Protein AF-A0A519JMU1-F1 (afdb_monomer)

Nearest PDB structures (foldseek):
  6rn3-assembly1_E  TM=8.066E-01  e=9.790E-45  Escherichia coli HVH 50 (4-2593475)
  5ofo-assembly1_D  TM=7.433E-01  e=8.419E-45  Escherichia coli K-12
  5og1-assembly1_A  TM=7.688E-01  e=1.979E-44  Escherichia coli K-12
  6oax-assembly1_C  TM=7.426E-01  e=1.151E-38  Escherichia coli K-12
  8xoo-assembly1_O  TM=8.015E-01  e=1.200E-34  Streptomyces hawaiiensis

Mean predicted aligned error: 11.33 Å

Foldseek 3Di:
DVQAAEDEDDPCVLPPPDPDLVSSLVVVLVVLVVQLVVQPSYEYEYEQVLQCFDPPDDPPRHVSVVSVLVCLVVVSYHYDYDHDPVSCVRGVVVDPSNVVSDDDDDDDFDDLVVLLVVCVV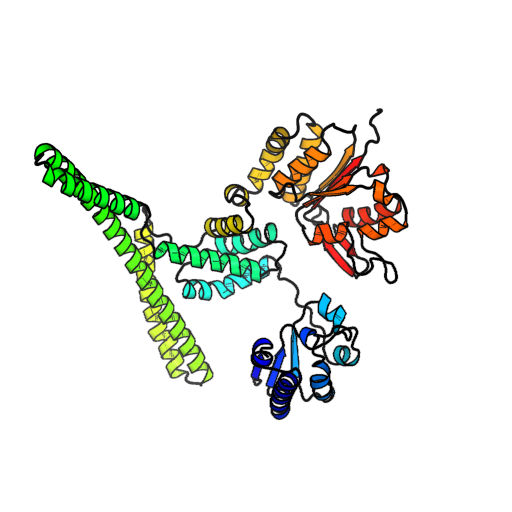CQLVLCLVLLFAEDSQQSSLLSVLCVQQVLVDTPPVSSNVLSNVLSNVLSVQLVDDFPVLVVLVVVLVVLVVVLVVVVVVPPPPVNVVSVVVSVVSVVVNVVSVVQSVVLSVLSVLLSVLSNVLVVLVVVLVVCVVVVVVVSNCCSPVPVNVVSVVVSVVSVVVNVVSVPDPRSGDRYRHSLSSLVSSCVVRVFDSVLSPPDPVVLLVCQLVQLCVFAPDPNVVSVVLSVLLVCLVVVVDPLQAASAEEEAEAAPPNCQVVSQLSCFCSVSVDSVLEDEDEQLQALDPQSLLLQQFPAPPDPGNVPGRSNQVSCSSRVQGEYEHEANVSHHPVNVVQVVCCRPRQWGAHNVRDIRGRSNYYYYYYHHPPHVD

Sequence (493 aa):
LKDKVVYSLDMGALIAGAKYKGEFEERLKSVVKEVTSAEGDIVLFIDEIHTLVGAGGGDGAMDAANILKPALARGELRAIGATTLDEYQKYFEKDKALERRFQKVIVDEPDTESAISILRGIKEKYETHHKVRIKDDAIIAAVELSQRYITSRFLPDKAIDLMDEAASKLRMEINSKPEELDVLDRKIMQLEIEIEAIKRENDESKLKILGIDLANMKEDRNEIYAKWKSEKDVVDNIQSIKTDIENLKFEAERAERDGDYGKVAEIRYGKIKEAQEILDVFQKELQENQSGNSLIKEEVTREDIAEVVAKWTGIPVMKMLQGEREKLLKLEDELHHRVVGQEEAIQAISDAVRRSRAGLQDMKKPVGTFLFLGTTGVGKTELAKALAEYLFDDENAMTRIDMSEYQERHSVSRLVGAPPGYVGYDEGGQLTEAVRRKPYSVILLDEIEKAHPDTFNILLQVLDEGRLTDNKGRLADFKNTIIIMTSNMGSQI

Radius of gyration: 31.65 Å; Cα contacts (8 Å, |Δi|>4): 634; chains: 1; bounding box: 67×81×89 Å

Structure (mmCIF, N/CA/C/O backbone):
data_AF-A0A519JMU1-F1
#
_entry.id   AF-A0A519JMU1-F1
#
loop_
_atom_site.group_PDB
_atom_site.id
_atom_site.type_symbol
_atom_site.label_atom_id
_atom_site.label_alt_id
_atom_site.label_comp_id
_atom_site.label_asym_id
_atom_site.label_entity_id
_atom_site.label_seq_id
_atom_site.pdbx_PDB_ins_code
_atom_site.Cartn_x
_atom_site.Cartn_y
_atom_site.Cartn_z
_atom_site.occupancy
_atom_site.B_iso_or_equiv
_atom_site.auth_seq_id
_atom_site.auth_comp_id
_atom_site.auth_asym_id
_atom_site.auth_atom_id
_atom_site.pdbx_PDB_model_num
ATOM 1 N N . LEU A 1 1 ? -9.188 -25.076 -18.338 1.00 62.00 1 LEU A N 1
ATOM 2 C CA . LEU A 1 1 ? -8.874 -25.382 -16.924 1.00 62.00 1 LEU A CA 1
ATOM 3 C C . LEU A 1 1 ? -10.031 -26.050 -16.175 1.00 62.00 1 LEU A C 1
ATOM 5 O O . LEU A 1 1 ? -9.763 -26.606 -15.129 1.00 62.00 1 LEU A O 1
ATOM 9 N N . LYS A 1 2 ? -11.276 -26.033 -16.687 1.00 61.84 2 LYS A N 1
ATOM 10 C CA . LYS A 1 2 ? -12.478 -26.441 -15.935 1.00 61.84 2 LYS A CA 1
ATOM 11 C C . LYS A 1 2 ? -12.451 -27.876 -15.370 1.00 61.84 2 LYS A C 1
ATOM 13 O O . LYS A 1 2 ? -12.973 -28.074 -14.286 1.00 61.84 2 LYS A O 1
ATOM 18 N N . ASP A 1 3 ? -11.764 -28.801 -16.045 1.00 82.06 3 ASP A N 1
ATOM 19 C CA . ASP A 1 3 ? -11.651 -30.214 -15.635 1.00 82.06 3 ASP A CA 1
ATOM 20 C C . ASP A 1 3 ? -10.225 -30.608 -15.199 1.00 82.06 3 ASP A C 1
ATOM 22 O O . ASP A 1 3 ? -9.873 -31.782 -15.205 1.00 82.06 3 ASP A O 1
ATOM 26 N N . LYS A 1 4 ? -9.362 -29.628 -14.888 1.00 86.06 4 LYS A N 1
ATOM 27 C CA . LYS A 1 4 ? -7.955 -29.867 -14.527 1.00 86.06 4 LYS A CA 1
ATOM 28 C C . LYS A 1 4 ? -7.679 -29.508 -13.080 1.00 86.06 4 LYS A C 1
ATOM 30 O O . LYS A 1 4 ? -8.206 -28.518 -12.579 1.00 86.06 4 LYS A O 1
ATOM 35 N N . VAL A 1 5 ? -6.785 -30.261 -12.450 1.00 90.00 5 VAL A N 1
ATOM 36 C CA . VAL A 1 5 ? -6.317 -29.985 -11.090 1.00 90.00 5 VAL A CA 1
ATOM 37 C C . VAL A 1 5 ? -5.061 -29.125 -11.163 1.00 90.00 5 VAL A C 1
ATOM 39 O O . VAL A 1 5 ? -4.126 -29.443 -11.897 1.00 90.00 5 VAL A O 1
ATOM 42 N N . VAL A 1 6 ? -5.036 -28.023 -10.416 1.00 92.56 6 VAL A N 1
ATOM 43 C CA . VAL A 1 6 ? -3.858 -27.155 -10.307 1.00 92.56 6 VAL A CA 1
ATOM 44 C C . VAL A 1 6 ? -3.215 -27.384 -8.946 1.00 92.56 6 VAL A C 1
ATOM 46 O O . VAL A 1 6 ? -3.866 -27.182 -7.924 1.00 92.56 6 VAL A O 1
ATOM 49 N N . TYR A 1 7 ? -1.946 -27.789 -8.935 1.00 94.06 7 TYR A N 1
ATOM 50 C CA . TYR A 1 7 ? -1.148 -27.908 -7.713 1.00 94.06 7 TYR A CA 1
ATOM 51 C C . TYR A 1 7 ? -0.090 -26.814 -7.676 1.00 94.06 7 TYR A C 1
ATOM 53 O O . TYR A 1 7 ? 0.602 -26.610 -8.669 1.00 94.06 7 TYR A O 1
ATOM 61 N N . SER A 1 8 ? 0.055 -26.143 -6.534 1.00 94.44 8 SER A N 1
ATOM 62 C CA . SER A 1 8 ? 1.198 -25.266 -6.268 1.00 94.44 8 SER A CA 1
ATOM 63 C C . SER A 1 8 ? 2.351 -26.088 -5.700 1.00 94.44 8 SER A C 1
ATOM 65 O O . SER A 1 8 ? 2.157 -26.858 -4.758 1.00 94.44 8 SER A O 1
ATOM 67 N N . LEU A 1 9 ? 3.537 -25.949 -6.286 1.00 90.88 9 LEU A N 1
ATOM 68 C CA . LEU A 1 9 ? 4.755 -26.584 -5.810 1.00 90.88 9 LEU A CA 1
ATOM 69 C C . LEU A 1 9 ? 5.378 -25.749 -4.690 1.00 90.88 9 LEU A C 1
ATOM 71 O O . LEU A 1 9 ? 5.924 -24.679 -4.943 1.00 90.88 9 LEU A O 1
ATOM 75 N N . ASP A 1 10 ? 5.356 -26.272 -3.467 1.00 88.44 10 ASP A N 1
ATOM 76 C CA . ASP A 1 10 ? 6.059 -25.668 -2.336 1.00 88.44 10 ASP A CA 1
ATOM 77 C C . ASP A 1 10 ? 7.540 -26.085 -2.337 1.00 88.44 10 ASP A C 1
ATOM 79 O O . ASP A 1 10 ? 7.913 -27.210 -1.983 1.00 88.44 10 ASP A O 1
ATOM 83 N N . MET A 1 11 ? 8.398 -25.151 -2.744 1.00 82.94 11 MET 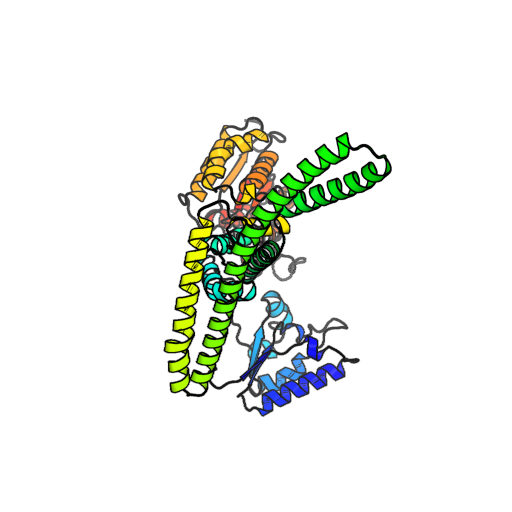A N 1
ATOM 84 C CA . MET A 1 11 ? 9.849 -25.328 -2.756 1.00 82.94 11 MET A CA 1
ATOM 85 C C . MET A 1 11 ? 10.438 -25.495 -1.350 1.00 82.94 11 MET A C 1
ATOM 87 O O . MET A 1 11 ? 11.366 -26.288 -1.160 1.00 82.94 11 MET A O 1
ATOM 91 N N . GLY A 1 12 ? 9.880 -24.804 -0.354 1.00 81.06 12 GLY A N 1
ATOM 92 C CA . GLY A 1 12 ? 10.305 -24.902 1.038 1.00 81.06 12 GLY A CA 1
ATOM 93 C C . GLY A 1 12 ? 10.076 -26.305 1.592 1.00 81.06 12 GLY A C 1
ATOM 94 O O . GLY A 1 12 ? 10.983 -26.882 2.193 1.00 81.06 12 GLY A O 1
ATOM 95 N N . ALA A 1 13 ? 8.918 -26.902 1.307 1.00 85.56 13 ALA A N 1
ATOM 96 C CA . ALA A 1 13 ? 8.601 -28.274 1.705 1.00 85.56 13 ALA A CA 1
ATOM 97 C C . ALA A 1 13 ? 9.544 -29.317 1.075 1.00 85.56 13 ALA A C 1
ATOM 99 O O . ALA A 1 13 ? 9.899 -30.310 1.717 1.00 85.56 13 ALA A O 1
ATOM 100 N N . LEU A 1 14 ? 9.994 -29.094 -0.164 1.00 81.62 14 LEU A N 1
ATOM 101 C CA . LEU A 1 14 ? 10.946 -29.990 -0.828 1.00 81.62 14 LEU A CA 1
ATOM 102 C C . LEU A 1 14 ? 12.339 -29.942 -0.191 1.00 81.62 14 LEU A C 1
ATOM 104 O O . LEU A 1 14 ? 12.980 -30.990 -0.060 1.00 81.62 14 LEU A O 1
ATOM 108 N N . ILE A 1 15 ? 12.791 -28.752 0.210 1.00 80.12 15 ILE A N 1
ATOM 109 C CA . ILE A 1 15 ? 14.104 -28.520 0.832 1.00 80.12 15 ILE A CA 1
ATOM 110 C C . ILE A 1 15 ? 14.092 -28.925 2.315 1.00 80.12 15 ILE A C 1
ATOM 112 O O . ILE A 1 15 ? 15.086 -29.443 2.830 1.00 80.12 15 ILE A O 1
ATOM 116 N N . ALA A 1 16 ? 12.967 -28.734 3.008 1.00 80.12 16 ALA A N 1
ATOM 117 C CA . ALA A 1 16 ? 12.826 -29.036 4.425 1.00 80.12 16 ALA A CA 1
ATOM 118 C C . ALA A 1 16 ? 13.161 -30.507 4.730 1.00 80.12 16 ALA A C 1
ATOM 120 O O . ALA A 1 16 ? 12.577 -31.453 4.192 1.00 80.12 16 ALA A O 1
ATOM 121 N N . GLY A 1 17 ? 14.141 -30.709 5.612 1.00 72.88 17 GLY A N 1
ATOM 122 C CA . GLY A 1 17 ? 14.588 -32.039 6.025 1.00 72.88 17 GLY A CA 1
ATOM 123 C C . GLY A 1 17 ? 15.412 -32.804 4.984 1.00 72.88 17 GLY A C 1
ATOM 124 O O . GLY A 1 17 ? 15.727 -33.963 5.244 1.00 72.88 17 GLY A O 1
ATOM 125 N N . ALA A 1 18 ? 15.773 -32.195 3.848 1.00 77.38 18 ALA A N 1
ATOM 126 C CA . ALA A 1 18 ? 16.763 -32.762 2.940 1.00 77.38 18 ALA A CA 1
ATOM 127 C C . ALA A 1 18 ? 18.172 -32.529 3.515 1.00 77.38 18 ALA A C 1
ATOM 129 O O . ALA A 1 18 ? 18.600 -31.390 3.698 1.00 77.38 18 ALA A O 1
ATOM 130 N N . LYS A 1 19 ? 18.903 -33.602 3.828 1.00 71.12 19 LYS A N 1
ATOM 131 C CA . LYS A 1 19 ? 20.276 -33.517 4.366 1.00 71.12 19 LYS A CA 1
ATOM 132 C C . LYS A 1 19 ? 21.320 -33.313 3.273 1.00 71.12 19 LYS A C 1
ATOM 134 O O . LYS A 1 19 ? 22.398 -32.788 3.541 1.00 71.12 19 LYS A O 1
ATOM 139 N N . TYR A 1 20 ? 21.001 -33.735 2.052 1.00 75.75 20 TYR A N 1
ATOM 140 C CA . TYR A 1 20 ? 21.889 -33.687 0.897 1.00 75.75 20 TYR A CA 1
ATOM 141 C C . TYR A 1 20 ? 21.123 -33.263 -0.357 1.00 75.75 20 TYR A C 1
ATOM 143 O O . TYR A 1 20 ? 19.938 -33.558 -0.506 1.00 75.75 20 TYR A O 1
ATOM 151 N N . LYS A 1 21 ? 21.827 -32.639 -1.310 1.00 73.31 21 LYS A N 1
ATOM 152 C CA . LYS A 1 21 ? 21.262 -32.161 -2.586 1.00 73.31 21 LYS A CA 1
ATOM 153 C C . LYS A 1 21 ? 20.504 -33.244 -3.374 1.00 73.31 21 LYS A C 1
ATOM 155 O O . LYS A 1 21 ? 19.490 -32.947 -3.994 1.00 73.31 21 LYS A O 1
ATOM 160 N N . GLY A 1 22 ? 20.952 -34.499 -3.297 1.00 80.38 22 GLY A N 1
ATOM 161 C CA . GLY A 1 22 ? 20.306 -35.625 -3.980 1.00 80.38 22 GLY A CA 1
ATOM 162 C C . GLY A 1 22 ? 18.895 -35.954 -3.475 1.00 80.38 22 GLY A C 1
ATOM 163 O O . GLY A 1 22 ? 18.054 -36.346 -4.278 1.00 80.38 22 GLY A O 1
ATOM 164 N N . GLU A 1 23 ? 18.602 -35.747 -2.186 1.00 83.88 23 GLU A N 1
ATOM 165 C CA . GLU A 1 23 ? 17.271 -36.031 -1.617 1.00 83.88 23 GLU A CA 1
ATOM 166 C C . GLU A 1 23 ? 16.217 -35.059 -2.162 1.00 83.88 23 GLU A C 1
ATOM 168 O O . GLU A 1 23 ? 15.099 -35.456 -2.486 1.00 83.88 23 GLU A O 1
ATOM 173 N N . PHE A 1 24 ? 16.591 -33.788 -2.327 1.00 83.94 24 PHE A N 1
ATOM 174 C CA . PHE A 1 24 ? 15.748 -32.794 -2.987 1.00 83.94 24 PHE A CA 1
ATOM 175 C C . PHE A 1 24 ? 15.458 -33.187 -4.445 1.00 83.94 24 PHE A C 1
ATOM 177 O O . PHE A 1 24 ? 14.303 -33.192 -4.872 1.00 83.94 24 PHE A O 1
ATOM 184 N N . GLU A 1 25 ? 16.491 -33.567 -5.206 1.00 85.62 25 GLU A N 1
ATOM 185 C CA . GLU A 1 25 ? 16.332 -33.979 -6.605 1.00 85.62 25 GLU A CA 1
ATOM 186 C C . GLU A 1 25 ? 15.436 -35.219 -6.752 1.00 85.62 25 GLU A C 1
ATOM 188 O O . GLU A 1 25 ? 14.655 -35.308 -7.700 1.00 85.62 25 GLU A O 1
ATOM 193 N N . GLU A 1 26 ? 15.525 -36.178 -5.827 1.00 87.69 26 GLU A N 1
ATOM 194 C CA . GLU A 1 26 ? 14.682 -37.378 -5.813 1.00 87.69 26 GLU A CA 1
ATOM 195 C C . GLU A 1 26 ? 13.214 -37.052 -5.506 1.00 87.69 26 GLU A C 1
ATOM 197 O O . GLU A 1 26 ? 12.310 -37.553 -6.186 1.00 87.69 26 GLU A O 1
ATOM 202 N N . ARG A 1 27 ? 12.964 -36.154 -4.545 1.00 89.12 27 ARG A N 1
ATOM 203 C CA . ARG A 1 27 ? 11.614 -35.649 -4.254 1.00 89.12 27 ARG A CA 1
ATOM 204 C C . ARG A 1 27 ? 11.026 -34.929 -5.463 1.00 89.12 27 ARG A C 1
ATOM 206 O O . ARG A 1 27 ? 9.914 -35.249 -5.875 1.00 89.12 27 ARG A O 1
ATOM 213 N N . LEU A 1 28 ? 11.789 -34.034 -6.093 1.00 89.38 28 LEU A N 1
ATOM 214 C CA . LEU A 1 28 ? 11.329 -33.316 -7.281 1.00 89.38 28 LEU A CA 1
ATOM 215 C C . LEU A 1 28 ? 11.058 -34.268 -8.454 1.00 89.38 28 LEU A C 1
ATOM 217 O O . LEU A 1 28 ? 10.034 -34.144 -9.119 1.00 89.38 28 LEU A O 1
ATOM 221 N N . LYS A 1 29 ? 11.926 -35.263 -8.688 1.00 90.75 29 LYS A N 1
ATOM 222 C CA . LYS A 1 29 ? 11.679 -36.314 -9.692 1.00 90.75 29 LYS A CA 1
ATOM 223 C C . LYS A 1 29 ? 10.386 -37.074 -9.413 1.00 90.75 29 LYS A C 1
ATOM 225 O O . LYS A 1 29 ? 9.669 -37.391 -10.358 1.00 90.75 29 LYS A O 1
ATOM 230 N N . SER A 1 30 ? 10.092 -37.359 -8.147 1.00 92.25 30 SER A N 1
ATOM 231 C CA . SER A 1 30 ? 8.867 -38.054 -7.743 1.00 92.25 30 SER A CA 1
ATOM 232 C C . SER A 1 30 ? 7.625 -37.214 -8.039 1.00 92.25 30 SER A C 1
ATOM 234 O O . SER A 1 30 ? 6.707 -37.719 -8.681 1.00 92.25 30 SER A O 1
ATOM 236 N N . VAL A 1 31 ? 7.647 -35.921 -7.695 1.00 91.88 31 VAL A N 1
ATOM 237 C CA . VAL A 1 31 ? 6.569 -34.973 -8.031 1.00 91.88 31 VAL A CA 1
ATOM 238 C C . VAL A 1 31 ? 6.367 -34.890 -9.543 1.00 91.88 31 VAL A C 1
ATOM 240 O O . VAL A 1 31 ? 5.253 -35.047 -10.033 1.00 91.88 31 VAL A O 1
ATOM 243 N N . VAL A 1 32 ? 7.444 -34.705 -10.313 1.00 90.88 32 VAL A N 1
ATOM 244 C CA . VAL A 1 32 ? 7.362 -34.647 -11.781 1.00 90.88 32 VAL A CA 1
ATOM 245 C C . VAL A 1 32 ? 6.777 -35.941 -12.338 1.00 90.88 32 VAL A C 1
ATOM 247 O O . VAL A 1 32 ? 5.903 -35.887 -13.197 1.00 90.88 32 VAL A O 1
ATOM 250 N N . LYS A 1 33 ? 7.208 -37.100 -11.829 1.00 92.56 33 LYS A N 1
ATOM 251 C CA . LYS A 1 33 ? 6.686 -38.399 -12.259 1.00 92.56 33 LYS A CA 1
ATOM 252 C C . LYS A 1 33 ? 5.184 -38.512 -12.005 1.00 92.56 33 LYS A C 1
ATOM 254 O O . LYS A 1 33 ? 4.464 -38.933 -12.907 1.00 92.56 33 LYS A O 1
ATOM 259 N N . GLU A 1 34 ? 4.714 -38.122 -10.826 1.00 91.88 34 GLU A N 1
ATOM 260 C CA . GLU A 1 34 ? 3.291 -38.129 -10.472 1.00 91.88 34 GLU A CA 1
ATOM 261 C C . GLU A 1 34 ? 2.473 -37.228 -11.406 1.00 91.88 34 GLU A C 1
ATOM 263 O O . GLU A 1 34 ? 1.500 -37.685 -12.003 1.00 91.88 34 GLU A O 1
ATOM 268 N N . VAL A 1 35 ? 2.943 -36.001 -11.656 1.00 91.31 35 VAL A N 1
ATOM 269 C CA . VAL A 1 35 ? 2.287 -35.064 -12.582 1.00 91.31 35 VAL A CA 1
ATOM 270 C C . VAL A 1 35 ? 2.253 -35.609 -14.014 1.00 91.31 35 VAL A C 1
ATOM 272 O O . VAL A 1 35 ? 1.218 -35.544 -14.672 1.00 91.31 35 VAL A O 1
ATOM 275 N N . THR A 1 36 ? 3.358 -36.185 -14.503 1.00 90.88 36 THR A N 1
ATOM 276 C CA . THR A 1 36 ? 3.406 -36.780 -15.853 1.00 90.88 36 THR A CA 1
ATOM 277 C C . THR A 1 36 ? 2.542 -38.036 -15.982 1.00 90.88 36 THR A C 1
ATOM 279 O O . THR A 1 36 ? 2.018 -38.301 -17.060 1.00 90.88 36 THR A O 1
ATOM 282 N N . SER A 1 37 ? 2.357 -38.791 -14.893 1.00 91.06 37 SER A N 1
ATOM 283 C CA . SER A 1 37 ? 1.527 -40.005 -14.877 1.00 91.06 37 SER A CA 1
ATOM 284 C C . SER A 1 37 ? 0.031 -39.687 -14.921 1.00 91.06 37 SER A C 1
ATOM 286 O O . SER A 1 37 ? -0.758 -40.551 -15.283 1.00 91.06 37 SER A O 1
ATOM 288 N N . ALA A 1 38 ? -0.360 -38.453 -14.592 1.00 87.62 38 ALA A N 1
ATOM 289 C CA . ALA A 1 38 ? -1.735 -37.973 -14.689 1.00 87.62 38 ALA A CA 1
ATOM 290 C C . ALA A 1 38 ? -2.136 -37.536 -16.115 1.00 87.62 38 ALA A C 1
ATOM 292 O O . ALA A 1 38 ? -3.138 -36.849 -16.278 1.00 87.62 38 ALA A O 1
ATOM 293 N N . GLU A 1 39 ? -1.325 -37.845 -17.138 1.00 84.50 39 GLU A N 1
ATOM 294 C CA . GLU A 1 39 ? -1.613 -37.648 -18.574 1.00 84.50 39 GLU A CA 1
ATOM 295 C C . GLU A 1 39 ? -2.174 -36.257 -18.951 1.00 84.50 39 GLU A C 1
ATOM 297 O O . GLU A 1 39 ? -2.918 -36.070 -19.916 1.00 84.50 39 GLU A O 1
ATOM 302 N N . GLY A 1 40 ? -1.744 -35.226 -18.219 1.00 80.88 40 GLY A N 1
ATOM 303 C CA . GLY A 1 40 ? -2.109 -33.834 -18.463 1.00 80.88 40 GLY A CA 1
ATOM 304 C C . GLY A 1 40 ? -3.348 -33.332 -17.719 1.00 80.88 40 GLY A C 1
ATOM 305 O O . GLY A 1 40 ? -3.722 -32.178 -17.958 1.00 80.88 40 GLY A O 1
ATOM 306 N N . ASP A 1 41 ? -3.951 -34.116 -16.827 1.00 87.19 41 ASP A N 1
ATOM 307 C CA . ASP A 1 41 ? -5.029 -33.666 -15.930 1.00 87.19 41 ASP A CA 1
ATOM 308 C C . ASP A 1 41 ? -4.522 -32.710 -14.847 1.00 87.19 41 ASP A C 1
ATOM 310 O O . ASP A 1 41 ? -5.254 -31.827 -14.392 1.00 87.19 41 ASP A O 1
ATOM 314 N N . ILE A 1 42 ? -3.240 -32.827 -14.497 1.00 91.94 42 ILE A N 1
ATOM 315 C CA . ILE A 1 42 ? -2.572 -31.960 -13.530 1.00 91.94 42 ILE A CA 1
ATOM 316 C C . ILE A 1 42 ? -1.811 -30.832 -14.242 1.00 91.94 42 ILE A C 1
ATOM 318 O O . ILE A 1 42 ? -1.091 -31.050 -15.220 1.00 91.94 42 ILE A O 1
ATOM 322 N N . VAL A 1 43 ? -1.953 -29.611 -13.721 1.00 92.25 43 VAL A N 1
ATOM 323 C CA . VAL A 1 43 ? -1.123 -28.446 -14.050 1.00 92.25 43 VAL A CA 1
ATOM 324 C C . VAL A 1 43 ? -0.318 -28.060 -12.813 1.00 92.25 43 VAL A C 1
ATOM 326 O O . VAL A 1 43 ? -0.885 -27.833 -11.746 1.00 92.25 43 VAL A O 1
ATOM 329 N N . LEU A 1 44 ? 1.002 -27.972 -12.961 1.00 93.62 44 LEU A N 1
ATOM 330 C CA . LEU A 1 44 ? 1.911 -27.619 -11.875 1.00 93.62 44 LEU A CA 1
ATOM 331 C C . LEU A 1 44 ? 2.197 -26.112 -11.884 1.00 93.62 44 LEU A C 1
ATOM 333 O O . LEU A 1 44 ? 2.817 -25.606 -12.816 1.00 93.62 44 LEU A O 1
ATOM 337 N N . PHE A 1 45 ? 1.756 -25.391 -10.862 1.00 95.44 45 PHE A N 1
ATOM 338 C CA . PHE A 1 45 ? 2.169 -24.016 -10.607 1.00 95.44 45 PHE A CA 1
ATOM 339 C C . PHE A 1 45 ? 3.467 -24.017 -9.795 1.00 95.44 45 PHE A C 1
ATOM 341 O O . PHE A 1 45 ? 3.573 -24.729 -8.801 1.00 95.44 45 PHE A O 1
ATOM 348 N N . ILE A 1 46 ? 4.458 -23.250 -10.235 1.00 92.25 46 ILE A N 1
ATOM 349 C CA . ILE A 1 46 ? 5.756 -23.123 -9.577 1.00 92.25 46 ILE A CA 1
ATOM 350 C C . ILE A 1 46 ? 6.005 -21.638 -9.355 1.00 92.25 46 ILE A C 1
ATOM 352 O O . ILE A 1 46 ? 6.284 -20.907 -10.312 1.00 92.25 46 ILE A O 1
ATOM 356 N N . ASP A 1 47 ? 5.888 -21.208 -8.104 1.00 91.81 47 ASP A N 1
ATOM 357 C CA . ASP A 1 47 ? 6.293 -19.862 -7.722 1.00 91.81 47 ASP A CA 1
ATOM 358 C C . ASP A 1 47 ? 7.821 -19.753 -7.690 1.00 91.81 47 ASP A C 1
ATOM 360 O O . ASP A 1 47 ? 8.517 -20.755 -7.505 1.00 91.81 47 ASP A O 1
ATOM 364 N N . GLU A 1 48 ? 8.339 -18.553 -7.940 1.00 89.50 48 GLU A N 1
ATOM 365 C CA . GLU A 1 48 ? 9.778 -18.277 -8.022 1.00 89.50 48 GLU A CA 1
ATOM 366 C C . GLU A 1 48 ? 10.542 -19.299 -8.892 1.00 89.50 48 GLU A C 1
ATOM 368 O O . GLU A 1 48 ? 11.605 -19.806 -8.526 1.00 89.50 48 GLU A O 1
ATOM 373 N N . ILE A 1 49 ? 10.012 -19.633 -10.077 1.00 90.12 49 ILE A N 1
ATOM 374 C CA . ILE A 1 49 ? 10.521 -20.736 -10.920 1.00 90.12 49 ILE A CA 1
ATOM 375 C C . ILE A 1 49 ? 12.009 -20.584 -11.299 1.00 90.12 49 ILE A C 1
ATOM 377 O O . ILE A 1 49 ? 12.690 -21.567 -11.596 1.00 90.12 49 ILE A O 1
ATOM 381 N N . HIS A 1 50 ? 12.548 -19.364 -11.267 1.00 87.56 50 HIS A N 1
ATOM 382 C CA . HIS A 1 50 ? 13.971 -19.097 -11.482 1.00 87.56 50 HIS A CA 1
ATOM 383 C C . HIS A 1 50 ? 14.882 -19.780 -10.452 1.00 87.56 50 HIS A C 1
ATOM 385 O O . HIS A 1 50 ? 16.022 -20.096 -10.781 1.00 87.56 50 HIS A O 1
ATOM 391 N N . THR A 1 51 ? 14.392 -20.067 -9.242 1.00 85.75 51 THR A N 1
ATOM 392 C CA . THR A 1 51 ? 15.149 -20.762 -8.186 1.00 85.75 51 THR A CA 1
ATOM 393 C C . THR A 1 51 ? 15.552 -22.182 -8.591 1.00 85.75 51 THR A C 1
ATOM 395 O O . THR A 1 51 ? 16.563 -22.703 -8.121 1.00 85.75 51 THR A O 1
ATOM 398 N N . LEU A 1 52 ? 14.806 -22.794 -9.516 1.00 81.00 52 LEU A N 1
ATOM 399 C CA . LEU A 1 52 ? 15.094 -24.113 -10.081 1.00 81.00 52 LEU A CA 1
ATOM 400 C C . LEU A 1 52 ? 16.156 -24.076 -11.188 1.00 81.00 52 LEU A C 1
ATOM 402 O O . LEU A 1 52 ? 16.646 -25.128 -11.611 1.00 81.00 52 LEU A O 1
ATOM 406 N N . VAL A 1 53 ? 16.497 -22.884 -11.683 1.00 79.44 53 VAL A N 1
ATOM 407 C CA . VAL A 1 53 ? 17.434 -22.672 -12.786 1.00 79.44 53 VAL A CA 1
ATOM 408 C C . VAL A 1 53 ? 18.729 -22.096 -12.224 1.00 79.44 53 VAL A C 1
ATOM 410 O O . VAL A 1 53 ? 18.896 -20.891 -12.053 1.00 79.44 53 VAL A O 1
ATOM 413 N N . GLY A 1 54 ? 19.689 -22.972 -11.938 1.00 66.44 54 GLY A N 1
ATOM 414 C CA . GLY A 1 54 ? 21.005 -22.537 -11.489 1.00 66.44 54 GLY A CA 1
ATOM 415 C C . GLY A 1 54 ? 21.772 -21.850 -12.619 1.00 66.44 54 GLY A C 1
ATOM 416 O O . GLY A 1 54 ? 22.112 -22.488 -13.612 1.00 66.44 54 GLY A O 1
ATOM 417 N N . ALA A 1 55 ? 22.128 -20.571 -12.458 1.00 48.06 55 ALA A N 1
ATOM 418 C CA . ALA A 1 55 ? 23.078 -19.892 -13.346 1.00 48.06 55 ALA A CA 1
ATOM 419 C C . ALA A 1 55 ? 24.520 -20.378 -13.103 1.00 48.06 55 ALA A C 1
ATOM 421 O O . ALA A 1 55 ? 25.370 -19.589 -12.716 1.00 48.06 55 ALA A O 1
ATOM 422 N N . GLY A 1 56 ? 24.780 -21.678 -13.266 1.00 45.44 56 GLY A N 1
ATOM 423 C CA . GLY A 1 56 ? 26.084 -22.290 -13.564 1.00 45.44 56 GLY A CA 1
ATOM 424 C C . GLY A 1 56 ? 27.351 -21.878 -12.791 1.00 45.44 56 GLY A C 1
ATOM 425 O O . GLY A 1 56 ? 28.428 -22.239 -13.252 1.00 45.44 56 GLY A O 1
ATOM 426 N N . GLY A 1 57 ? 27.291 -21.139 -11.676 1.00 41.22 57 GLY A N 1
ATOM 427 C CA . GLY A 1 57 ? 28.482 -20.452 -11.151 1.00 41.22 57 GLY A CA 1
ATOM 428 C C . GLY A 1 57 ? 28.543 -20.190 -9.647 1.00 41.22 57 GLY A C 1
ATOM 429 O O . GLY A 1 57 ? 29.442 -19.481 -9.211 1.00 41.22 57 GLY A O 1
ATOM 430 N N . GLY A 1 58 ? 27.635 -20.743 -8.840 1.00 41.19 58 GLY A N 1
ATOM 431 C CA . GLY A 1 58 ? 27.701 -20.628 -7.381 1.00 41.19 58 GLY A CA 1
ATOM 432 C C . GLY A 1 58 ? 27.475 -21.974 -6.708 1.00 41.19 58 GLY A C 1
ATOM 433 O O . GLY A 1 58 ? 26.524 -22.672 -7.054 1.00 41.19 58 GLY A O 1
ATOM 434 N N . ASP A 1 59 ? 28.313 -22.295 -5.722 1.00 38.50 59 ASP A N 1
ATOM 435 C CA . ASP A 1 59 ? 28.382 -23.553 -4.948 1.00 38.50 59 ASP A CA 1
ATOM 436 C C . ASP A 1 59 ? 27.087 -23.937 -4.182 1.00 38.50 59 ASP A C 1
ATOM 438 O O . ASP A 1 59 ? 27.064 -24.893 -3.412 1.00 38.50 59 ASP A O 1
ATOM 442 N N . GLY A 1 60 ? 25.984 -23.209 -4.393 1.00 46.16 60 GLY A N 1
ATOM 443 C CA . GLY A 1 60 ? 24.684 -23.421 -3.748 1.00 46.16 60 GLY A CA 1
ATOM 444 C C . GLY A 1 60 ? 23.474 -23.466 -4.688 1.00 46.16 60 GLY A C 1
ATOM 445 O O . GLY A 1 60 ? 22.382 -23.786 -4.228 1.00 46.16 60 GLY A O 1
ATOM 446 N N . ALA A 1 61 ? 23.619 -23.191 -5.991 1.00 51.41 61 ALA A N 1
ATOM 447 C CA . ALA A 1 61 ? 22.477 -23.235 -6.905 1.00 51.41 61 ALA A CA 1
ATOM 448 C C . ALA A 1 61 ? 22.156 -24.689 -7.307 1.00 51.41 61 ALA A C 1
ATOM 450 O O . ALA A 1 61 ? 22.978 -25.407 -7.889 1.00 51.41 61 ALA A O 1
ATOM 451 N N . MET A 1 62 ? 20.955 -25.157 -6.968 1.00 61.34 62 MET A N 1
ATOM 452 C CA . MET A 1 62 ? 20.454 -26.461 -7.399 1.00 61.34 62 MET A CA 1
ATOM 453 C C . MET A 1 62 ? 20.005 -26.365 -8.864 1.00 61.34 62 MET A C 1
ATOM 455 O O . MET A 1 62 ? 19.008 -25.723 -9.163 1.00 61.34 62 MET A O 1
ATOM 459 N N . ASP A 1 63 ? 20.734 -26.994 -9.792 1.00 69.94 63 ASP A N 1
ATOM 460 C CA . ASP A 1 63 ? 20.344 -27.066 -11.211 1.00 69.94 63 ASP A CA 1
ATOM 461 C C . ASP A 1 63 ? 19.261 -28.139 -11.432 1.00 69.94 63 ASP A C 1
ATOM 463 O O . ASP A 1 63 ? 19.462 -29.184 -12.058 1.00 69.94 63 ASP A O 1
ATOM 467 N N . ALA A 1 64 ? 18.097 -27.882 -10.839 1.00 77.12 64 ALA A N 1
ATOM 468 C CA . ALA A 1 64 ? 16.909 -28.720 -10.912 1.00 77.12 64 ALA A CA 1
ATOM 469 C C . ALA A 1 64 ? 16.219 -28.638 -12.286 1.00 77.12 64 ALA A C 1
ATOM 471 O O . ALA A 1 64 ? 15.429 -29.514 -12.648 1.00 77.12 64 ALA A O 1
ATOM 472 N N . ALA A 1 65 ? 16.556 -27.630 -13.095 1.00 81.44 65 ALA A N 1
ATOM 473 C CA . ALA A 1 65 ? 16.053 -27.448 -14.451 1.00 81.44 65 ALA A CA 1
ATOM 474 C C . ALA A 1 65 ? 16.281 -28.682 -15.339 1.00 81.44 65 ALA A C 1
ATOM 476 O O . ALA A 1 65 ? 15.430 -29.018 -16.167 1.00 81.44 65 ALA A O 1
ATOM 477 N N . ASN A 1 66 ? 17.385 -29.410 -15.144 1.00 83.56 66 ASN A N 1
ATOM 478 C CA . ASN A 1 66 ? 17.676 -30.636 -15.896 1.00 83.56 66 ASN A CA 1
ATOM 479 C C . ASN A 1 66 ? 16.675 -31.772 -15.631 1.00 83.56 66 ASN A C 1
ATOM 481 O O . ASN A 1 66 ? 16.507 -32.641 -16.486 1.00 83.56 66 ASN A O 1
ATOM 485 N N . ILE A 1 67 ? 15.977 -31.754 -14.492 1.00 86.50 67 ILE A N 1
ATOM 486 C CA . ILE A 1 67 ? 14.918 -32.720 -14.167 1.00 86.50 67 ILE A CA 1
ATOM 487 C C . ILE A 1 67 ? 13.633 -32.387 -14.938 1.00 86.50 67 ILE A C 1
ATOM 489 O O . ILE A 1 67 ? 12.944 -33.288 -15.413 1.00 86.50 67 ILE A O 1
ATOM 493 N N . LEU A 1 68 ? 13.332 -31.097 -15.111 1.00 87.75 68 LEU A N 1
ATOM 494 C CA . LEU A 1 68 ? 12.100 -30.626 -15.752 1.00 87.75 68 LEU A CA 1
ATOM 495 C C . LEU A 1 68 ? 12.185 -30.623 -17.282 1.00 87.75 68 LEU A C 1
ATOM 497 O O . LEU A 1 68 ? 11.209 -30.960 -17.956 1.00 87.75 68 LEU A O 1
ATOM 501 N N . LYS A 1 69 ? 13.353 -30.279 -17.845 1.00 89.19 69 LYS A N 1
ATOM 502 C CA . LYS A 1 69 ? 13.573 -30.140 -19.298 1.00 89.19 69 LYS A CA 1
ATOM 503 C C . LYS A 1 69 ? 13.057 -31.330 -20.122 1.00 89.19 69 LYS A C 1
ATOM 505 O O . LYS A 1 69 ? 12.371 -31.073 -21.112 1.00 89.19 69 LYS A O 1
ATOM 510 N N . PRO A 1 70 ? 13.318 -32.608 -19.769 1.00 90.50 70 PRO A N 1
ATOM 511 C CA . PRO A 1 70 ? 12.834 -33.738 -20.560 1.00 90.50 70 PRO A CA 1
ATOM 512 C C . PRO A 1 70 ? 11.303 -33.828 -20.599 1.00 90.50 70 PRO A C 1
ATOM 514 O O . PRO A 1 70 ? 10.735 -34.026 -21.672 1.00 90.50 70 PRO A O 1
ATOM 517 N N . ALA A 1 71 ? 10.638 -33.651 -19.453 1.00 90.19 71 ALA A N 1
ATOM 518 C CA . ALA A 1 71 ? 9.182 -33.741 -19.344 1.00 90.19 71 ALA A CA 1
ATOM 519 C C . ALA A 1 71 ? 8.479 -32.556 -20.034 1.00 90.19 71 ALA A C 1
ATOM 521 O O . ALA A 1 71 ? 7.487 -32.747 -20.738 1.00 90.19 71 ALA A O 1
ATOM 522 N N . LEU A 1 72 ? 9.043 -31.346 -19.921 1.00 90.44 72 LEU A N 1
ATOM 523 C CA . LEU A 1 72 ? 8.591 -30.161 -20.663 1.00 90.44 72 LEU A CA 1
ATOM 524 C C . LEU A 1 72 ? 8.791 -30.331 -22.175 1.00 90.44 72 LEU A C 1
ATOM 526 O O . LEU A 1 72 ? 7.938 -29.946 -22.972 1.00 90.44 72 LEU A O 1
ATOM 530 N N . ALA A 1 73 ? 9.912 -30.927 -22.594 1.00 88.44 73 ALA A N 1
ATOM 531 C CA . ALA A 1 73 ? 10.224 -31.102 -24.007 1.00 88.44 73 ALA A CA 1
ATOM 532 C C . ALA A 1 73 ? 9.300 -32.100 -24.712 1.00 88.44 73 ALA A C 1
ATOM 534 O O . ALA A 1 73 ? 8.964 -31.886 -25.880 1.00 88.44 73 ALA A O 1
ATOM 535 N N . ARG A 1 74 ? 8.892 -33.158 -24.000 1.00 89.56 74 ARG A N 1
ATOM 536 C CA . ARG A 1 74 ? 7.919 -34.152 -24.474 1.00 89.56 74 ARG A CA 1
ATOM 537 C C . ARG A 1 74 ? 6.465 -33.681 -24.361 1.00 89.56 74 ARG A C 1
ATOM 539 O O . ARG A 1 74 ? 5.590 -34.314 -24.935 1.00 89.56 74 ARG A O 1
ATOM 546 N N . GLY A 1 75 ? 6.209 -32.569 -23.666 1.00 85.62 75 GLY A N 1
ATOM 547 C CA . GLY A 1 75 ? 4.855 -32.062 -23.423 1.00 85.62 75 GLY A CA 1
ATOM 548 C C . GLY A 1 75 ? 4.068 -32.865 -22.380 1.00 85.62 75 GLY A C 1
ATOM 549 O O . GLY A 1 75 ? 2.858 -32.689 -22.269 1.00 85.62 75 GLY A O 1
ATOM 550 N N . GLU A 1 76 ? 4.747 -33.730 -21.622 1.00 89.88 76 GLU A N 1
ATOM 551 C CA . GLU A 1 76 ? 4.162 -34.551 -20.551 1.00 89.88 76 GLU A CA 1
ATOM 552 C C . GLU A 1 76 ? 3.902 -33.719 -19.288 1.00 89.88 76 GLU A C 1
ATOM 554 O O . GLU A 1 76 ? 2.955 -33.980 -18.552 1.00 89.88 76 GLU A O 1
ATOM 559 N N . LEU A 1 77 ? 4.727 -32.695 -19.044 1.00 90.75 77 LEU A N 1
ATOM 560 C CA . LEU A 1 77 ? 4.569 -31.771 -17.924 1.00 90.75 77 LEU A CA 1
ATOM 561 C C . LEU A 1 77 ? 3.923 -30.466 -18.397 1.00 90.75 77 LEU A C 1
ATOM 563 O O . LEU A 1 77 ? 4.503 -29.734 -19.200 1.00 90.75 77 LEU A O 1
ATOM 567 N N . ARG A 1 78 ? 2.744 -30.146 -17.856 1.00 91.00 78 ARG A N 1
ATOM 568 C CA . ARG A 1 78 ? 2.106 -28.831 -18.010 1.00 91.00 78 ARG A CA 1
ATOM 569 C C . ARG A 1 78 ? 2.404 -27.999 -16.772 1.00 91.00 78 ARG A C 1
ATOM 571 O O . ARG A 1 78 ? 1.972 -28.365 -15.683 1.00 91.00 78 ARG A O 1
ATOM 578 N N . ALA A 1 79 ? 3.122 -26.895 -16.944 1.00 92.31 79 ALA A N 1
ATOM 579 C CA . ALA A 1 79 ? 3.516 -26.038 -15.835 1.00 92.31 79 ALA A CA 1
ATOM 580 C C . ALA A 1 79 ? 3.198 -24.562 -16.095 1.00 92.31 79 ALA A C 1
ATOM 582 O O . ALA A 1 79 ? 3.219 -24.105 -17.239 1.00 92.31 79 ALA A O 1
ATOM 583 N N . ILE A 1 80 ? 2.930 -23.832 -15.016 1.00 94.81 80 ILE A N 1
ATOM 584 C CA . ILE A 1 80 ? 2.838 -22.374 -14.966 1.00 94.81 80 ILE A CA 1
ATOM 585 C C . ILE A 1 80 ? 3.938 -21.917 -14.009 1.00 94.81 80 ILE A C 1
ATOM 587 O O . ILE A 1 80 ? 3.923 -22.294 -12.844 1.00 94.81 80 ILE A O 1
ATOM 591 N N . GLY A 1 81 ? 4.906 -21.151 -14.504 1.00 93.88 81 GLY A N 1
ATOM 592 C CA . GLY A 1 81 ? 5.966 -20.575 -13.679 1.00 93.88 81 GLY A CA 1
ATOM 593 C C . GLY A 1 81 ? 5.714 -19.097 -13.415 1.00 93.88 81 GLY A C 1
ATOM 594 O O . GLY A 1 81 ? 5.372 -18.378 -14.354 1.00 93.88 81 GLY A O 1
ATOM 595 N N . ALA A 1 82 ? 5.918 -18.649 -12.178 1.00 95.00 82 ALA A N 1
ATOM 596 C CA . ALA A 1 82 ? 5.941 -17.233 -11.815 1.00 95.00 82 ALA A CA 1
ATOM 597 C C . ALA A 1 82 ? 7.374 -16.799 -11.468 1.00 95.00 82 ALA A C 1
ATOM 599 O O . ALA A 1 82 ? 8.123 -17.538 -10.833 1.00 95.00 82 ALA A O 1
ATOM 600 N N . THR A 1 83 ? 7.797 -15.631 -11.956 1.00 93.25 83 THR A N 1
ATOM 601 C CA . THR A 1 83 ? 9.119 -15.046 -11.683 1.00 93.25 83 THR A CA 1
ATOM 602 C C . THR A 1 83 ? 9.119 -13.567 -12.050 1.00 93.25 83 THR A C 1
ATOM 604 O O . THR A 1 83 ? 8.304 -13.133 -12.868 1.00 93.25 83 THR A O 1
ATOM 607 N N . THR A 1 84 ? 10.064 -12.795 -11.510 1.00 91.06 84 THR A N 1
ATOM 608 C CA . THR A 1 84 ? 10.261 -11.406 -11.946 1.00 91.06 84 THR A CA 1
ATOM 609 C C . THR A 1 84 ? 10.887 -11.330 -13.344 1.00 91.06 84 THR A C 1
ATOM 611 O O . THR A 1 84 ? 11.551 -12.263 -13.807 1.00 91.06 84 THR A O 1
ATOM 614 N N . LEU A 1 85 ? 10.709 -10.194 -14.030 1.00 87.12 85 LEU A N 1
ATOM 615 C CA . LEU A 1 85 ? 11.314 -9.958 -15.346 1.00 87.12 85 LEU A CA 1
ATOM 616 C C . LEU A 1 85 ? 12.848 -10.058 -15.299 1.00 87.12 85 LEU A C 1
ATOM 618 O O . LEU A 1 85 ? 13.454 -10.635 -16.200 1.00 87.12 85 LEU A O 1
ATOM 622 N N . ASP A 1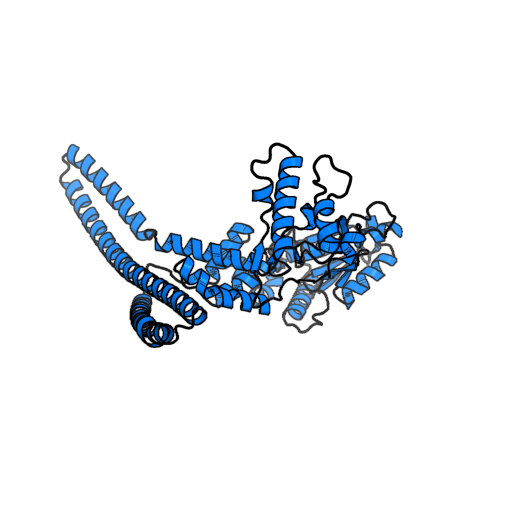 86 ? 13.461 -9.534 -14.240 1.00 83.81 86 ASP A N 1
ATOM 623 C CA . ASP A 1 86 ? 14.915 -9.503 -14.066 1.00 83.81 86 ASP A CA 1
ATOM 624 C C . ASP A 1 86 ? 15.490 -10.918 -13.935 1.00 83.81 86 ASP A C 1
ATOM 626 O O . ASP A 1 86 ? 16.492 -11.263 -14.567 1.00 83.81 86 ASP A O 1
ATOM 630 N N . GLU A 1 87 ? 14.819 -11.779 -13.174 1.00 88.81 87 GLU A N 1
ATOM 631 C CA . GLU A 1 87 ? 15.191 -13.186 -13.038 1.00 88.81 87 GLU A CA 1
ATOM 632 C C . GLU A 1 87 ? 14.929 -13.976 -14.320 1.00 88.81 87 GLU A C 1
ATOM 634 O O . GLU A 1 87 ? 15.760 -14.796 -14.716 1.00 88.81 87 GLU A O 1
ATOM 639 N N . TYR A 1 88 ? 13.829 -13.701 -15.023 1.00 89.62 88 TYR A N 1
ATOM 640 C CA . TYR A 1 88 ? 13.568 -14.309 -16.326 1.00 89.62 88 TYR A CA 1
ATOM 641 C C . TYR A 1 88 ? 14.706 -14.013 -17.318 1.00 89.62 88 TYR A C 1
ATOM 643 O O . TYR A 1 88 ? 15.253 -14.937 -17.922 1.00 89.62 88 TYR A O 1
ATOM 651 N N . GLN A 1 89 ? 15.131 -12.750 -17.426 1.00 85.75 89 GLN A N 1
ATOM 652 C CA . GLN A 1 89 ? 16.260 -12.341 -18.276 1.00 85.75 89 GLN A CA 1
ATOM 653 C C . GLN A 1 89 ? 17.576 -13.000 -17.840 1.00 85.75 89 GLN A C 1
ATOM 655 O O . GLN A 1 89 ? 18.389 -13.435 -18.660 1.00 85.75 89 GLN A O 1
ATOM 660 N N . LYS A 1 90 ? 17.803 -13.106 -16.527 1.00 83.94 90 LYS A N 1
ATOM 661 C CA . LYS A 1 90 ? 19.043 -13.661 -15.979 1.00 83.94 90 LYS A CA 1
ATOM 662 C C . LYS A 1 90 ? 19.159 -15.176 -16.157 1.00 83.94 90 LYS A C 1
ATOM 664 O O . LYS A 1 90 ? 20.264 -15.645 -16.444 1.00 83.94 90 LYS A O 1
ATOM 669 N N . TYR A 1 91 ? 18.069 -15.920 -15.968 1.00 84.94 91 TYR A N 1
ATOM 670 C CA . TYR A 1 91 ? 18.086 -17.384 -15.861 1.00 84.94 91 TYR A CA 1
ATOM 671 C C . TYR A 1 91 ? 17.403 -18.097 -17.037 1.00 84.94 91 TYR A C 1
ATOM 673 O O . TYR A 1 91 ? 17.938 -19.087 -17.530 1.00 84.94 91 TYR A O 1
ATOM 681 N N . PHE A 1 92 ? 16.263 -17.600 -17.527 1.00 87.69 92 PHE A N 1
ATOM 682 C CA . PHE A 1 92 ? 15.488 -18.261 -18.585 1.00 87.69 92 PHE A CA 1
ATOM 683 C C . PHE A 1 92 ? 15.928 -17.858 -19.993 1.00 87.69 92 PHE A C 1
ATOM 685 O O . PHE A 1 92 ? 16.136 -18.740 -20.821 1.00 87.69 92 PHE A O 1
ATOM 692 N N . GLU A 1 93 ? 16.137 -16.565 -20.270 1.00 85.50 93 GLU A N 1
ATOM 693 C CA . GLU A 1 93 ? 16.562 -16.102 -21.609 1.00 85.50 93 GLU A CA 1
ATOM 694 C C . GLU A 1 93 ? 17.955 -16.628 -21.999 1.00 85.50 93 GLU A C 1
ATOM 696 O O . GLU A 1 93 ? 18.269 -16.798 -23.177 1.00 85.50 93 GLU A O 1
ATOM 701 N N . LYS A 1 94 ? 18.803 -16.949 -21.013 1.00 85.56 94 LYS A N 1
ATOM 702 C CA . LYS A 1 94 ? 20.112 -17.572 -21.263 1.00 85.56 94 LYS A CA 1
ATOM 703 C C . LYS A 1 94 ? 20.009 -19.060 -21.613 1.00 85.56 94 LYS A C 1
ATOM 705 O O . LYS A 1 94 ? 20.904 -19.590 -22.276 1.00 85.56 94 LYS A O 1
ATOM 710 N N . ASP A 1 95 ? 18.937 -19.737 -21.200 1.00 86.12 95 ASP A N 1
ATOM 711 C CA . ASP A 1 95 ? 18.707 -21.157 -21.460 1.00 86.12 95 ASP A CA 1
ATOM 712 C C . ASP A 1 95 ? 17.705 -21.357 -22.607 1.00 86.12 95 ASP A C 1
ATOM 714 O O . ASP A 1 95 ? 16.490 -21.453 -22.417 1.00 86.12 95 ASP A O 1
ATOM 718 N N . LYS A 1 96 ? 18.242 -21.530 -23.822 1.00 86.50 96 LYS A N 1
ATOM 719 C CA . LYS A 1 96 ? 17.453 -21.758 -25.047 1.00 86.50 96 LYS A CA 1
ATOM 720 C C . LYS A 1 96 ? 16.491 -22.948 -24.961 1.00 86.50 96 LYS A C 1
ATOM 722 O O . LYS A 1 96 ? 15.553 -23.019 -25.756 1.00 86.50 96 LYS A O 1
ATOM 727 N N . ALA A 1 97 ? 16.740 -23.931 -24.090 1.00 86.62 97 ALA A N 1
ATOM 728 C CA . ALA A 1 97 ? 15.841 -25.070 -23.941 1.00 86.62 97 ALA A CA 1
ATOM 729 C C . ALA A 1 97 ? 14.597 -24.690 -23.134 1.00 86.62 97 ALA A C 1
ATOM 731 O O . ALA A 1 97 ? 13.510 -25.126 -23.499 1.00 86.62 97 ALA A O 1
ATOM 732 N N . LEU A 1 98 ? 14.742 -23.880 -22.082 1.00 87.62 98 LEU A N 1
ATOM 733 C CA . LEU A 1 98 ? 13.622 -23.397 -21.272 1.00 87.62 98 LEU A CA 1
ATOM 734 C C . LEU A 1 98 ? 12.856 -22.275 -21.976 1.00 87.62 98 LEU A C 1
ATOM 736 O O . LEU A 1 98 ? 11.630 -22.332 -22.038 1.00 87.62 98 LEU A O 1
ATOM 740 N N . GLU A 1 99 ? 13.567 -21.319 -22.578 1.00 88.12 99 GLU A N 1
ATOM 741 C CA . GLU A 1 99 ? 12.981 -20.199 -23.328 1.00 88.12 99 GLU A CA 1
ATOM 742 C C . GLU A 1 99 ? 11.985 -20.684 -24.396 1.00 88.12 99 GLU A C 1
ATOM 744 O O . GLU A 1 99 ? 10.896 -20.144 -24.542 1.00 88.12 99 GLU A O 1
ATOM 749 N N . ARG A 1 100 ? 12.307 -21.777 -25.099 1.00 89.44 100 ARG A N 1
ATOM 750 C CA . ARG A 1 100 ? 11.440 -22.362 -26.140 1.00 89.44 100 ARG A CA 1
ATOM 751 C C . ARG A 1 100 ? 10.245 -23.154 -25.606 1.00 89.44 100 ARG A C 1
ATOM 753 O O . ARG A 1 100 ? 9.419 -23.597 -26.402 1.00 89.44 100 ARG A O 1
ATOM 760 N N . ARG A 1 101 ? 10.189 -23.431 -24.301 1.00 91.12 101 ARG A N 1
ATOM 761 C CA . ARG A 1 101 ? 9.145 -24.262 -23.671 1.00 91.12 101 ARG A CA 1
ATOM 762 C C . ARG A 1 101 ? 8.165 -23.450 -22.844 1.00 91.12 101 ARG A C 1
ATOM 764 O O . ARG A 1 101 ? 7.049 -23.916 -22.636 1.00 91.12 101 ARG A O 1
ATOM 771 N N . PHE A 1 102 ? 8.553 -22.251 -22.427 1.00 92.12 102 PHE A N 1
ATOM 772 C CA . PHE A 1 102 ? 7.679 -21.320 -21.733 1.00 92.12 102 PHE A CA 1
ATOM 773 C C . PHE A 1 102 ? 7.240 -20.194 -22.663 1.00 92.12 102 PHE A C 1
ATOM 775 O O . PHE A 1 102 ? 8.052 -19.562 -23.329 1.00 92.12 102 PHE A O 1
ATOM 782 N N . GLN A 1 103 ? 5.939 -19.913 -22.667 1.00 92.94 103 GLN A N 1
ATOM 783 C CA . GLN A 1 103 ? 5.408 -18.692 -23.258 1.00 92.94 103 GLN A CA 1
ATOM 784 C C . GLN A 1 103 ? 5.465 -17.584 -22.206 1.00 92.94 103 GLN A C 1
ATOM 786 O O . GLN A 1 103 ? 4.892 -17.730 -21.127 1.00 92.94 103 GLN A O 1
ATOM 791 N N . LYS A 1 104 ? 6.116 -16.464 -22.528 1.00 93.12 104 LYS A N 1
ATOM 792 C CA . LYS A 1 104 ? 6.110 -15.279 -21.665 1.00 93.12 104 LYS A CA 1
ATOM 793 C C . LYS A 1 104 ? 4.705 -14.672 -21.638 1.00 93.12 104 LYS A C 1
ATOM 795 O O . LYS A 1 104 ? 4.158 -14.345 -22.694 1.00 93.12 104 LYS A O 1
ATOM 800 N N . VAL A 1 105 ? 4.158 -14.520 -20.435 1.00 95.19 105 VAL A N 1
ATOM 801 C CA . VAL A 1 105 ? 2.924 -13.785 -20.136 1.00 95.19 105 VAL A CA 1
ATOM 802 C C . VAL A 1 105 ? 3.304 -12.698 -19.141 1.00 95.19 105 VAL A C 1
ATOM 804 O O . VAL A 1 105 ? 3.799 -13.006 -18.062 1.00 95.19 105 VAL A O 1
ATOM 807 N N . ILE A 1 106 ? 3.151 -11.436 -19.535 1.00 91.75 106 ILE A N 1
ATOM 808 C CA . ILE A 1 106 ? 3.466 -10.292 -18.677 1.00 91.75 106 ILE A CA 1
ATOM 809 C C . ILE A 1 106 ? 2.227 -9.991 -17.834 1.00 91.75 106 ILE A C 1
ATOM 811 O O . ILE A 1 106 ? 1.123 -9.915 -18.373 1.00 91.75 106 ILE A O 1
ATOM 815 N N . VAL A 1 107 ? 2.422 -9.869 -16.524 1.00 93.56 107 VAL A N 1
ATOM 816 C CA . VAL A 1 107 ? 1.396 -9.447 -15.570 1.00 93.56 107 VAL A CA 1
ATOM 817 C C . VAL A 1 107 ? 1.872 -8.127 -14.987 1.00 93.56 107 VAL A C 1
ATOM 819 O O . VAL A 1 107 ? 2.830 -8.103 -14.217 1.00 93.56 107 VAL A O 1
ATOM 822 N N . ASP A 1 108 ? 1.248 -7.041 -15.428 1.00 90.25 108 ASP A N 1
ATOM 823 C CA . ASP A 1 108 ? 1.583 -5.694 -14.980 1.00 90.25 108 ASP A CA 1
ATOM 824 C C . ASP A 1 108 ? 0.891 -5.368 -13.647 1.00 90.25 108 ASP A C 1
ATOM 826 O O . ASP A 1 108 ? -0.137 -5.955 -13.296 1.00 90.25 108 ASP A O 1
ATOM 830 N N . GLU A 1 109 ? 1.459 -4.413 -12.908 1.00 91.12 109 GLU A N 1
ATOM 831 C CA . GLU A 1 109 ? 0.812 -3.818 -11.735 1.00 91.12 109 GLU A CA 1
ATOM 832 C C . GLU A 1 109 ? -0.545 -3.209 -12.151 1.00 91.12 109 GLU A C 1
ATOM 834 O O . GLU A 1 109 ? -0.607 -2.512 -13.171 1.00 91.12 109 GLU A O 1
ATOM 839 N N . PRO A 1 110 ? -1.643 -3.460 -11.410 1.00 94.81 110 PRO A N 1
ATOM 840 C CA . PRO A 1 110 ? -2.933 -2.865 -11.725 1.00 94.81 110 PRO A CA 1
ATOM 841 C C . PRO A 1 110 ? -2.877 -1.344 -11.576 1.00 94.81 110 PRO A C 1
ATOM 843 O O . PRO A 1 110 ? -2.249 -0.814 -10.658 1.00 94.81 110 PRO A O 1
ATOM 846 N N . ASP A 1 111 ? -3.601 -0.639 -12.445 1.00 92.12 111 ASP A N 1
ATOM 847 C CA . ASP A 1 111 ? -3.833 0.790 -12.255 1.00 92.12 111 ASP A CA 1
ATOM 848 C C . ASP A 1 111 ? -4.672 1.068 -10.993 1.00 92.12 111 ASP A C 1
ATOM 850 O O . ASP A 1 111 ? -5.249 0.168 -10.376 1.00 92.12 111 ASP A O 1
ATOM 854 N N . THR A 1 112 ? -4.732 2.340 -10.595 1.00 92.19 112 THR A N 1
ATOM 855 C CA . THR A 1 112 ? -5.420 2.785 -9.378 1.00 92.19 112 THR A CA 1
ATOM 856 C C . THR A 1 112 ? -6.889 2.334 -9.342 1.00 92.19 112 THR A C 1
ATOM 858 O O . THR A 1 112 ? -7.345 1.824 -8.320 1.00 92.19 112 THR A O 1
ATOM 861 N N . GLU A 1 113 ? -7.633 2.457 -10.447 1.00 95.06 113 GLU A N 1
ATOM 862 C CA . GLU A 1 113 ? -9.055 2.075 -10.508 1.00 95.06 113 GLU A CA 1
ATOM 863 C C . GLU A 1 113 ? -9.253 0.554 -10.410 1.00 95.06 113 GLU A C 1
ATOM 865 O O . GLU A 1 113 ? -10.155 0.065 -9.715 1.00 95.06 113 GLU A O 1
ATOM 870 N N . SER A 1 114 ? -8.378 -0.204 -11.068 1.00 96.81 114 SER A N 1
ATOM 871 C CA . SER A 1 114 ? -8.351 -1.662 -11.032 1.00 96.81 114 SER A CA 1
ATOM 872 C C . SER A 1 114 ? -7.990 -2.165 -9.636 1.00 96.81 114 SER A C 1
ATOM 874 O O . SER A 1 114 ? -8.656 -3.064 -9.124 1.00 96.81 114 SER A O 1
ATOM 876 N N . ALA A 1 115 ? -7.005 -1.552 -8.974 1.00 97.44 115 ALA A N 1
ATOM 877 C CA . ALA A 1 115 ? -6.630 -1.874 -7.599 1.00 97.44 115 ALA A CA 1
ATOM 878 C C . ALA A 1 115 ? -7.782 -1.603 -6.618 1.00 97.44 115 ALA A C 1
ATOM 880 O O . ALA A 1 115 ? -8.109 -2.475 -5.814 1.00 97.44 115 ALA A O 1
ATOM 881 N N . ILE A 1 116 ? -8.468 -0.458 -6.732 1.00 97.81 116 ILE A N 1
ATOM 882 C CA . ILE A 1 116 ? -9.672 -0.161 -5.933 1.00 97.81 116 ILE A CA 1
ATOM 883 C C . ILE A 1 116 ? -10.747 -1.233 -6.163 1.00 97.81 116 ILE A C 1
ATOM 885 O O . ILE A 1 116 ? -11.362 -1.715 -5.211 1.00 97.81 116 ILE A O 1
ATOM 889 N N . SER A 1 117 ? -10.962 -1.645 -7.415 1.00 98.00 117 SER A N 1
ATOM 890 C CA . SER A 1 117 ? -11.939 -2.686 -7.758 1.00 98.00 117 SER A CA 1
ATOM 891 C C . SER A 1 117 ? -11.566 -4.055 -7.176 1.00 98.00 117 SER A C 1
ATOM 893 O O . SER A 1 117 ? -12.440 -4.762 -6.673 1.00 98.00 117 SER A O 1
ATOM 895 N N . ILE A 1 118 ? -10.276 -4.407 -7.176 1.00 97.44 118 ILE A N 1
ATOM 896 C CA . ILE A 1 118 ? -9.754 -5.618 -6.527 1.00 97.44 118 ILE A CA 1
ATOM 897 C C . ILE A 1 118 ? -10.019 -5.566 -5.019 1.00 97.44 118 ILE A C 1
ATOM 899 O O . ILE A 1 118 ? -10.598 -6.511 -4.481 1.00 97.44 118 ILE A O 1
ATOM 903 N N . LEU A 1 119 ? -9.665 -4.462 -4.348 1.00 97.75 119 LEU A N 1
ATOM 904 C CA . LEU A 1 119 ? -9.884 -4.298 -2.907 1.00 97.75 119 LEU A CA 1
ATOM 905 C C . LEU A 1 119 ? -11.376 -4.370 -2.547 1.00 97.75 119 LEU A C 1
ATOM 907 O O . LEU A 1 119 ? -11.746 -5.056 -1.597 1.00 97.75 119 LEU A O 1
ATOM 911 N N . ARG A 1 120 ? -12.257 -3.747 -3.340 1.00 97.19 120 ARG A N 1
ATOM 912 C CA . ARG A 1 120 ? -13.718 -3.877 -3.182 1.00 97.19 120 ARG A CA 1
ATOM 913 C C . ARG A 1 120 ? -14.195 -5.325 -3.322 1.00 97.19 120 ARG A C 1
ATOM 915 O O . ARG A 1 120 ? -15.082 -5.734 -2.582 1.00 97.19 120 ARG A O 1
ATOM 922 N N . GLY A 1 121 ? -13.602 -6.101 -4.230 1.00 95.25 121 GLY A N 1
ATOM 923 C CA . GLY A 1 121 ? -13.944 -7.511 -4.441 1.00 95.25 121 GLY A CA 1
ATOM 924 C C . GLY A 1 121 ? -13.518 -8.442 -3.300 1.00 95.25 121 GLY A C 1
ATOM 925 O O . GLY A 1 121 ? -14.176 -9.452 -3.057 1.00 95.25 121 GLY A O 1
ATOM 926 N N . ILE A 1 122 ? -12.442 -8.111 -2.580 1.00 94.50 122 ILE A N 1
ATOM 927 C CA . ILE A 1 122 ? -11.977 -8.881 -1.411 1.00 94.50 122 ILE A CA 1
ATOM 928 C C . ILE A 1 122 ? -12.493 -8.322 -0.079 1.00 94.50 122 ILE A C 1
ATOM 930 O O . ILE A 1 122 ? -12.383 -9.006 0.935 1.00 94.50 122 ILE A O 1
ATOM 934 N N . LYS A 1 123 ? -13.074 -7.116 -0.079 1.00 93.44 123 LYS A N 1
ATOM 935 C CA . LYS A 1 123 ? -13.573 -6.398 1.101 1.00 93.44 123 LYS A CA 1
ATOM 936 C C . LYS A 1 123 ? -14.377 -7.289 2.045 1.00 93.44 123 LYS A C 1
ATOM 938 O O . LYS A 1 123 ? -14.047 -7.355 3.222 1.00 93.44 123 LYS A O 1
ATOM 943 N N . GLU A 1 124 ? -15.399 -7.983 1.534 1.00 88.38 124 GLU A N 1
ATOM 944 C CA . GLU A 1 124 ? -16.282 -8.824 2.360 1.00 88.38 124 GLU A CA 1
ATOM 945 C C . GLU A 1 124 ? -15.496 -9.892 3.133 1.00 88.38 124 GLU A C 1
ATOM 947 O O . GLU A 1 124 ? -15.741 -10.091 4.317 1.00 88.38 124 GLU A O 1
ATOM 952 N N . LYS A 1 125 ? -14.479 -10.503 2.509 1.00 89.50 125 LYS A N 1
ATOM 953 C CA . LYS A 1 125 ? -13.650 -11.530 3.157 1.00 89.50 125 LYS A CA 1
ATOM 954 C C . LYS A 1 125 ? -12.850 -10.963 4.330 1.00 89.50 125 LYS A C 1
ATOM 956 O O . LYS A 1 125 ? -12.753 -11.609 5.370 1.00 89.50 125 LYS A O 1
ATOM 961 N N . TYR A 1 126 ? -12.286 -9.764 4.174 1.00 93.12 126 TYR A N 1
ATOM 962 C CA . TYR A 1 126 ? -11.529 -9.098 5.240 1.00 93.12 126 TYR A CA 1
ATOM 963 C C . TYR A 1 126 ? -12.449 -8.577 6.348 1.00 93.12 126 TYR A C 1
ATOM 965 O O . TYR A 1 126 ? -12.111 -8.711 7.523 1.00 93.12 126 TYR A O 1
ATOM 973 N N . GLU A 1 127 ? -13.629 -8.055 5.998 1.00 89.75 127 GLU A N 1
ATOM 974 C CA . GLU A 1 127 ? -14.654 -7.686 6.978 1.00 89.75 127 GLU A CA 1
ATOM 975 C C . GLU A 1 127 ? -15.082 -8.888 7.826 1.00 89.75 127 GLU A C 1
ATOM 977 O O . GLU A 1 127 ? -15.171 -8.767 9.048 1.00 89.75 127 GLU A O 1
ATOM 982 N N . THR A 1 128 ? -15.311 -10.053 7.211 1.00 85.31 128 THR A N 1
ATOM 983 C CA . THR A 1 128 ? -15.686 -11.268 7.946 1.00 85.31 128 THR A CA 1
ATOM 984 C C . THR A 1 128 ? -14.531 -11.797 8.794 1.00 85.31 128 THR A C 1
ATOM 986 O O . THR A 1 128 ? -14.730 -12.103 9.970 1.00 85.31 128 THR A O 1
ATOM 989 N N . HIS A 1 129 ? -13.316 -11.859 8.238 1.00 89.25 129 HIS A N 1
ATOM 990 C CA . HIS A 1 129 ? -12.132 -12.350 8.946 1.00 89.25 129 HIS A CA 1
ATOM 991 C C . HIS A 1 129 ? -11.807 -11.511 10.190 1.00 89.25 129 HIS A C 1
ATOM 993 O O . HIS A 1 129 ? -11.662 -12.048 11.290 1.00 89.25 129 HIS A O 1
ATOM 999 N N . HIS A 1 130 ? -11.737 -10.187 10.029 1.00 90.44 130 HIS A N 1
ATOM 1000 C CA . HIS A 1 130 ? -11.411 -9.265 11.123 1.00 90.44 130 HIS A CA 1
ATOM 1001 C C . HIS A 1 130 ? -12.606 -8.858 11.948 1.00 90.44 130 HIS A C 1
ATOM 1003 O O . HIS A 1 130 ? -12.429 -8.269 13.011 1.00 90.44 130 HIS A O 1
ATOM 1009 N N . LYS A 1 131 ? -13.814 -9.194 11.493 1.00 86.62 131 LYS A N 1
ATOM 1010 C CA . LYS A 1 131 ? -15.054 -8.863 12.177 1.00 86.62 131 LYS A CA 1
ATOM 1011 C C . LYS A 1 131 ? -15.194 -7.347 12.383 1.00 86.62 131 LYS A C 1
ATOM 1013 O O . LYS A 1 131 ? -15.518 -6.880 13.471 1.00 86.62 131 LYS A O 1
ATOM 1018 N N . VAL A 1 132 ? -14.924 -6.580 11.334 1.00 89.94 132 VAL A N 1
ATOM 1019 C CA . VAL A 1 132 ? -15.056 -5.113 11.292 1.00 89.94 132 VAL A CA 1
ATOM 1020 C C . VAL A 1 132 ? -15.747 -4.708 9.997 1.00 89.94 132 VAL A C 1
ATOM 1022 O O . VAL A 1 132 ? -15.888 -5.520 9.083 1.00 89.94 132 VAL A O 1
ATOM 1025 N N . ARG A 1 133 ? -16.185 -3.455 9.895 1.00 89.44 133 ARG A N 1
ATOM 1026 C CA . ARG A 1 133 ? -16.659 -2.882 8.633 1.00 89.44 133 ARG A CA 1
ATOM 1027 C C . ARG A 1 133 ? -15.549 -2.046 8.013 1.00 89.44 133 ARG A C 1
ATOM 1029 O O . ARG A 1 133 ? -14.841 -1.344 8.720 1.00 89.44 133 ARG A O 1
ATOM 1036 N N . ILE A 1 134 ? -15.400 -2.080 6.698 1.00 94.88 134 ILE A N 1
ATOM 1037 C CA . ILE A 1 134 ? -14.402 -1.281 5.984 1.00 94.88 134 ILE A CA 1
ATOM 1038 C C . ILE A 1 134 ? -15.151 -0.259 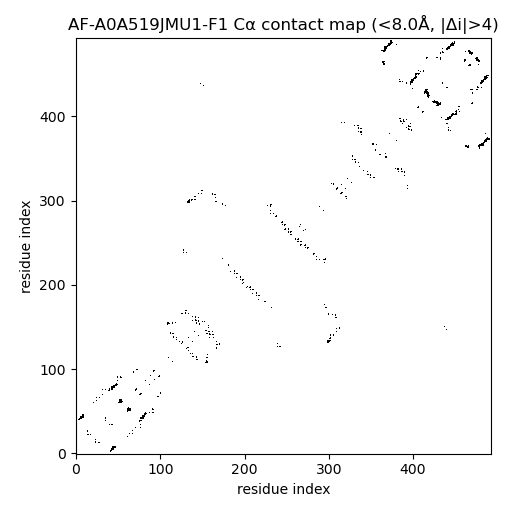5.137 1.00 94.88 134 ILE A C 1
ATOM 1040 O O . ILE A 1 134 ? -16.003 -0.619 4.320 1.00 94.88 134 ILE A O 1
ATOM 1044 N N . LYS A 1 135 ? -14.888 1.036 5.317 1.00 95.88 135 LYS A N 1
ATOM 1045 C CA . LYS A 1 135 ? -15.529 2.045 4.468 1.00 95.88 135 LYS A CA 1
ATOM 1046 C C . LYS A 1 135 ? -14.930 2.067 3.064 1.00 95.88 135 LYS A C 1
ATOM 1048 O O . LYS A 1 135 ? -13.789 1.670 2.847 1.00 95.88 135 LYS A O 1
ATOM 1053 N N . ASP A 1 136 ? -15.707 2.534 2.091 1.00 95.81 136 ASP A N 1
ATOM 1054 C CA . ASP A 1 136 ? -15.225 2.634 0.707 1.00 95.81 136 ASP A CA 1
ATOM 1055 C C . ASP A 1 136 ? -14.099 3.673 0.572 1.00 95.81 136 ASP A C 1
ATOM 1057 O O . ASP A 1 136 ? -13.091 3.442 -0.087 1.00 95.81 136 ASP A O 1
ATOM 1061 N N . ASP A 1 137 ? -14.214 4.778 1.299 1.00 95.69 137 ASP A N 1
ATOM 1062 C CA . ASP A 1 137 ? -13.201 5.820 1.447 1.00 95.69 137 ASP A CA 1
ATOM 1063 C C . ASP A 1 137 ? -11.902 5.317 2.101 1.00 95.69 137 ASP A C 1
ATOM 1065 O O . ASP A 1 137 ? -10.830 5.826 1.766 1.00 95.69 137 ASP A O 1
ATOM 1069 N N . ALA A 1 138 ? -11.962 4.281 2.948 1.00 96.88 138 ALA A N 1
ATOM 1070 C CA . ALA A 1 138 ? -10.771 3.605 3.466 1.00 96.88 138 ALA A CA 1
ATOM 1071 C C . ALA A 1 138 ? -10.075 2.765 2.382 1.00 96.88 138 ALA A C 1
ATOM 1073 O O . ALA A 1 138 ? -8.853 2.794 2.275 1.00 96.88 138 ALA A O 1
ATOM 1074 N N . ILE A 1 139 ? -10.837 2.078 1.522 1.00 97.81 139 ILE A N 1
ATOM 1075 C CA . ILE A 1 139 ? -10.283 1.333 0.377 1.00 97.81 139 ILE A CA 1
ATOM 1076 C C . ILE A 1 139 ? -9.575 2.280 -0.593 1.00 97.81 139 ILE A C 1
ATOM 1078 O O . ILE A 1 139 ? -8.443 2.018 -1.000 1.00 97.81 139 ILE A O 1
ATOM 1082 N N . ILE A 1 140 ? -10.224 3.395 -0.935 1.00 96.88 140 ILE A N 1
ATOM 1083 C CA . ILE A 1 140 ? -9.635 4.422 -1.801 1.00 96.88 140 ILE A CA 1
ATOM 1084 C C . ILE A 1 140 ? -8.341 4.949 -1.167 1.00 96.88 140 ILE A C 1
ATOM 1086 O O . ILE A 1 140 ? -7.302 4.972 -1.825 1.00 96.88 140 ILE A O 1
ATOM 1090 N N . ALA A 1 141 ? -8.373 5.281 0.128 1.00 95.56 141 ALA A N 1
ATOM 1091 C CA . ALA A 1 141 ? -7.194 5.746 0.853 1.00 95.56 141 ALA A CA 1
ATOM 1092 C C . ALA A 1 141 ? -6.058 4.710 0.874 1.00 95.56 141 ALA A C 1
ATOM 1094 O O . ALA A 1 141 ? -4.901 5.086 0.714 1.00 95.56 141 ALA A O 1
ATOM 1095 N N . ALA A 1 142 ? -6.358 3.416 1.025 1.00 97.31 142 ALA A N 1
ATOM 1096 C CA . ALA A 1 142 ? -5.347 2.359 1.031 1.00 97.31 142 ALA A CA 1
ATOM 1097 C C . ALA A 1 142 ? -4.581 2.303 -0.295 1.00 97.31 142 ALA A C 1
ATOM 1099 O O . ALA A 1 142 ? -3.354 2.179 -0.306 1.00 97.31 142 ALA A O 1
ATOM 1100 N N . VAL A 1 143 ? -5.279 2.458 -1.422 1.00 96.75 143 VAL A N 1
ATOM 1101 C CA . VAL A 1 143 ? -4.643 2.499 -2.746 1.00 96.75 143 VAL A CA 1
ATOM 1102 C C . VAL A 1 143 ? -3.870 3.805 -2.941 1.00 96.75 143 VAL A C 1
ATOM 1104 O O . VAL A 1 143 ? -2.678 3.765 -3.239 1.00 96.75 143 VAL A O 1
ATOM 1107 N N . GLU A 1 144 ? -4.505 4.958 -2.725 1.00 92.38 144 GLU A N 1
ATOM 1108 C CA . GLU A 1 144 ? -3.894 6.271 -2.973 1.00 92.38 144 GLU A CA 1
ATOM 1109 C C . GLU A 1 144 ? -2.657 6.518 -2.094 1.00 92.38 144 GLU A C 1
ATOM 1111 O O . GLU A 1 144 ? -1.598 6.915 -2.591 1.00 92.38 144 GLU A O 1
ATOM 1116 N N . LEU A 1 145 ? -2.759 6.247 -0.788 1.00 91.50 145 LEU A N 1
ATOM 1117 C CA . LEU A 1 145 ? -1.666 6.473 0.157 1.00 91.50 145 LEU A CA 1
ATOM 1118 C C . LEU A 1 145 ? -0.532 5.463 -0.043 1.00 91.50 145 LEU A C 1
ATOM 1120 O O . LEU A 1 145 ? 0.635 5.850 0.024 1.00 91.50 145 LEU A O 1
ATOM 1124 N N . SER A 1 146 ? -0.832 4.194 -0.345 1.00 93.62 146 SER A N 1
ATOM 1125 C CA . SER A 1 146 ? 0.223 3.210 -0.628 1.00 93.62 146 SER A CA 1
ATOM 1126 C C . SER A 1 146 ? 0.962 3.506 -1.931 1.00 93.62 146 SER A C 1
ATOM 1128 O O . SER A 1 146 ? 2.177 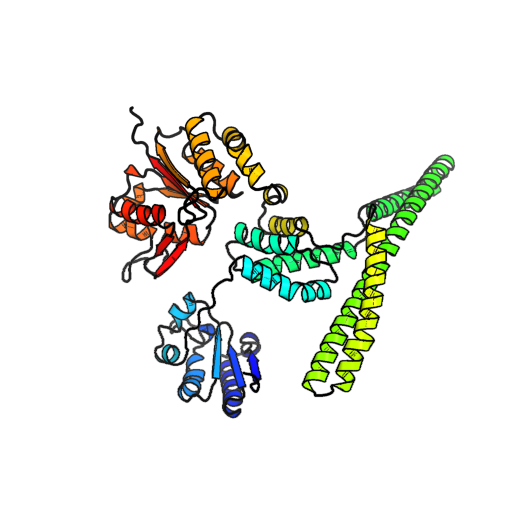3.331 -2.006 1.00 93.62 146 SER A O 1
ATOM 1130 N N . GLN A 1 147 ? 0.268 3.992 -2.961 1.00 87.12 147 GLN A N 1
ATOM 1131 C CA . GLN A 1 147 ? 0.898 4.396 -4.213 1.00 87.12 147 GLN A CA 1
ATOM 1132 C C . GLN A 1 147 ? 1.809 5.612 -4.016 1.00 87.12 147 GLN A C 1
ATOM 1134 O O . GLN A 1 147 ? 2.904 5.654 -4.580 1.00 87.12 147 GLN A O 1
ATOM 1139 N N . ARG A 1 148 ? 1.385 6.570 -3.185 1.00 83.06 148 ARG A N 1
ATOM 1140 C CA . ARG A 1 148 ? 2.137 7.798 -2.917 1.00 83.06 148 ARG A CA 1
ATOM 1141 C C . ARG A 1 148 ? 3.341 7.587 -2.000 1.00 83.06 148 ARG A C 1
ATOM 1143 O O . ARG A 1 148 ? 4.409 8.120 -2.286 1.00 83.06 148 ARG A O 1
ATOM 1150 N N . TYR A 1 149 ? 3.172 6.840 -0.910 1.00 83.69 149 TYR A N 1
ATOM 1151 C CA . TYR A 1 149 ? 4.152 6.786 0.181 1.00 83.69 149 TYR A CA 1
ATOM 1152 C C . TYR A 1 149 ? 4.908 5.452 0.287 1.00 83.69 149 TYR A C 1
ATOM 1154 O O . TYR A 1 149 ? 5.961 5.402 0.917 1.00 83.69 149 TYR A O 1
ATOM 1162 N N . ILE A 1 150 ? 4.426 4.375 -0.347 1.00 87.31 150 ILE A N 1
ATOM 1163 C CA . ILE A 1 150 ? 5.055 3.043 -0.316 1.00 87.31 150 ILE A CA 1
ATOM 1164 C C . ILE A 1 150 ? 5.495 2.670 -1.739 1.00 87.31 150 ILE A C 1
ATOM 1166 O O . ILE A 1 150 ? 4.848 1.890 -2.443 1.00 87.31 150 ILE A O 1
ATOM 1170 N N . THR A 1 151 ? 6.607 3.258 -2.189 1.00 80.88 151 THR A N 1
ATOM 1171 C CA . THR A 1 151 ? 7.114 3.102 -3.568 1.00 80.88 151 THR A CA 1
ATOM 1172 C C . THR A 1 151 ? 7.932 1.829 -3.791 1.00 80.88 151 THR A C 1
ATOM 1174 O O . THR A 1 151 ? 8.142 1.430 -4.930 1.00 80.88 151 THR A O 1
ATOM 1177 N N . SER A 1 152 ? 8.385 1.167 -2.723 1.00 80.00 152 SER A N 1
ATOM 1178 C CA . SER A 1 152 ? 9.186 -0.066 -2.791 1.00 80.00 152 SER A CA 1
ATOM 1179 C C . SER A 1 152 ? 8.362 -1.341 -2.999 1.00 80.00 152 SER A C 1
ATOM 1181 O O . SER A 1 152 ? 8.936 -2.417 -3.158 1.00 80.00 152 SER A O 1
ATOM 1183 N N . ARG A 1 153 ? 7.030 -1.234 -2.970 1.00 88.00 153 ARG A N 1
ATOM 1184 C CA . ARG A 1 153 ? 6.082 -2.341 -3.135 1.00 88.00 153 ARG A CA 1
ATOM 1185 C C . ARG A 1 153 ? 5.078 -2.013 -4.236 1.00 88.00 153 ARG A C 1
ATOM 1187 O O . ARG A 1 153 ? 4.844 -0.842 -4.553 1.00 88.00 153 ARG A O 1
ATOM 1194 N N . PHE A 1 154 ? 4.438 -3.048 -4.759 1.00 90.88 154 PHE A N 1
ATOM 1195 C CA . PHE A 1 154 ? 3.513 -2.954 -5.885 1.00 90.88 154 PHE A CA 1
ATOM 1196 C C . PHE A 1 154 ? 2.062 -3.139 -5.427 1.00 90.88 154 PHE A C 1
ATOM 1198 O O . PHE A 1 154 ? 1.783 -3.834 -4.447 1.00 90.88 154 PHE A O 1
ATOM 1205 N N . LEU A 1 155 ? 1.131 -2.491 -6.121 1.00 94.69 155 LEU A N 1
ATOM 1206 C CA . LEU A 1 155 ? -0.292 -2.792 -6.048 1.00 94.69 155 LEU A CA 1
ATOM 1207 C C . LEU A 1 155 ? -0.574 -4.190 -6.638 1.00 94.69 155 LEU A C 1
ATOM 1209 O O . LEU A 1 155 ? 0.178 -4.675 -7.483 1.00 94.69 155 LEU A O 1
ATOM 1213 N N . PRO A 1 156 ? -1.663 -4.856 -6.215 1.00 97.31 156 PRO A N 1
ATOM 1214 C CA . PRO A 1 156 ? -2.589 -4.449 -5.154 1.00 97.31 156 PRO A CA 1
ATOM 1215 C C . PRO A 1 156 ? -2.075 -4.790 -3.742 1.00 97.31 156 PRO A C 1
ATOM 1217 O O . PRO A 1 156 ? -2.611 -4.275 -2.769 1.00 97.31 156 PRO A O 1
ATOM 1220 N N . ASP A 1 157 ? -1.029 -5.612 -3.637 1.00 97.00 157 ASP A N 1
ATOM 1221 C CA . ASP A 1 157 ? -0.498 -6.211 -2.404 1.00 97.00 157 ASP A CA 1
ATOM 1222 C C . ASP A 1 157 ? -0.305 -5.203 -1.259 1.00 97.00 157 ASP A C 1
ATOM 1224 O O . ASP A 1 157 ? -0.916 -5.330 -0.201 1.00 97.00 157 ASP A O 1
ATOM 1228 N N . LYS A 1 158 ? 0.429 -4.109 -1.500 1.00 96.31 158 LYS A N 1
ATOM 1229 C CA . LYS A 1 158 ? 0.652 -3.078 -0.470 1.00 96.31 158 LYS A CA 1
ATOM 1230 C C . LYS A 1 158 ? -0.628 -2.418 0.055 1.00 96.31 158 LYS A C 1
ATOM 1232 O O . LYS A 1 158 ? -0.655 -1.994 1.203 1.00 96.31 158 LYS A O 1
ATOM 1237 N N . ALA A 1 159 ? -1.668 -2.293 -0.770 1.00 97.88 159 ALA A N 1
ATOM 1238 C CA . ALA A 1 159 ? -2.936 -1.694 -0.358 1.00 97.88 159 ALA A CA 1
ATOM 1239 C C . ALA A 1 159 ? -3.793 -2.700 0.422 1.00 97.88 159 ALA A C 1
ATOM 1241 O O . ALA A 1 159 ? -4.483 -2.315 1.365 1.00 97.88 159 ALA A O 1
ATOM 1242 N N . ILE A 1 160 ? -3.716 -3.984 0.054 1.00 97.94 160 ILE A N 1
ATOM 1243 C CA . ILE A 1 160 ? -4.345 -5.080 0.795 1.00 97.94 160 ILE A CA 1
ATOM 1244 C C . ILE A 1 160 ? -3.764 -5.148 2.207 1.00 97.94 160 ILE A C 1
ATOM 1246 O O . ILE A 1 160 ? -4.535 -5.151 3.161 1.00 97.94 160 ILE A O 1
ATOM 1250 N N . ASP A 1 161 ? -2.439 -5.104 2.353 1.00 97.88 161 ASP A N 1
ATOM 1251 C CA . ASP A 1 161 ? -1.801 -5.145 3.672 1.00 97.88 161 ASP A CA 1
ATOM 1252 C C . ASP A 1 161 ? -2.182 -3.951 4.559 1.00 97.88 161 ASP A C 1
ATOM 1254 O O . ASP A 1 161 ? -2.403 -4.118 5.756 1.00 97.88 161 ASP A O 1
ATOM 1258 N N . LEU A 1 162 ? -2.291 -2.740 3.996 1.00 97.62 162 LEU A N 1
ATOM 1259 C CA . LEU A 1 162 ? -2.745 -1.574 4.765 1.00 97.62 162 LEU A CA 1
ATOM 1260 C C . LEU A 1 162 ? -4.176 -1.755 5.275 1.00 97.62 162 LEU A C 1
ATOM 1262 O O . LEU A 1 162 ? -4.472 -1.434 6.425 1.00 97.62 162 LEU A O 1
ATOM 1266 N N . MET A 1 163 ? -5.064 -2.261 4.415 1.00 97.56 163 MET A N 1
ATOM 1267 C CA . MET A 1 163 ? -6.445 -2.563 4.780 1.00 97.56 163 MET A CA 1
ATOM 1268 C C . MET A 1 163 ? -6.506 -3.661 5.855 1.00 97.56 163 MET A C 1
ATOM 1270 O O . MET A 1 163 ? -7.291 -3.547 6.795 1.00 97.56 163 MET A O 1
ATOM 1274 N N . ASP A 1 164 ? -5.662 -4.687 5.737 1.00 97.62 164 ASP A N 1
ATOM 1275 C CA . ASP A 1 164 ? -5.546 -5.807 6.674 1.00 97.62 164 ASP A CA 1
ATOM 1276 C C . ASP A 1 164 ? -5.045 -5.370 8.058 1.00 97.62 164 ASP A C 1
ATOM 1278 O O . ASP A 1 164 ? -5.654 -5.699 9.080 1.00 97.62 164 ASP A O 1
ATOM 1282 N N . GLU A 1 165 ? -3.970 -4.576 8.114 1.00 97.62 165 GLU A N 1
ATOM 1283 C CA . GLU A 1 165 ? -3.419 -4.072 9.377 1.00 97.62 165 GLU A CA 1
ATOM 1284 C C . GLU A 1 165 ? -4.383 -3.087 10.048 1.00 97.62 165 GLU A C 1
ATOM 1286 O O . GLU A 1 165 ? -4.575 -3.162 11.263 1.00 97.62 165 GLU A O 1
ATOM 1291 N N . ALA A 1 166 ? -5.044 -2.209 9.285 1.00 96.81 166 ALA A N 1
ATOM 1292 C CA . ALA A 1 166 ? -6.040 -1.291 9.838 1.00 96.81 166 ALA A CA 1
ATOM 1293 C C . ALA A 1 166 ? -7.255 -2.043 10.409 1.00 96.81 166 ALA A C 1
ATOM 1295 O O . ALA A 1 166 ? -7.709 -1.740 11.514 1.00 96.81 166 ALA A O 1
ATOM 1296 N N . ALA A 1 167 ? -7.738 -3.072 9.706 1.00 95.88 167 ALA A N 1
ATOM 1297 C CA . ALA A 1 167 ? -8.817 -3.931 10.189 1.00 95.88 167 ALA A CA 1
ATOM 1298 C C . ALA A 1 167 ? -8.414 -4.715 11.450 1.00 95.88 167 ALA A C 1
ATOM 1300 O O . ALA A 1 167 ? -9.170 -4.758 12.424 1.00 95.88 167 ALA A O 1
ATOM 1301 N N . SER A 1 168 ? -7.199 -5.269 11.469 1.00 95.31 168 SER A N 1
ATOM 1302 C CA . SER A 1 168 ? -6.636 -5.979 12.624 1.00 95.31 168 SER A CA 1
ATOM 1303 C C . SER A 1 168 ? -6.507 -5.068 13.845 1.00 95.31 168 SER A C 1
ATOM 1305 O O . SER A 1 168 ? -6.893 -5.446 14.954 1.00 95.31 168 SER A O 1
ATOM 1307 N N . LYS A 1 169 ? -5.992 -3.849 13.645 1.00 93.88 169 LYS A N 1
ATOM 1308 C CA . LYS A 1 169 ? -5.852 -2.835 14.693 1.00 93.88 169 LYS A CA 1
ATOM 1309 C C . LYS A 1 169 ? -7.212 -2.497 15.299 1.00 93.88 169 LYS A C 1
ATOM 1311 O O . LYS A 1 169 ? -7.377 -2.603 16.513 1.00 93.88 169 LYS A O 1
ATOM 1316 N N . LEU A 1 170 ? -8.196 -2.176 14.461 1.00 91.81 170 LEU A N 1
ATOM 1317 C CA . LEU A 1 170 ? -9.538 -1.836 14.924 1.00 91.81 170 LEU A CA 1
ATOM 1318 C C . LEU A 1 170 ? -10.180 -2.999 15.694 1.00 91.81 170 LEU A C 1
ATOM 1320 O O . LEU A 1 170 ? -10.776 -2.808 16.753 1.00 91.81 170 LEU A O 1
ATOM 1324 N N . ARG A 1 171 ? -9.982 -4.241 15.234 1.00 90.31 171 ARG A N 1
ATOM 1325 C CA . ARG A 1 171 ? -10.452 -5.434 15.949 1.00 90.31 171 ARG A CA 1
ATOM 1326 C C . ARG A 1 171 ? -9.838 -5.568 17.345 1.00 90.31 171 ARG A C 1
ATOM 1328 O O . ARG A 1 171 ? -10.518 -6.020 18.274 1.00 90.31 171 ARG A O 1
ATOM 1335 N N . MET A 1 172 ? -8.568 -5.212 17.519 1.00 88.94 172 MET A N 1
ATOM 1336 C CA . MET A 1 172 ? -7.931 -5.207 18.839 1.00 88.94 172 MET A CA 1
ATOM 1337 C C . MET A 1 172 ? -8.526 -4.127 19.750 1.00 88.94 172 MET A C 1
ATOM 1339 O O . MET A 1 172 ? -8.758 -4.395 20.931 1.00 88.94 172 MET A O 1
ATOM 1343 N N . GLU A 1 173 ? -8.828 -2.948 19.208 1.00 86.31 173 GLU A N 1
ATOM 1344 C CA . GLU A 1 173 ? -9.445 -1.838 19.946 1.00 86.31 173 GLU A CA 1
ATOM 1345 C C . GLU A 1 173 ? -10.861 -2.186 20.426 1.00 86.31 173 GLU A C 1
ATOM 1347 O O . GLU A 1 173 ? -11.143 -2.039 21.613 1.00 86.31 173 GLU A O 1
ATOM 1352 N N . ILE A 1 174 ? -11.704 -2.777 19.568 1.00 83.81 174 ILE A N 1
ATOM 1353 C CA . ILE A 1 174 ? -13.062 -3.241 19.928 1.00 83.81 174 ILE A CA 1
ATOM 1354 C C . ILE A 1 174 ? -13.034 -4.246 21.093 1.00 83.81 174 ILE A C 1
ATOM 1356 O O . ILE A 1 174 ? -13.911 -4.261 21.961 1.00 83.81 174 ILE A O 1
ATOM 1360 N N . ASN A 1 175 ? -12.025 -5.123 21.127 1.00 82.44 175 ASN A N 1
ATOM 1361 C CA . ASN A 1 175 ? -11.900 -6.125 22.186 1.00 82.44 175 ASN A CA 1
ATOM 1362 C C . ASN A 1 175 ? -11.337 -5.569 23.495 1.00 82.44 175 ASN A C 1
ATOM 1364 O O . ASN A 1 175 ? -11.492 -6.215 24.537 1.00 82.44 175 ASN A O 1
ATOM 1368 N N . SER A 1 176 ? -10.706 -4.401 23.442 1.00 85.31 176 SER A N 1
ATOM 1369 C CA . SER A 1 176 ? -10.077 -3.757 24.585 1.00 85.31 176 SER A CA 1
ATOM 1370 C C . SER A 1 176 ? -11.090 -2.920 25.364 1.00 85.31 176 SER A C 1
ATOM 1372 O O . SER A 1 176 ? -12.116 -2.488 24.841 1.00 85.31 176 SER A O 1
ATOM 1374 N N . LYS A 1 177 ? -10.822 -2.708 26.656 1.00 85.62 177 LYS A N 1
ATOM 1375 C CA . LYS A 1 177 ? -11.596 -1.737 27.435 1.00 85.62 177 LYS A CA 1
ATOM 1376 C C . LYS A 1 177 ? -11.272 -0.323 26.921 1.00 85.62 177 LYS A C 1
ATOM 1378 O O . LYS A 1 177 ? -10.088 -0.042 26.733 1.00 85.62 177 LYS A O 1
ATOM 1383 N N . PRO A 1 178 ? -12.272 0.561 26.755 1.00 86.25 178 PRO A N 1
ATOM 1384 C CA . PRO A 1 178 ? -12.053 1.977 26.494 1.00 86.25 178 PRO A CA 1
ATOM 1385 C C . PRO A 1 178 ? -11.094 2.598 27.511 1.00 86.25 178 PRO A C 1
ATOM 1387 O O . PRO A 1 178 ? -11.132 2.257 28.696 1.00 86.25 178 PRO A O 1
ATOM 1390 N N . GLU A 1 179 ? -10.271 3.541 27.059 1.00 86.25 179 GLU A N 1
ATOM 1391 C CA . GLU A 1 179 ? -9.280 4.214 27.907 1.00 86.25 179 GLU A CA 1
ATOM 1392 C C . GLU A 1 179 ? -9.933 4.894 29.119 1.00 86.25 179 GLU A C 1
ATOM 1394 O O . GLU A 1 179 ? -9.427 4.799 30.236 1.00 86.25 179 GLU A O 1
ATOM 1399 N N . GLU A 1 180 ? -11.114 5.487 28.932 1.00 87.00 180 GLU A N 1
ATOM 1400 C CA . GLU A 1 180 ? -11.904 6.100 30.004 1.00 87.00 180 GLU A CA 1
ATOM 1401 C C . GLU A 1 180 ? -12.229 5.108 31.137 1.00 87.00 180 GLU A C 1
ATOM 1403 O O . GLU A 1 180 ? -12.107 5.452 32.317 1.00 87.00 180 GLU A O 1
ATOM 1408 N N . LEU A 1 181 ? -12.568 3.855 30.798 1.00 89.50 181 LEU A N 1
ATOM 1409 C CA . LEU A 1 181 ? -12.808 2.797 31.785 1.00 89.50 181 LEU A CA 1
ATOM 1410 C C . LEU A 1 181 ? -11.523 2.354 32.477 1.00 89.50 181 LEU A C 1
ATOM 1412 O O . LEU A 1 181 ? -11.538 2.154 33.689 1.00 89.50 181 LEU A O 1
ATOM 1416 N N . ASP A 1 182 ? -10.420 2.208 31.739 1.00 89.44 182 ASP A N 1
ATOM 1417 C CA . ASP A 1 182 ? -9.141 1.799 32.332 1.00 89.44 182 ASP A CA 1
ATOM 1418 C C . ASP A 1 182 ? -8.610 2.868 33.305 1.00 89.44 182 ASP A C 1
ATOM 1420 O O . ASP A 1 182 ? -8.124 2.552 34.394 1.00 89.44 182 ASP A O 1
ATOM 1424 N N . VAL A 1 183 ? -8.779 4.153 32.975 1.00 92.25 183 VAL A N 1
ATOM 1425 C CA . VAL A 1 183 ? -8.440 5.273 33.866 1.00 92.25 183 VAL A CA 1
ATOM 1426 C C . VAL A 1 183 ? -9.288 5.246 35.141 1.00 92.25 183 VAL A C 1
ATOM 1428 O O . VAL A 1 183 ? -8.745 5.447 36.232 1.00 92.25 183 VAL A O 1
ATOM 1431 N N . LEU A 1 184 ? -10.596 4.990 35.034 1.00 93.00 184 LEU A N 1
ATOM 1432 C CA . LEU A 1 184 ? -11.477 4.863 36.200 1.00 93.00 184 LEU A CA 1
ATOM 1433 C C . LEU A 1 184 ? -11.118 3.647 37.058 1.00 93.00 184 LEU A C 1
ATOM 1435 O O . LEU A 1 184 ? -10.981 3.796 38.271 1.00 93.00 184 LEU A O 1
ATOM 1439 N N . ASP A 1 185 ? -10.889 2.481 36.450 1.00 92.44 185 ASP A N 1
ATOM 1440 C CA . ASP A 1 185 ? -10.483 1.258 37.153 1.00 92.44 185 ASP A CA 1
ATOM 1441 C C . ASP A 1 185 ? -9.183 1.491 37.953 1.00 92.44 185 ASP A C 1
ATOM 1443 O O . ASP A 1 185 ? -9.095 1.126 39.130 1.00 92.44 185 ASP A O 1
ATOM 1447 N N . ARG A 1 186 ? -8.191 2.179 37.365 1.00 94.44 186 ARG A N 1
ATOM 1448 C CA . ARG A 1 186 ? -6.939 2.538 38.058 1.00 94.44 186 ARG A CA 1
ATOM 1449 C C . ARG A 1 186 ? -7.162 3.503 39.227 1.00 94.44 186 ARG A C 1
ATOM 1451 O O . ARG A 1 186 ? -6.569 3.307 40.288 1.00 94.44 186 ARG A O 1
ATOM 1458 N N . LYS A 1 187 ? -8.009 4.527 39.063 1.00 94.44 187 LYS A N 1
ATOM 1459 C CA . LYS A 1 187 ? -8.332 5.491 40.136 1.00 94.44 187 LYS A CA 1
ATOM 1460 C C . LYS A 1 187 ? -9.090 4.833 41.289 1.00 94.44 187 LYS A C 1
ATOM 1462 O O . LYS A 1 187 ? -8.743 5.060 42.446 1.00 94.44 187 LYS A O 1
ATOM 1467 N N . ILE A 1 188 ? -10.070 3.984 40.976 1.00 94.75 188 ILE A N 1
ATOM 1468 C CA . ILE A 1 188 ? -10.822 3.185 41.952 1.00 94.75 188 ILE A CA 1
ATOM 1469 C C . ILE A 1 188 ? -9.859 2.310 42.753 1.00 94.75 188 ILE A C 1
ATOM 1471 O O . ILE A 1 188 ? -9.889 2.342 43.980 1.00 94.75 188 ILE A O 1
ATOM 1475 N N . MET A 1 189 ? -8.959 1.592 42.076 1.00 94.19 189 MET A N 1
ATOM 1476 C CA . MET A 1 189 ? -7.961 0.753 42.741 1.00 94.19 189 MET A CA 1
ATOM 1477 C C . MET A 1 189 ? -7.051 1.571 43.672 1.00 94.19 189 MET A C 1
ATOM 1479 O O . MET A 1 189 ? -6.773 1.144 44.791 1.00 94.19 189 MET A O 1
ATOM 1483 N N . GLN A 1 190 ? -6.613 2.762 43.248 1.00 94.69 190 GLN A N 1
ATOM 1484 C CA . GLN A 1 190 ? -5.799 3.646 44.087 1.00 94.69 190 GLN A CA 1
ATOM 1485 C C . GLN A 1 190 ? -6.555 4.095 45.350 1.00 94.69 190 GLN A C 1
ATOM 1487 O O . GLN A 1 190 ? -5.993 4.037 46.444 1.00 94.69 190 GLN A O 1
ATOM 1492 N N . LEU A 1 191 ? -7.825 4.493 4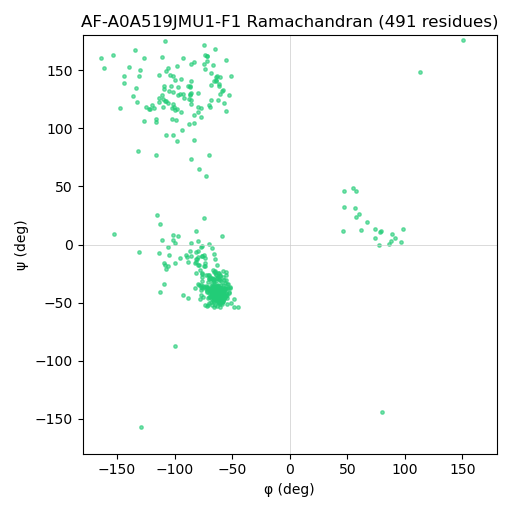5.215 1.00 94.69 191 LEU A N 1
ATOM 1493 C CA . LEU A 1 191 ? -8.671 4.882 46.348 1.00 94.69 191 LEU A CA 1
ATOM 1494 C C . LEU A 1 191 ? -8.935 3.714 47.303 1.00 94.69 191 LEU A C 1
ATOM 1496 O O . LEU A 1 191 ? -8.918 3.905 48.515 1.00 94.69 191 LEU A O 1
ATOM 1500 N N . GLU A 1 192 ? -9.144 2.500 46.790 1.00 93.56 192 GLU A N 1
ATOM 1501 C CA . GLU A 1 192 ? -9.323 1.305 47.625 1.00 93.56 192 GLU A CA 1
ATOM 1502 C C . GLU A 1 192 ? -8.075 1.006 48.465 1.00 93.56 192 GLU A C 1
ATOM 1504 O O . GLU A 1 192 ? -8.191 0.717 49.658 1.00 93.56 192 GLU A O 1
ATOM 1509 N N . ILE A 1 193 ? -6.880 1.144 47.879 1.00 94.19 193 ILE A N 1
ATOM 1510 C CA . ILE A 1 193 ? -5.609 0.998 48.602 1.00 94.19 193 ILE A CA 1
ATOM 1511 C C . ILE A 1 193 ? -5.458 2.095 49.665 1.00 94.19 193 ILE A C 1
ATOM 1513 O O . ILE A 1 193 ? -5.067 1.796 50.796 1.00 94.19 193 ILE A O 1
ATOM 1517 N N . GLU A 1 194 ? -5.782 3.350 49.334 1.00 92.94 194 GLU A N 1
ATOM 1518 C CA . GLU A 1 194 ? -5.728 4.463 50.290 1.00 92.94 194 GLU A CA 1
ATOM 1519 C C . GLU A 1 194 ? -6.695 4.240 51.461 1.00 92.94 194 GLU A C 1
ATOM 1521 O O . GLU A 1 194 ? -6.305 4.386 52.618 1.00 92.94 194 GLU A O 1
ATOM 1526 N N . ILE A 1 195 ? -7.923 3.791 51.190 1.00 91.75 195 ILE A N 1
ATOM 1527 C CA . ILE A 1 195 ? -8.908 3.447 52.222 1.00 91.75 195 ILE A CA 1
ATOM 1528 C C . ILE A 1 195 ? -8.368 2.358 53.157 1.00 91.75 195 ILE A C 1
ATOM 1530 O O . ILE A 1 195 ? -8.477 2.498 54.375 1.00 91.75 195 ILE A O 1
ATOM 1534 N N . GLU A 1 196 ? -7.763 1.291 52.629 1.00 92.38 196 GLU A N 1
ATOM 1535 C CA . GLU A 1 196 ? -7.178 0.225 53.458 1.00 92.38 196 GLU A CA 1
ATOM 1536 C C . GLU A 1 196 ? -5.978 0.697 54.294 1.00 92.38 196 GLU A C 1
ATOM 1538 O O . GLU A 1 196 ? -5.772 0.207 55.408 1.00 92.38 196 GLU A O 1
ATOM 1543 N N . ALA A 1 197 ? -5.207 1.673 53.808 1.00 90.88 197 ALA A N 1
ATOM 1544 C CA . ALA A 1 197 ? -4.138 2.298 54.583 1.00 90.88 197 ALA A CA 1
ATOM 1545 C C . ALA A 1 197 ? -4.699 3.163 55.727 1.00 90.88 197 ALA A C 1
ATOM 1547 O O . ALA A 1 197 ? -4.325 2.963 56.883 1.00 90.88 197 ALA A O 1
ATOM 1548 N N . ILE A 1 198 ? -5.653 4.053 55.434 1.00 90.19 198 ILE A N 1
ATOM 1549 C CA . ILE A 1 198 ? -6.257 4.964 56.422 1.00 90.19 198 ILE A CA 1
ATOM 1550 C C . ILE A 1 198 ? -7.086 4.205 57.469 1.00 90.19 198 ILE A C 1
ATOM 1552 O O . ILE A 1 198 ? -7.119 4.601 58.635 1.00 90.19 198 ILE A O 1
ATOM 1556 N N . LYS A 1 199 ? -7.685 3.056 57.119 1.00 89.31 199 LYS A N 1
ATOM 1557 C CA . LYS A 1 199 ? -8.336 2.162 58.096 1.00 89.31 199 LYS A CA 1
ATOM 1558 C C . LYS A 1 199 ? -7.398 1.729 59.223 1.00 89.31 199 LYS A C 1
ATOM 1560 O O . LYS A 1 199 ? -7.865 1.504 60.333 1.00 89.31 199 LYS A O 1
ATOM 1565 N N . ARG A 1 200 ? -6.089 1.620 58.968 1.00 88.31 200 ARG A N 1
ATOM 1566 C CA . ARG A 1 200 ? -5.091 1.287 60.002 1.00 88.31 200 ARG A CA 1
ATOM 1567 C C . ARG A 1 200 ? -4.745 2.478 60.896 1.00 88.31 200 ARG A C 1
ATOM 1569 O O . ARG A 1 200 ? -4.280 2.272 62.012 1.00 88.31 200 ARG A O 1
ATOM 1576 N N . GLU A 1 201 ? -4.976 3.695 60.413 1.00 86.19 201 GLU A N 1
ATOM 1577 C CA . GLU A 1 201 ? -4.728 4.955 61.124 1.00 86.19 201 GLU A CA 1
ATOM 1578 C C . GLU A 1 201 ? -5.950 5.435 61.934 1.00 86.19 201 GLU A C 1
ATOM 1580 O O . GLU A 1 201 ? -5.815 6.338 62.756 1.00 86.19 201 GLU A O 1
ATOM 1585 N N . ASN A 1 202 ? -7.121 4.800 61.765 1.00 82.94 202 ASN A N 1
ATOM 1586 C CA . ASN A 1 202 ? -8.379 5.112 62.462 1.00 82.94 202 ASN A CA 1
ATOM 1587 C C . ASN A 1 202 ? -8.918 6.546 62.237 1.00 82.94 202 ASN A C 1
ATOM 1589 O O . ASN A 1 202 ? -9.670 7.068 63.062 1.00 82.94 202 ASN A O 1
ATOM 1593 N N . ASP A 1 203 ? -8.596 7.185 61.107 1.00 88.12 203 ASP A N 1
ATOM 1594 C CA . ASP A 1 203 ? -9.176 8.483 60.733 1.00 88.12 203 ASP A CA 1
ATOM 1595 C C . ASP A 1 203 ? -10.550 8.311 60.056 1.00 88.12 203 ASP A C 1
ATOM 1597 O O . ASP A 1 203 ? -10.673 8.189 58.833 1.00 88.12 203 ASP A O 1
ATOM 1601 N N . GLU A 1 204 ? -11.614 8.311 60.865 1.00 88.38 204 GLU A N 1
ATOM 1602 C CA . GLU A 1 204 ? -12.997 8.170 60.385 1.00 88.38 204 GLU A CA 1
ATOM 1603 C C . GLU A 1 204 ? -13.442 9.301 59.444 1.00 88.38 204 GLU A C 1
ATOM 1605 O O . GLU A 1 204 ? -14.278 9.085 58.561 1.00 88.38 204 GLU A O 1
ATOM 1610 N N . SER A 1 205 ? -12.891 10.507 59.609 1.00 88.50 205 SER A N 1
ATOM 1611 C CA . SER A 1 205 ? -13.284 11.668 58.809 1.00 88.50 205 SER A CA 1
ATOM 1612 C C . SER A 1 205 ? -12.816 11.522 57.363 1.00 88.50 205 SER A C 1
ATOM 1614 O O . SER A 1 205 ? -13.603 11.701 56.427 1.00 88.50 205 SER A O 1
ATOM 1616 N N . LYS A 1 206 ? -11.564 11.093 57.183 1.00 87.31 206 LYS A N 1
ATOM 1617 C CA . LYS A 1 206 ? -10.954 10.871 55.875 1.00 87.31 206 LYS A CA 1
ATOM 1618 C C . LYS A 1 206 ? -11.523 9.631 55.184 1.00 87.31 206 LYS A C 1
ATOM 1620 O O . LYS A 1 206 ? -11.785 9.677 53.984 1.00 87.31 206 LYS A O 1
ATOM 1625 N N . LEU A 1 207 ? -11.824 8.567 55.937 1.00 89.19 207 LEU A N 1
ATOM 1626 C CA . LEU A 1 207 ? -12.507 7.375 55.410 1.00 89.19 207 LEU A CA 1
ATOM 1627 C C . LEU A 1 207 ? -13.877 7.695 54.813 1.00 89.19 207 LEU A C 1
ATOM 1629 O O . LEU A 1 207 ? -14.244 7.135 53.781 1.00 89.19 207 LEU A O 1
ATOM 1633 N N . LYS A 1 208 ? -14.634 8.600 55.442 1.00 91.19 208 LYS A N 1
ATOM 1634 C CA . LYS A 1 208 ? -15.956 8.987 54.946 1.00 91.19 208 LYS A CA 1
ATOM 1635 C C . LYS A 1 208 ? -15.872 9.734 53.614 1.00 91.19 208 LYS A C 1
ATOM 1637 O O . LYS A 1 208 ? -16.682 9.467 52.735 1.00 91.19 208 LYS A O 1
ATOM 1642 N N . ILE A 1 209 ? -14.896 10.632 53.464 1.00 92.38 209 ILE A N 1
ATOM 1643 C CA . ILE A 1 209 ? -14.668 11.385 52.219 1.00 92.38 209 ILE A CA 1
ATOM 1644 C C . ILE A 1 209 ? -14.241 10.430 51.100 1.00 92.38 209 ILE A C 1
ATOM 1646 O O . ILE A 1 209 ? -14.920 10.349 50.081 1.00 92.38 209 ILE A O 1
ATOM 1650 N N . LEU A 1 210 ? -13.198 9.624 51.336 1.00 90.75 210 LEU A N 1
ATOM 1651 C CA . LEU A 1 210 ? -12.701 8.652 50.355 1.00 90.75 210 LEU A CA 1
ATOM 1652 C C . LEU A 1 210 ? -13.771 7.622 49.963 1.00 90.75 210 LEU A C 1
ATOM 1654 O O . LEU A 1 210 ? -13.830 7.195 48.814 1.00 90.75 210 LEU A O 1
ATOM 1658 N N . GLY A 1 211 ? -14.636 7.229 50.903 1.00 90.50 211 GLY A N 1
ATOM 1659 C CA . GLY A 1 211 ? -15.756 6.330 50.634 1.00 90.50 211 GLY A CA 1
ATOM 1660 C C . GLY A 1 211 ? -16.817 6.934 49.709 1.00 90.50 211 GLY A C 1
ATOM 1661 O O . GLY A 1 211 ? -17.353 6.215 48.868 1.00 90.50 211 GLY A O 1
ATOM 1662 N N . ILE A 1 212 ? -17.102 8.237 49.836 1.00 93.06 212 ILE A N 1
ATOM 1663 C CA . ILE A 1 212 ? -18.003 8.960 48.924 1.00 93.06 212 ILE A CA 1
ATOM 1664 C C . ILE A 1 212 ? -17.368 9.056 47.533 1.00 93.06 212 ILE A C 1
ATOM 1666 O O . ILE A 1 212 ? -18.018 8.710 46.550 1.00 93.06 212 ILE A O 1
ATOM 1670 N N . ASP A 1 213 ? -16.094 9.443 47.451 1.00 92.56 213 ASP A N 1
ATOM 1671 C CA . ASP A 1 213 ? -15.378 9.553 46.175 1.00 92.56 213 ASP A CA 1
ATOM 1672 C C . ASP A 1 213 ? -15.299 8.201 45.452 1.00 92.56 213 ASP A C 1
ATOM 1674 O O . ASP A 1 213 ? -15.556 8.115 44.251 1.00 92.56 213 ASP A O 1
ATOM 1678 N N . LEU A 1 214 ? -15.025 7.119 46.191 1.00 94.25 214 LEU A N 1
ATOM 1679 C CA . LEU A 1 214 ? -15.025 5.758 45.660 1.00 94.25 214 LEU A CA 1
ATOM 1680 C C . LEU A 1 214 ? -16.406 5.345 45.138 1.00 94.25 214 LEU A C 1
ATOM 1682 O O . LEU A 1 214 ? -16.489 4.688 44.100 1.00 94.25 214 LEU A O 1
ATOM 1686 N N . ALA A 1 215 ? -17.477 5.683 45.860 1.00 94.06 215 ALA A N 1
ATOM 1687 C CA . ALA A 1 215 ? -18.839 5.365 45.444 1.00 94.06 215 ALA A CA 1
ATOM 1688 C C . ALA A 1 215 ? -19.198 6.086 44.139 1.00 94.06 215 ALA A C 1
ATOM 1690 O O . ALA A 1 215 ? -19.634 5.422 43.201 1.00 94.06 215 ALA A O 1
ATOM 1691 N N . ASN A 1 216 ? -18.910 7.389 44.055 1.00 93.88 216 ASN A N 1
ATOM 1692 C CA . ASN A 1 216 ? -19.129 8.189 42.849 1.00 93.88 216 ASN A CA 1
ATOM 1693 C C . ASN A 1 216 ? -18.340 7.618 41.657 1.00 93.88 216 ASN A C 1
ATOM 1695 O O . ASN A 1 216 ? -18.919 7.318 40.620 1.00 93.88 216 ASN A O 1
ATOM 1699 N N . MET A 1 217 ? -17.038 7.344 41.825 1.00 93.94 217 MET A N 1
ATOM 1700 C CA . MET A 1 217 ? -16.225 6.768 40.744 1.00 93.94 217 MET A CA 1
ATOM 1701 C C . MET A 1 217 ? -16.702 5.375 40.314 1.00 93.94 217 MET A C 1
ATOM 1703 O O . MET A 1 217 ? -16.616 5.026 39.137 1.00 93.94 217 MET A O 1
ATOM 1707 N N . LYS A 1 218 ? -17.192 4.549 41.249 1.00 94.19 218 LYS A N 1
ATOM 1708 C CA . LYS A 1 218 ? -17.765 3.235 40.922 1.00 94.19 218 LYS A CA 1
ATOM 1709 C C . LYS A 1 218 ? -19.067 3.359 40.141 1.00 94.19 218 LYS A C 1
ATOM 1711 O O . LYS A 1 218 ? -19.301 2.512 39.280 1.00 94.19 218 LYS A O 1
ATOM 1716 N N . GLU A 1 219 ? -19.890 4.354 40.450 1.00 94.94 219 GLU A N 1
ATOM 1717 C CA . GLU A 1 219 ? -21.126 4.645 39.725 1.00 94.94 219 GLU A CA 1
ATOM 1718 C C . GLU A 1 219 ? -20.818 5.070 38.284 1.00 94.94 219 GLU A C 1
ATOM 1720 O O . GLU A 1 219 ? -21.253 4.376 37.364 1.00 94.94 219 GLU A O 1
ATOM 1725 N N . ASP A 1 220 ? -19.935 6.059 38.096 1.00 91.94 220 ASP A N 1
ATOM 1726 C CA . ASP A 1 220 ? -19.467 6.509 36.774 1.00 91.94 220 ASP A CA 1
ATOM 1727 C C . ASP A 1 220 ? -18.890 5.340 35.950 1.00 91.94 220 ASP A C 1
ATOM 1729 O O . ASP A 1 220 ? -19.223 5.129 34.781 1.00 91.94 220 ASP A O 1
ATOM 1733 N N . ARG A 1 221 ? -18.043 4.508 36.575 1.00 94.06 221 ARG A N 1
ATOM 1734 C CA . ARG A 1 221 ? -17.443 3.333 35.924 1.00 94.06 221 ARG A CA 1
ATOM 1735 C C . ARG A 1 221 ? -18.497 2.313 35.509 1.00 94.06 221 ARG A C 1
ATOM 1737 O O . ARG A 1 221 ? -18.386 1.730 34.432 1.00 94.06 221 ARG A O 1
ATOM 1744 N N . ASN A 1 222 ? -19.494 2.053 36.354 1.00 93.62 222 ASN A N 1
ATOM 1745 C CA . ASN A 1 222 ? -20.557 1.097 36.046 1.00 93.62 222 ASN A CA 1
ATOM 1746 C C . ASN A 1 222 ? -21.439 1.581 34.891 1.00 93.62 222 ASN A C 1
ATOM 1748 O O . ASN A 1 222 ? -21.826 0.755 34.065 1.00 93.62 222 ASN A O 1
ATOM 1752 N N . GLU A 1 223 ? -21.720 2.882 34.813 1.00 91.50 223 GLU A N 1
ATOM 1753 C CA . GLU A 1 223 ? -22.473 3.483 33.710 1.00 91.50 223 GLU A CA 1
ATOM 1754 C C . GLU A 1 223 ? -21.751 3.274 32.371 1.00 91.50 223 GLU A C 1
ATOM 1756 O O . GLU A 1 223 ? -22.307 2.676 31.444 1.00 91.50 223 GLU A O 1
ATOM 1761 N N . ILE A 1 224 ? -20.474 3.664 32.296 1.00 89.44 224 ILE A N 1
ATOM 1762 C CA . ILE A 1 224 ? -19.666 3.515 31.077 1.00 89.44 224 ILE A CA 1
ATOM 1763 C C . ILE A 1 224 ? -19.479 2.029 30.728 1.00 89.44 224 ILE A C 1
ATOM 1765 O O . ILE A 1 224 ? -19.565 1.646 29.561 1.00 89.44 224 ILE A O 1
ATOM 1769 N N . TYR A 1 225 ? -19.278 1.160 31.725 1.00 91.00 225 TYR A N 1
ATOM 1770 C CA . TYR A 1 225 ? -19.111 -0.279 31.504 1.00 91.00 225 TYR A CA 1
ATOM 1771 C C . TYR A 1 225 ? -20.384 -0.931 30.962 1.00 91.00 225 TYR A C 1
ATOM 1773 O O . TYR A 1 225 ? -20.302 -1.752 30.049 1.00 91.00 225 TYR A O 1
ATOM 1781 N N . ALA A 1 226 ? -21.554 -0.578 31.503 1.00 90.44 226 ALA A N 1
ATOM 1782 C CA . ALA A 1 226 ? -22.833 -1.091 31.024 1.00 90.44 226 ALA A CA 1
ATOM 1783 C C . ALA A 1 226 ? -23.079 -0.681 29.567 1.00 90.44 226 ALA A C 1
ATOM 1785 O O . ALA A 1 226 ? -23.468 -1.522 28.756 1.00 90.44 226 ALA A O 1
ATOM 1786 N N . LYS A 1 227 ? -22.770 0.575 29.225 1.00 87.75 227 LYS A N 1
ATOM 1787 C CA . LYS A 1 227 ? -22.861 1.081 27.854 1.00 87.75 227 LYS A CA 1
ATOM 1788 C C . LYS A 1 227 ? -21.911 0.351 26.903 1.00 87.75 227 LYS A C 1
ATOM 1790 O O . LYS A 1 227 ? -22.366 -0.204 25.908 1.00 87.75 227 LYS A O 1
ATOM 1795 N N . TRP A 1 228 ? -20.621 0.273 27.240 1.00 88.44 228 TRP A N 1
ATOM 1796 C CA . TRP A 1 228 ? -19.628 -0.443 26.431 1.00 88.44 228 TRP A CA 1
ATOM 1797 C C . TRP A 1 228 ? -20.006 -1.912 26.227 1.00 88.44 228 TRP A C 1
ATOM 1799 O O . TRP A 1 228 ? -19.913 -2.425 25.116 1.00 88.44 228 TRP A O 1
ATOM 1809 N N . LYS A 1 229 ? -20.469 -2.590 27.284 1.00 89.19 229 LYS A N 1
ATOM 1810 C CA . LYS A 1 229 ? -20.886 -3.991 27.198 1.00 89.19 229 LYS A CA 1
ATOM 1811 C C . LYS A 1 229 ? -22.093 -4.171 26.277 1.00 89.19 229 LYS A C 1
ATOM 1813 O O . LYS A 1 229 ? -22.078 -5.076 25.455 1.00 89.19 229 LYS A O 1
ATOM 1818 N N . SER A 1 230 ? -23.095 -3.297 26.382 1.00 87.88 230 SER A N 1
ATOM 1819 C CA . SER A 1 230 ? -24.264 -3.324 25.498 1.00 87.88 230 SER A CA 1
ATOM 1820 C C . SER A 1 230 ? -23.871 -3.118 24.033 1.00 87.88 230 SER A C 1
ATOM 1822 O O . SER A 1 230 ? -24.325 -3.865 23.173 1.00 87.88 230 SER A O 1
ATOM 1824 N N . GLU A 1 231 ? -23.007 -2.138 23.746 1.00 85.88 231 GLU A N 1
ATOM 1825 C CA . GLU A 1 231 ? -22.504 -1.893 22.387 1.00 85.88 231 GLU A CA 1
ATOM 1826 C C . GLU A 1 231 ? -21.704 -3.099 21.866 1.00 85.88 231 GLU A C 1
ATOM 1828 O O . GLU A 1 231 ? -21.902 -3.542 20.734 1.00 85.88 231 GLU A O 1
ATOM 1833 N N . LYS A 1 232 ? -20.846 -3.686 22.709 1.00 85.88 232 LYS A N 1
ATOM 1834 C CA . LYS A 1 232 ? -20.029 -4.851 22.356 1.00 85.88 232 LYS A CA 1
ATOM 1835 C C . LYS A 1 232 ? -20.870 -6.086 22.044 1.00 85.88 232 LYS A C 1
ATOM 1837 O O . LYS A 1 232 ? -20.598 -6.759 21.053 1.00 85.88 232 LYS A O 1
ATOM 1842 N N . ASP A 1 233 ? -21.884 -6.370 22.856 1.00 88.56 233 ASP A N 1
ATOM 1843 C CA . ASP A 1 233 ? -22.748 -7.538 22.672 1.00 88.56 233 ASP A CA 1
ATOM 1844 C C . ASP A 1 233 ? -23.501 -7.457 21.324 1.00 88.56 233 ASP A C 1
ATOM 1846 O O . ASP A 1 233 ? -23.607 -8.459 20.614 1.00 88.56 233 ASP A O 1
ATOM 1850 N N . VAL A 1 234 ? -23.959 -6.264 20.915 1.00 87.50 234 VAL A N 1
ATOM 1851 C CA . VAL A 1 234 ? -24.579 -6.043 19.590 1.00 87.50 234 VAL A CA 1
ATOM 1852 C C . VAL A 1 234 ? -23.581 -6.321 18.462 1.00 87.50 234 VAL A C 1
ATOM 1854 O O . VAL A 1 234 ? -23.896 -7.049 17.517 1.00 87.50 234 VAL A O 1
ATOM 1857 N N . VAL A 1 235 ? -22.361 -5.793 18.579 1.00 84.31 235 VAL A N 1
ATOM 1858 C CA . VAL A 1 235 ? -21.286 -5.989 17.595 1.00 84.31 235 VAL A CA 1
ATOM 1859 C C . VAL A 1 235 ? -20.904 -7.472 17.466 1.00 84.31 235 VAL A C 1
ATOM 1861 O O . VAL A 1 235 ? -20.807 -7.988 16.351 1.00 84.31 235 VAL A O 1
ATOM 1864 N N . ASP A 1 236 ? -20.743 -8.190 18.579 1.00 86.06 236 ASP A N 1
ATOM 1865 C CA . ASP A 1 236 ? -20.414 -9.621 18.574 1.00 86.06 236 ASP A CA 1
ATOM 1866 C C . ASP A 1 236 ? -21.544 -10.469 17.944 1.00 86.06 236 ASP A C 1
ATOM 1868 O O . ASP A 1 236 ? -21.267 -11.400 17.177 1.00 86.06 236 ASP A O 1
ATOM 1872 N N . ASN A 1 237 ? -22.815 -10.114 18.175 1.00 89.56 237 ASN A N 1
ATOM 1873 C CA . ASN A 1 237 ? -23.967 -10.777 17.547 1.00 89.56 237 ASN A CA 1
ATOM 1874 C C . ASN A 1 237 ? -23.995 -10.578 16.024 1.00 89.56 237 ASN A C 1
ATOM 1876 O O . ASN A 1 237 ? -24.138 -11.551 15.279 1.00 89.56 237 ASN A O 1
ATOM 1880 N N . ILE A 1 238 ? -23.796 -9.343 15.546 1.00 87.19 238 ILE A N 1
ATOM 1881 C CA . ILE A 1 238 ? -23.700 -9.026 14.108 1.00 87.19 238 ILE A CA 1
ATOM 1882 C C . ILE A 1 238 ? -22.626 -9.884 13.436 1.00 87.19 238 ILE A C 1
ATOM 1884 O O . ILE A 1 238 ? -22.832 -10.426 12.348 1.00 87.19 238 ILE A O 1
ATOM 1888 N N . GLN A 1 239 ? -21.475 -10.033 14.089 1.00 82.38 239 GLN A N 1
ATOM 1889 C CA . GLN A 1 239 ? -20.348 -10.797 13.559 1.00 82.38 239 GLN A CA 1
ATOM 1890 C C . GLN A 1 239 ? -20.621 -12.298 13.519 1.00 82.38 239 GLN A C 1
ATOM 1892 O O . GLN A 1 239 ? -20.232 -12.959 12.553 1.00 82.38 239 GLN A O 1
ATOM 1897 N N . SER A 1 240 ? -21.287 -12.838 14.543 1.00 88.50 240 SER A N 1
ATOM 1898 C CA . SER A 1 240 ? -21.718 -14.237 14.546 1.00 88.50 240 SER A CA 1
ATOM 1899 C C . SER A 1 240 ? -22.637 -14.509 13.355 1.00 88.50 240 SER A C 1
ATOM 1901 O O . SER A 1 240 ? -22.364 -15.411 12.569 1.00 88.50 240 SER A O 1
ATOM 1903 N N . ILE A 1 241 ? -23.645 -13.657 13.142 1.00 90.25 241 ILE A N 1
ATOM 1904 C CA . ILE A 1 241 ? -24.605 -13.807 12.040 1.00 90.25 241 ILE A CA 1
ATOM 1905 C C . ILE A 1 241 ? -23.918 -13.679 10.673 1.00 90.25 241 ILE A C 1
ATOM 1907 O O . ILE A 1 241 ? -24.187 -14.477 9.776 1.00 90.25 241 ILE A O 1
ATOM 1911 N N . LYS A 1 242 ? -22.996 -12.720 10.495 1.00 85.50 242 LYS A N 1
ATOM 1912 C CA . LYS A 1 242 ? -22.213 -12.600 9.250 1.00 85.50 242 LYS A CA 1
ATOM 1913 C C . LYS A 1 242 ? -21.398 -13.866 8.960 1.00 85.50 242 LYS A C 1
ATOM 1915 O O . LYS A 1 242 ? -21.384 -14.333 7.822 1.00 85.50 242 LYS A O 1
ATOM 1920 N N . THR A 1 243 ? -20.762 -14.430 9.987 1.00 85.88 243 THR A N 1
ATOM 1921 C CA . THR A 1 243 ? -19.994 -15.681 9.873 1.00 85.88 243 THR A CA 1
ATOM 1922 C C . THR A 1 243 ? -20.903 -16.842 9.463 1.00 85.88 243 THR A C 1
ATOM 1924 O O . THR A 1 243 ? -20.558 -17.621 8.574 1.00 85.88 243 THR A O 1
ATOM 1927 N N . ASP A 1 244 ? -22.096 -16.934 10.054 1.00 90.00 244 ASP A N 1
ATOM 1928 C CA . ASP A 1 244 ? -23.083 -17.956 9.707 1.00 90.00 244 ASP A CA 1
ATOM 1929 C C . ASP A 1 244 ? -23.570 -17.807 8.257 1.00 90.00 244 ASP A C 1
ATOM 1931 O O . ASP A 1 244 ? -23.652 -18.799 7.531 1.00 90.00 244 ASP A O 1
ATOM 1935 N N . ILE A 1 245 ? -23.811 -16.576 7.789 1.00 89.69 245 ILE A N 1
ATOM 1936 C CA . ILE A 1 245 ? -24.170 -16.294 6.390 1.00 89.69 245 ILE A CA 1
ATOM 1937 C C . ILE A 1 245 ? -23.061 -16.744 5.431 1.00 89.69 245 ILE A C 1
ATOM 1939 O O . ILE A 1 245 ? -23.367 -17.368 4.414 1.00 89.69 245 ILE A O 1
ATOM 1943 N N . GLU A 1 246 ? -21.787 -16.462 5.718 1.00 85.81 246 GLU A N 1
ATOM 1944 C CA . GLU A 1 246 ? -20.677 -16.934 4.876 1.00 85.81 246 GLU A CA 1
ATOM 1945 C C . GLU A 1 246 ? -20.575 -18.461 4.842 1.00 85.81 246 GLU A C 1
ATOM 1947 O O . GLU A 1 246 ? -20.453 -19.045 3.762 1.00 85.81 246 GLU A O 1
ATOM 1952 N N . ASN A 1 247 ? -20.693 -19.120 5.996 1.00 89.44 247 ASN A N 1
ATOM 1953 C CA . ASN A 1 247 ? -20.694 -20.579 6.071 1.00 89.44 247 ASN A CA 1
ATOM 1954 C C . ASN A 1 247 ? -21.838 -21.182 5.240 1.00 89.44 247 ASN A C 1
ATOM 1956 O O . ASN A 1 247 ? -21.627 -22.139 4.491 1.00 89.44 247 ASN A O 1
ATOM 1960 N N . LEU A 1 248 ? -23.031 -20.582 5.308 1.00 93.12 248 LEU A N 1
ATOM 1961 C CA . LEU A 1 248 ? -24.179 -20.968 4.488 1.00 93.12 248 LEU A CA 1
ATOM 1962 C C . LEU A 1 248 ? -23.928 -20.721 2.992 1.00 93.12 248 LEU A C 1
ATOM 1964 O O . LEU A 1 248 ? -24.273 -21.573 2.172 1.00 93.12 248 LEU A O 1
ATOM 1968 N N . LYS A 1 249 ? -23.299 -19.601 2.604 1.00 90.19 249 LYS A N 1
ATOM 1969 C CA . LYS A 1 249 ? -22.915 -19.341 1.201 1.00 90.19 249 LYS A CA 1
ATOM 1970 C C . LYS A 1 249 ? -21.963 -20.425 0.685 1.00 90.19 249 LYS A C 1
ATOM 1972 O O . LYS A 1 249 ? -22.200 -20.970 -0.393 1.00 90.19 249 LYS A O 1
ATOM 1977 N N . PHE A 1 250 ? -20.946 -20.789 1.465 1.00 89.44 250 PHE A N 1
ATOM 1978 C CA . PHE A 1 250 ? -20.003 -21.849 1.102 1.00 89.44 250 PHE A CA 1
ATOM 1979 C C . PHE A 1 250 ? -20.685 -23.221 0.992 1.00 89.44 250 PHE A C 1
ATOM 1981 O O . PHE A 1 250 ? -20.419 -23.988 0.062 1.00 89.44 250 PHE A O 1
ATOM 1988 N N . GLU A 1 251 ? -21.604 -23.533 1.909 1.00 92.62 251 GLU A N 1
ATOM 1989 C CA . GLU A 1 251 ? -22.398 -24.761 1.850 1.00 92.62 251 GLU A CA 1
ATOM 1990 C C . GLU A 1 251 ? -23.290 -24.802 0.599 1.00 92.62 251 GLU A C 1
ATOM 1992 O O . GLU A 1 251 ? -23.370 -25.841 -0.061 1.00 92.62 251 GLU A O 1
ATOM 1997 N N . ALA A 1 252 ? -23.901 -23.673 0.225 1.00 92.00 252 ALA A N 1
ATOM 1998 C CA . ALA A 1 252 ? -24.689 -23.555 -0.998 1.00 92.00 252 ALA A CA 1
ATOM 1999 C C . ALA A 1 252 ? -23.830 -23.748 -2.258 1.00 92.00 252 ALA A C 1
ATOM 2001 O O . ALA A 1 252 ? -24.232 -24.483 -3.155 1.00 92.00 252 ALA A O 1
ATOM 2002 N N . GLU A 1 253 ? -22.637 -23.150 -2.330 1.00 91.44 253 GLU A N 1
ATOM 2003 C CA . GLU A 1 253 ? -21.706 -23.351 -3.454 1.00 91.44 253 GLU A CA 1
ATOM 2004 C C . GLU A 1 253 ? -21.221 -24.800 -3.566 1.00 91.44 253 GLU A C 1
ATOM 2006 O O . GLU A 1 253 ? -20.998 -25.319 -4.663 1.00 91.44 253 GLU A O 1
ATOM 2011 N N . ARG A 1 254 ? -21.029 -25.480 -2.432 1.00 90.69 254 ARG A N 1
ATOM 2012 C CA . ARG A 1 254 ? -20.700 -26.906 -2.417 1.00 90.69 254 ARG A CA 1
ATOM 2013 C C . ARG A 1 254 ? -21.870 -27.749 -2.926 1.00 90.69 254 ARG A C 1
ATOM 2015 O O . ARG A 1 254 ? -21.666 -28.561 -3.820 1.00 90.69 254 ARG A O 1
ATOM 2022 N N . ALA A 1 255 ? -23.081 -27.511 -2.424 1.00 92.25 255 ALA A N 1
ATOM 2023 C CA . ALA A 1 255 ? -24.285 -28.211 -2.870 1.00 92.25 255 ALA A CA 1
ATOM 2024 C C . ALA A 1 255 ? -24.571 -27.986 -4.366 1.00 92.25 255 ALA A C 1
ATOM 2026 O O . ALA A 1 255 ? -24.966 -28.915 -5.065 1.00 92.25 255 ALA A O 1
ATOM 2027 N N . GLU A 1 256 ? -24.313 -26.780 -4.879 1.00 91.25 256 GLU A N 1
ATOM 2028 C CA . GLU A 1 256 ? -24.450 -26.454 -6.302 1.00 91.25 256 GLU A CA 1
ATOM 2029 C C . GLU A 1 256 ? -23.456 -27.237 -7.170 1.00 91.25 256 GLU A C 1
ATOM 2031 O O . GLU A 1 256 ? -23.837 -27.759 -8.218 1.00 91.25 256 GLU A O 1
ATOM 2036 N N . ARG A 1 257 ? -22.203 -27.384 -6.716 1.00 89.50 257 ARG A N 1
ATOM 2037 C CA . ARG A 1 257 ? -21.199 -28.229 -7.386 1.00 89.50 257 ARG A CA 1
ATOM 2038 C C . ARG A 1 257 ? -21.564 -29.713 -7.358 1.00 89.50 257 ARG A C 1
ATOM 2040 O O . ARG A 1 257 ? -21.319 -30.403 -8.343 1.00 89.50 257 ARG A O 1
ATOM 2047 N N . ASP A 1 258 ? -22.173 -30.171 -6.269 1.00 91.38 258 ASP A N 1
ATOM 2048 C CA . ASP A 1 258 ? -22.620 -31.556 -6.090 1.00 91.38 258 ASP A CA 1
ATOM 2049 C C . ASP A 1 258 ? -23.965 -31.847 -6.805 1.00 91.38 258 ASP A C 1
ATOM 2051 O O . ASP A 1 258 ? -24.409 -32.994 -6.855 1.00 91.38 258 ASP A O 1
ATOM 2055 N N . GLY A 1 259 ? -24.611 -30.827 -7.391 1.00 92.25 259 GLY A N 1
ATOM 2056 C CA . GLY A 1 259 ? -25.877 -30.946 -8.126 1.00 92.25 259 GLY A CA 1
ATOM 2057 C C . GLY A 1 259 ? -27.135 -31.023 -7.249 1.00 92.25 259 GLY A C 1
ATOM 2058 O O . GLY A 1 259 ? -28.221 -31.314 -7.755 1.00 92.25 259 GLY A O 1
ATOM 2059 N N . ASP A 1 260 ? -27.025 -30.750 -5.947 1.00 93.88 260 ASP A N 1
ATOM 2060 C CA . ASP A 1 260 ? -28.145 -30.755 -4.999 1.00 93.88 260 ASP A CA 1
ATOM 2061 C C . ASP A 1 260 ? -28.878 -29.403 -4.994 1.00 93.88 260 ASP A C 1
ATOM 2063 O O . ASP A 1 260 ? -28.778 -28.587 -4.072 1.00 93.88 260 ASP A O 1
ATOM 2067 N N . TYR A 1 261 ? -29.639 -29.149 -6.059 1.00 91.25 261 TYR A N 1
ATOM 2068 C CA . TYR A 1 261 ? -30.384 -27.896 -6.220 1.00 91.25 261 TYR A CA 1
ATOM 2069 C C . TYR A 1 261 ? -31.491 -27.695 -5.171 1.00 91.25 261 TYR A C 1
ATOM 2071 O O . TYR A 1 261 ? -31.868 -26.554 -4.899 1.00 91.25 261 TYR A O 1
ATOM 2079 N N . GLY A 1 262 ? -32.001 -28.776 -4.565 1.00 93.56 262 GLY A N 1
ATOM 2080 C CA . GLY A 1 262 ? -32.988 -28.698 -3.486 1.00 93.56 262 GLY A CA 1
ATOM 2081 C C . GLY A 1 262 ? -32.388 -28.050 -2.241 1.00 93.56 262 GLY A C 1
ATOM 2082 O O . GLY A 1 262 ? -32.932 -27.072 -1.723 1.00 93.56 262 GLY A O 1
ATOM 2083 N N . LYS A 1 263 ? -31.209 -28.527 -1.829 1.00 92.31 263 LYS A N 1
ATOM 2084 C CA . LYS A 1 263 ? -30.451 -27.949 -0.719 1.00 92.31 263 LYS A CA 1
ATOM 2085 C C . LYS A 1 263 ? -29.983 -26.520 -1.007 1.00 92.31 263 LYS A C 1
ATOM 2087 O O . LYS A 1 263 ? -30.048 -25.667 -0.123 1.00 92.31 263 LYS A O 1
ATOM 2092 N N . VAL A 1 264 ? -29.575 -26.218 -2.244 1.00 92.81 264 VAL A N 1
ATOM 2093 C CA . VAL A 1 264 ? -29.230 -24.841 -2.655 1.00 92.81 264 VAL A CA 1
ATOM 2094 C C . VAL A 1 264 ? -30.409 -23.889 -2.442 1.00 92.81 264 VAL A C 1
ATOM 2096 O O . VAL A 1 264 ? -30.219 -22.798 -1.902 1.00 92.81 264 VAL A O 1
ATOM 2099 N N . ALA A 1 265 ? -31.622 -24.289 -2.839 1.00 93.31 265 ALA A N 1
ATOM 2100 C CA . ALA A 1 265 ? -32.814 -23.464 -2.672 1.00 93.31 265 ALA A CA 1
ATOM 2101 C C . ALA A 1 265 ? -33.178 -23.257 -1.191 1.00 93.31 265 ALA A C 1
ATOM 2103 O O . ALA A 1 265 ? -33.461 -22.124 -0.798 1.00 93.31 265 ALA A O 1
ATOM 2104 N N . GLU A 1 266 ? -33.114 -24.312 -0.368 1.00 94.38 266 GLU A N 1
ATOM 2105 C CA . GLU A 1 266 ? -33.330 -24.233 1.088 1.00 94.38 266 GLU A CA 1
ATOM 2106 C C . GLU A 1 266 ? -32.363 -23.238 1.747 1.00 94.38 266 GLU A C 1
ATOM 2108 O O . GLU A 1 266 ? -32.774 -22.393 2.545 1.00 94.38 266 GLU A O 1
ATOM 2113 N N . ILE A 1 267 ? -31.078 -23.304 1.389 1.00 93.31 267 ILE A N 1
ATOM 2114 C CA . ILE A 1 267 ? -30.057 -22.435 1.974 1.00 93.31 267 ILE A CA 1
ATOM 2115 C C . ILE A 1 267 ? -30.227 -20.991 1.492 1.00 93.31 267 ILE A C 1
ATOM 2117 O O . ILE A 1 267 ? -30.301 -20.083 2.319 1.00 93.31 267 ILE A O 1
ATOM 2121 N N . ARG A 1 268 ? -30.304 -20.759 0.174 1.00 91.00 268 ARG A N 1
ATOM 2122 C CA . ARG A 1 268 ? -30.327 -19.398 -0.392 1.00 91.00 268 ARG A CA 1
ATOM 2123 C C . ARG A 1 268 ? -31.610 -18.637 -0.068 1.00 91.00 268 ARG A C 1
ATOM 2125 O O . ARG A 1 268 ? -31.534 -17.457 0.257 1.00 91.00 268 ARG A O 1
ATOM 2132 N N . TYR A 1 269 ? -32.770 -19.286 -0.167 1.00 90.69 269 TYR A N 1
ATOM 2133 C CA . TYR A 1 269 ? -34.067 -18.616 -0.007 1.00 90.69 269 TYR A CA 1
ATOM 2134 C C . TYR A 1 269 ? -34.699 -18.799 1.376 1.00 90.69 269 TYR A C 1
ATOM 2136 O O . TYR A 1 269 ? -35.615 -18.048 1.707 1.00 90.69 269 TYR A O 1
ATOM 2144 N N . GLY A 1 270 ? -34.222 -19.766 2.166 1.00 94.38 270 GLY A N 1
ATOM 2145 C CA . GLY A 1 270 ? -34.597 -19.952 3.567 1.00 94.38 270 GLY A CA 1
ATOM 2146 C C . GLY A 1 270 ? -33.540 -19.367 4.498 1.00 94.38 270 GLY A C 1
ATOM 2147 O O . GLY A 1 270 ? -33.606 -18.195 4.857 1.00 94.38 270 GLY A O 1
ATOM 2148 N N . LYS A 1 271 ? -32.526 -20.170 4.841 1.00 93.88 271 LYS A N 1
ATOM 2149 C CA . LYS A 1 271 ? -31.577 -19.875 5.934 1.00 93.88 271 LYS A CA 1
ATOM 2150 C C . LYS A 1 271 ? -30.813 -18.561 5.765 1.00 93.88 271 LYS A C 1
ATOM 2152 O O . LYS A 1 271 ? -30.726 -17.785 6.709 1.00 93.88 271 LYS A O 1
ATOM 2157 N N . ILE A 1 272 ? -30.268 -18.294 4.573 1.00 92.88 272 ILE A N 1
ATOM 2158 C CA . ILE A 1 272 ? -29.531 -17.046 4.307 1.00 92.88 272 ILE A CA 1
ATOM 2159 C C . ILE A 1 272 ? -30.465 -15.842 4.414 1.00 92.88 272 ILE A C 1
ATOM 2161 O O . ILE A 1 272 ? -30.075 -14.820 4.969 1.00 92.88 272 ILE A O 1
ATOM 2165 N N . LYS A 1 273 ? -31.697 -15.957 3.907 1.00 93.81 273 LYS A N 1
ATOM 2166 C CA . LYS A 1 273 ? -32.673 -14.869 3.963 1.00 93.81 273 LYS A CA 1
ATOM 2167 C C . LYS A 1 273 ? -33.076 -14.558 5.407 1.00 93.81 273 LYS A C 1
ATOM 2169 O O . LYS A 1 273 ? -33.061 -13.396 5.789 1.00 93.81 273 LYS A O 1
ATOM 2174 N N . GLU A 1 274 ? -33.368 -15.582 6.208 1.00 93.81 274 GLU A N 1
ATOM 2175 C CA . GLU A 1 274 ? -33.675 -15.433 7.638 1.00 93.81 274 GLU A CA 1
ATOM 2176 C C . GLU A 1 274 ? -32.506 -14.793 8.400 1.00 93.81 274 GLU A C 1
ATOM 2178 O O . GLU A 1 274 ? -32.696 -13.831 9.141 1.00 93.81 274 GLU A O 1
ATOM 2183 N N . ALA A 1 275 ? -31.277 -15.268 8.173 1.00 93.50 275 ALA A N 1
ATOM 2184 C CA . ALA A 1 275 ? -30.087 -14.694 8.795 1.00 93.50 275 ALA A CA 1
ATOM 2185 C C . ALA A 1 275 ? -29.853 -13.232 8.370 1.00 93.50 275 ALA A C 1
ATOM 2187 O O . ALA A 1 275 ? -29.477 -12.409 9.202 1.00 93.50 275 ALA A O 1
ATOM 2188 N N . GLN A 1 276 ? -30.119 -12.888 7.106 1.00 91.19 276 GLN A N 1
ATOM 2189 C CA . GLN A 1 276 ? -30.023 -11.515 6.608 1.00 91.19 276 GLN A CA 1
ATOM 2190 C C . GLN A 1 276 ? -31.074 -10.598 7.250 1.00 91.19 276 GLN A C 1
ATOM 2192 O O . GLN A 1 276 ? -30.750 -9.478 7.627 1.00 91.19 276 GLN A O 1
ATOM 2197 N N . GLU A 1 277 ? -32.309 -11.073 7.435 1.00 93.50 277 GLU A N 1
ATOM 2198 C CA . GLU A 1 277 ? -33.356 -10.312 8.130 1.00 93.50 277 GLU A CA 1
ATOM 2199 C C . GLU A 1 277 ? -32.965 -10.019 9.590 1.00 93.50 277 GLU A C 1
ATOM 2201 O O . GLU A 1 277 ? -33.156 -8.900 10.064 1.00 93.50 277 GLU A O 1
ATOM 2206 N N . ILE A 1 278 ? -32.359 -10.985 10.290 1.00 92.88 278 ILE A N 1
ATOM 2207 C CA . ILE A 1 278 ? -31.846 -10.789 11.657 1.00 92.88 278 ILE A CA 1
ATOM 2208 C C . ILE A 1 278 ? -30.653 -9.818 11.659 1.00 92.88 278 ILE A C 1
ATOM 2210 O O . ILE A 1 278 ? -30.578 -8.934 12.514 1.00 92.88 278 ILE A O 1
ATOM 2214 N N . LEU A 1 279 ? -29.733 -9.951 10.697 1.00 90.75 279 LEU A N 1
ATOM 2215 C CA . LEU A 1 279 ? -28.585 -9.056 10.543 1.00 90.75 279 LEU A CA 1
ATOM 2216 C C . LEU A 1 279 ? -29.033 -7.599 10.371 1.00 90.75 279 LEU A C 1
ATOM 2218 O O . LEU A 1 279 ? -28.499 -6.713 11.037 1.00 90.75 279 LEU A O 1
ATOM 2222 N N . ASP A 1 280 ? -30.037 -7.359 9.528 1.00 90.44 280 ASP A N 1
ATOM 2223 C CA . ASP A 1 280 ? -30.574 -6.023 9.266 1.00 90.44 280 ASP A CA 1
ATOM 2224 C C . ASP A 1 280 ? -31.213 -5.397 10.525 1.00 90.44 280 ASP A C 1
ATOM 2226 O O . ASP A 1 280 ? -31.175 -4.176 10.696 1.00 90.44 280 ASP A O 1
ATOM 2230 N N . VAL A 1 281 ? -31.784 -6.208 11.428 1.00 92.88 281 VAL A N 1
ATOM 2231 C CA . VAL A 1 281 ? -32.322 -5.739 12.720 1.00 92.88 281 VAL A CA 1
ATOM 2232 C C . VAL A 1 281 ? -31.198 -5.254 13.633 1.00 92.88 281 VAL A C 1
ATOM 2234 O O . VAL A 1 281 ? -31.249 -4.113 14.091 1.00 92.88 281 VAL A O 1
ATOM 2237 N N . PHE A 1 282 ? -30.162 -6.069 13.851 1.00 88.75 282 PHE A N 1
ATOM 2238 C CA . PHE A 1 282 ? -29.037 -5.669 14.702 1.00 88.75 282 PHE A CA 1
ATOM 2239 C C . PHE A 1 282 ? -28.241 -4.498 14.111 1.00 88.75 282 PHE A C 1
ATOM 2241 O O . PHE A 1 282 ? -27.769 -3.639 14.850 1.00 88.75 282 PHE A O 1
ATOM 2248 N N . GLN A 1 283 ? -28.122 -4.411 12.782 1.00 85.50 283 GLN A N 1
ATOM 2249 C CA . GLN A 1 283 ? -27.495 -3.257 12.129 1.00 85.50 283 GLN A CA 1
ATOM 2250 C C . GLN A 1 283 ? -28.267 -1.955 12.374 1.00 85.50 283 GLN A C 1
ATOM 2252 O O . GLN A 1 283 ? -27.646 -0.909 12.557 1.00 85.50 283 GLN A O 1
ATOM 2257 N N . LYS A 1 284 ? -29.605 -2.000 12.395 1.00 87.19 284 LYS A N 1
ATOM 2258 C CA . LYS A 1 284 ? -30.427 -0.832 12.747 1.00 87.19 284 LYS A CA 1
ATOM 2259 C C . LYS A 1 284 ? -30.270 -0.450 14.213 1.00 87.19 284 LYS A C 1
ATOM 2261 O O . LYS A 1 284 ? -30.060 0.724 14.493 1.00 87.19 284 LYS A O 1
ATOM 2266 N N . GLU A 1 285 ? -30.310 -1.427 15.117 1.00 86.12 285 GLU A N 1
ATOM 2267 C CA . GLU A 1 285 ? -30.066 -1.202 16.549 1.00 86.12 285 GLU A CA 1
ATOM 2268 C C . GLU A 1 285 ? -28.705 -0.531 16.777 1.00 86.12 285 GLU A C 1
ATOM 2270 O O . GLU A 1 285 ? -28.586 0.432 17.534 1.00 86.12 285 GLU A O 1
ATOM 2275 N N . LEU A 1 286 ? -27.678 -0.983 16.058 1.00 81.06 286 LEU A N 1
ATOM 2276 C CA . LEU A 1 286 ? -26.351 -0.399 16.148 1.00 81.06 286 LEU A CA 1
ATOM 2277 C C . LEU A 1 286 ? -26.288 1.034 15.604 1.00 81.06 286 LEU A C 1
ATOM 2279 O O . LEU A 1 286 ? -25.687 1.892 16.244 1.00 81.06 286 LEU A O 1
ATOM 2283 N N . GLN A 1 287 ? -26.936 1.321 14.471 1.00 79.94 287 GLN A N 1
ATOM 2284 C CA . GLN A 1 287 ? -27.022 2.686 13.932 1.00 79.94 287 GLN A CA 1
ATOM 2285 C C . GLN A 1 287 ? -27.752 3.643 14.883 1.00 79.94 287 GLN A C 1
ATOM 2287 O O . GLN A 1 287 ? -27.329 4.786 15.064 1.00 79.94 287 GLN A O 1
ATOM 2292 N N . GLU A 1 288 ? -28.831 3.186 15.518 1.00 81.31 288 GLU A N 1
ATOM 2293 C CA . GLU A 1 288 ? -29.555 3.968 16.522 1.00 81.31 288 GLU A CA 1
ATOM 2294 C C . GLU A 1 288 ? -28.650 4.270 17.728 1.00 81.31 288 GLU A C 1
ATOM 2296 O O . GLU A 1 288 ? -28.543 5.428 18.142 1.00 81.31 288 GLU A O 1
ATOM 2301 N N . ASN A 1 289 ? -27.897 3.273 18.204 1.00 73.94 289 ASN A N 1
ATOM 2302 C CA . ASN A 1 289 ? -26.922 3.427 19.289 1.00 73.94 289 ASN A CA 1
ATOM 2303 C C . ASN A 1 289 ? -25.720 4.323 18.912 1.00 73.94 289 ASN A C 1
ATOM 2305 O O . ASN A 1 289 ? -25.176 5.017 19.772 1.00 73.94 289 ASN A O 1
ATOM 2309 N N . GLN A 1 290 ? -25.335 4.373 17.631 1.00 67.25 290 GLN A N 1
ATOM 2310 C CA . GLN A 1 290 ? -24.245 5.215 17.110 1.00 67.25 290 GLN A CA 1
ATOM 2311 C C . GLN A 1 290 ? -24.608 6.700 16.956 1.00 67.25 290 GLN A C 1
ATOM 2313 O O . GLN A 1 290 ? -23.723 7.525 16.744 1.00 67.25 290 GLN A O 1
ATOM 2318 N N . SER A 1 291 ? -25.880 7.084 17.103 1.00 60.00 291 SER A N 1
ATOM 2319 C CA . SER A 1 291 ? -26.335 8.480 16.952 1.00 60.00 291 SER A CA 1
ATOM 2320 C C . SER A 1 291 ? -25.865 9.426 18.081 1.00 60.00 291 SER A C 1
ATOM 2322 O O . SER A 1 291 ? -26.204 10.611 18.077 1.00 60.00 291 SER A O 1
ATOM 2324 N N . GLY A 1 292 ? -25.105 8.918 19.061 1.00 58.97 292 GLY A N 1
ATOM 2325 C CA . GLY A 1 292 ? -24.517 9.658 20.185 1.00 58.97 292 GLY A CA 1
ATOM 2326 C C . GLY A 1 292 ? -23.011 9.393 20.366 1.00 58.97 292 GLY A C 1
ATOM 2327 O O . GLY A 1 292 ? -22.328 8.983 19.435 1.00 58.97 292 GLY A O 1
ATOM 2328 N N . ASN A 1 293 ? -22.474 9.611 21.576 1.00 66.12 293 ASN A N 1
ATOM 2329 C CA . ASN A 1 293 ? -21.084 9.265 21.937 1.00 66.12 293 ASN A CA 1
ATOM 2330 C C . ASN A 1 293 ? -20.900 7.734 22.017 1.00 66.12 293 ASN A C 1
ATOM 2332 O O . ASN A 1 293 ? -20.912 7.193 23.122 1.00 66.12 293 ASN A O 1
ATOM 2336 N N . SER A 1 294 ? -20.798 7.015 20.898 1.00 72.00 294 SER A N 1
ATOM 2337 C CA . SER A 1 294 ? -20.465 5.579 20.926 1.00 72.00 294 SER A CA 1
ATOM 2338 C C . SER A 1 294 ? -19.054 5.363 21.485 1.00 72.00 294 SER A C 1
ATOM 2340 O O . SER A 1 294 ? -18.143 6.146 21.215 1.00 72.00 294 SER A O 1
ATOM 2342 N N . LEU A 1 295 ? -18.888 4.312 22.290 1.00 77.12 295 LEU A N 1
ATOM 2343 C CA . LEU A 1 295 ? -17.606 3.922 22.884 1.00 77.12 295 LEU A CA 1
ATOM 2344 C C . LEU A 1 295 ? -16.817 2.960 21.984 1.00 77.12 295 LEU A C 1
ATOM 2346 O O . LEU A 1 295 ? -15.650 2.688 22.267 1.00 77.12 295 LEU A O 1
ATOM 2350 N N . ILE A 1 296 ? -17.442 2.426 20.928 1.00 78.38 296 ILE A N 1
ATOM 2351 C CA . ILE A 1 296 ? -16.851 1.430 20.032 1.00 78.38 296 ILE A CA 1
ATOM 2352 C C . ILE A 1 296 ? -16.845 1.951 18.594 1.00 78.38 296 ILE A C 1
ATOM 2354 O O . ILE A 1 296 ? -17.886 2.130 17.966 1.00 78.38 296 ILE A O 1
ATOM 2358 N N . LYS A 1 297 ? -15.644 2.117 18.035 1.00 79.94 297 LYS A N 1
ATOM 2359 C CA . LYS A 1 297 ? -15.452 2.319 16.597 1.00 79.94 297 LYS A CA 1
ATOM 2360 C C . LYS A 1 297 ? -15.389 0.949 15.918 1.00 79.94 297 LYS A C 1
ATOM 2362 O O . LYS A 1 297 ? -14.534 0.137 16.250 1.00 79.94 297 LYS A O 1
ATOM 2367 N N . GLU A 1 298 ? -16.292 0.681 14.978 1.00 81.44 298 GLU A N 1
ATOM 2368 C CA . GLU A 1 298 ? -16.349 -0.604 14.250 1.00 81.44 298 GLU A CA 1
ATOM 2369 C C . GLU A 1 298 ? -16.019 -0.496 12.755 1.00 81.44 298 GLU A C 1
ATOM 2371 O O . GLU A 1 298 ? -15.910 -1.507 12.055 1.00 81.44 298 GLU A O 1
ATOM 2376 N N . GLU A 1 299 ? -15.880 0.735 12.261 1.00 90.31 299 GLU A N 1
ATOM 2377 C CA . GLU A 1 299 ? -15.630 1.023 10.857 1.00 90.31 299 GLU A CA 1
ATOM 2378 C C . GLU A 1 299 ? -14.189 1.491 10.659 1.00 90.31 299 GLU A C 1
ATOM 2380 O O . GLU A 1 299 ? -13.780 2.493 11.244 1.00 90.31 299 GLU A O 1
ATOM 2385 N N . VAL A 1 300 ? -13.452 0.802 9.790 1.00 95.62 300 VAL A N 1
ATOM 2386 C CA . VAL A 1 300 ? -12.158 1.256 9.282 1.00 95.62 300 VAL A CA 1
ATOM 2387 C C . VAL A 1 300 ? -12.408 2.440 8.355 1.00 95.62 300 VAL A C 1
ATOM 2389 O O . VAL A 1 300 ? -13.121 2.319 7.351 1.00 95.62 300 VAL A O 1
ATOM 2392 N N . THR A 1 301 ? -11.828 3.582 8.699 1.00 95.12 301 THR A N 1
ATOM 2393 C CA . THR A 1 301 ? -11.928 4.847 7.975 1.00 95.12 301 THR A CA 1
ATOM 2394 C C . THR A 1 301 ? -10.618 5.192 7.271 1.00 95.12 301 THR A C 1
ATOM 2396 O O . THR A 1 301 ? -9.599 4.511 7.406 1.00 95.12 301 THR A O 1
ATOM 2399 N N . ARG A 1 302 ? -10.635 6.277 6.491 1.00 94.94 302 ARG A N 1
ATOM 2400 C CA . ARG A 1 302 ? -9.431 6.831 5.859 1.00 94.94 302 ARG A CA 1
ATOM 2401 C C . ARG A 1 302 ? -8.340 7.159 6.886 1.00 94.94 302 ARG A C 1
ATOM 2403 O O . ARG A 1 302 ? -7.162 6.960 6.598 1.00 94.94 302 ARG A O 1
ATOM 2410 N N . GLU A 1 303 ? -8.722 7.659 8.058 1.00 93.19 303 GLU A N 1
ATOM 2411 C CA . GLU A 1 303 ? -7.804 8.001 9.148 1.00 93.19 303 GLU A CA 1
ATOM 2412 C C . GLU A 1 303 ? -7.051 6.767 9.653 1.00 93.19 303 GLU A C 1
ATOM 2414 O O . GLU A 1 303 ? -5.834 6.834 9.806 1.00 93.19 303 GLU A O 1
ATOM 2419 N N . ASP A 1 304 ? -7.734 5.629 9.816 1.00 95.25 304 ASP A N 1
ATOM 2420 C CA . ASP A 1 304 ? -7.103 4.389 10.290 1.00 95.25 304 ASP A CA 1
ATOM 2421 C C . ASP A 1 304 ? -6.033 3.901 9.306 1.00 95.25 304 ASP A C 1
ATOM 2423 O O . ASP A 1 304 ? -4.939 3.503 9.702 1.00 95.25 304 ASP A O 1
ATOM 2427 N N . ILE A 1 305 ? -6.315 3.997 8.003 1.00 97.19 305 ILE A N 1
ATOM 2428 C CA . ILE A 1 305 ? -5.339 3.683 6.954 1.00 97.19 305 ILE A CA 1
ATOM 2429 C C . ILE A 1 305 ? -4.146 4.641 7.023 1.00 97.19 305 ILE A C 1
ATOM 2431 O O . ILE A 1 305 ? -2.997 4.202 6.980 1.00 97.19 305 ILE A O 1
ATOM 2435 N N . ALA A 1 306 ? -4.398 5.946 7.148 1.00 93.94 306 ALA A N 1
ATOM 2436 C CA . ALA A 1 306 ? -3.339 6.945 7.237 1.00 93.94 306 ALA A CA 1
ATOM 2437 C C . ALA A 1 306 ? -2.452 6.738 8.476 1.00 93.94 306 ALA A C 1
ATOM 2439 O O . ALA A 1 306 ? -1.241 6.926 8.392 1.00 93.94 306 ALA A O 1
ATOM 2440 N N . GLU A 1 307 ? -3.011 6.297 9.604 1.00 94.00 307 GLU A N 1
ATOM 2441 C CA . GLU A 1 307 ? -2.250 5.934 10.804 1.00 94.00 307 GLU A CA 1
ATOM 2442 C C . GLU A 1 307 ? -1.321 4.736 10.578 1.00 94.00 307 GLU A C 1
ATOM 2444 O O . GLU A 1 307 ? -0.171 4.759 11.027 1.00 94.00 307 GLU A O 1
ATOM 2449 N N . VAL A 1 308 ? -1.777 3.710 9.852 1.00 95.75 308 VAL A N 1
ATOM 2450 C CA . VAL A 1 308 ? -0.925 2.571 9.474 1.00 95.75 308 VAL A CA 1
ATOM 2451 C C . VAL A 1 308 ? 0.207 3.034 8.553 1.00 95.75 308 VAL A C 1
ATOM 2453 O O . VAL A 1 308 ? 1.374 2.742 8.818 1.00 95.75 308 VAL A O 1
ATOM 2456 N N . VAL A 1 309 ? -0.098 3.835 7.525 1.00 91.75 309 VAL A N 1
ATOM 2457 C CA . VAL A 1 309 ? 0.927 4.385 6.618 1.00 91.75 309 VAL A CA 1
ATOM 2458 C C . VAL A 1 309 ? 1.917 5.262 7.384 1.00 91.75 309 VAL A C 1
ATOM 2460 O O . VAL A 1 309 ? 3.125 5.155 7.168 1.00 91.75 309 VAL A O 1
ATOM 2463 N N . ALA A 1 310 ? 1.444 6.092 8.314 1.00 88.75 310 ALA A N 1
ATOM 2464 C CA . ALA A 1 310 ? 2.292 6.931 9.154 1.00 88.75 310 ALA A CA 1
ATOM 2465 C C . ALA A 1 310 ? 3.255 6.099 10.004 1.00 88.75 310 ALA A C 1
ATOM 2467 O O . ALA A 1 310 ? 4.437 6.421 10.097 1.00 88.75 310 ALA A O 1
ATOM 2468 N N . LYS A 1 311 ? 2.784 4.985 10.571 1.00 89.62 311 LYS A N 1
ATOM 2469 C CA . LYS A 1 311 ? 3.623 4.049 11.328 1.00 89.62 311 LYS A CA 1
ATOM 2470 C C . LYS A 1 311 ? 4.680 3.373 10.448 1.00 89.62 311 LYS A C 1
ATOM 2472 O O . LYS A 1 311 ? 5.802 3.174 10.904 1.00 89.62 311 LYS A O 1
ATOM 2477 N N . TRP A 1 312 ? 4.346 3.035 9.203 1.00 87.69 312 TRP A N 1
ATOM 2478 C CA . TRP A 1 312 ? 5.273 2.386 8.267 1.00 87.69 312 TRP A CA 1
ATOM 2479 C C . TRP A 1 312 ? 6.326 3.341 7.702 1.00 87.69 312 TRP A C 1
ATOM 2481 O O . TRP A 1 312 ? 7.465 2.944 7.468 1.00 87.69 312 TRP A O 1
ATOM 2491 N N . THR A 1 313 ? 5.937 4.591 7.455 1.00 81.38 313 THR A N 1
ATOM 2492 C CA . THR A 1 313 ? 6.746 5.568 6.706 1.00 81.38 313 THR A CA 1
ATOM 2493 C C . THR A 1 313 ? 7.374 6.644 7.588 1.00 81.38 313 THR A C 1
ATOM 2495 O O . THR A 1 313 ? 8.317 7.306 7.166 1.00 81.38 313 THR A O 1
ATOM 2498 N N . GLY A 1 314 ? 6.865 6.838 8.808 1.00 76.12 314 GLY A N 1
ATOM 2499 C CA . GLY A 1 314 ? 7.236 7.935 9.705 1.00 76.12 314 GLY A CA 1
ATOM 2500 C C . GLY A 1 314 ? 6.603 9.287 9.349 1.00 76.12 314 GLY A C 1
ATOM 2501 O O . GLY A 1 314 ? 6.845 10.270 10.048 1.00 76.12 314 GLY A O 1
ATOM 2502 N N . ILE A 1 315 ? 5.796 9.365 8.285 1.00 79.31 315 ILE A N 1
ATOM 2503 C CA . ILE A 1 315 ? 5.167 10.614 7.837 1.00 79.31 315 ILE A CA 1
ATOM 2504 C C . ILE A 1 315 ? 3.928 10.904 8.707 1.00 79.31 315 ILE A C 1
ATOM 2506 O O . ILE A 1 315 ? 3.078 10.029 8.858 1.00 79.31 315 ILE A O 1
ATOM 2510 N N . PRO A 1 316 ? 3.763 12.116 9.269 1.00 77.25 316 PRO A N 1
ATOM 2511 C CA . PRO A 1 316 ? 2.616 12.434 10.119 1.00 77.25 316 PRO A CA 1
ATOM 2512 C C . PRO A 1 316 ? 1.263 12.322 9.401 1.00 77.25 316 PRO A C 1
ATOM 2514 O O . PRO A 1 316 ? 1.082 12.871 8.314 1.00 77.25 316 PRO A O 1
ATOM 2517 N N . VAL A 1 317 ? 0.272 11.727 10.075 1.00 83.69 317 VAL A N 1
ATOM 2518 C CA . VAL A 1 317 ? -1.110 11.554 9.577 1.00 83.69 317 VAL A CA 1
ATOM 2519 C C . VAL A 1 317 ? -1.725 12.874 9.107 1.00 83.69 317 VAL A C 1
ATOM 2521 O O . VAL A 1 317 ? -2.339 12.938 8.045 1.00 83.69 317 VAL A O 1
ATOM 2524 N N . MET A 1 318 ? -1.498 13.958 9.855 1.00 76.94 318 MET A N 1
ATOM 2525 C CA . MET A 1 318 ? -2.015 15.287 9.519 1.00 76.94 318 MET A CA 1
ATOM 2526 C C . MET A 1 318 ? -1.554 15.766 8.133 1.00 76.94 318 MET A C 1
ATOM 2528 O O . MET A 1 318 ? -2.337 16.397 7.428 1.00 76.94 318 MET A O 1
ATOM 2532 N N . LYS A 1 319 ? -0.327 15.422 7.706 1.00 74.69 319 LYS A N 1
ATOM 2533 C CA . LYS A 1 319 ? 0.178 15.761 6.364 1.00 74.69 319 LYS A CA 1
ATOM 2534 C C . LYS A 1 319 ? -0.510 14.947 5.261 1.00 74.69 319 LYS A C 1
ATOM 2536 O O . LYS A 1 319 ? -0.710 15.466 4.167 1.00 74.69 319 LYS A O 1
ATOM 2541 N N . MET A 1 320 ? -0.897 13.701 5.548 1.00 78.00 320 MET A N 1
ATOM 2542 C CA . MET A 1 320 ? -1.578 12.814 4.593 1.00 78.00 320 MET A CA 1
ATOM 2543 C C . MET A 1 320 ? -3.060 13.155 4.417 1.00 78.00 320 MET A C 1
ATOM 2545 O O . MET A 1 320 ? -3.593 13.040 3.317 1.00 78.00 320 MET A O 1
ATOM 2549 N N . LEU A 1 321 ? -3.727 13.560 5.503 1.00 75.31 321 LEU A N 1
ATOM 2550 C CA . LEU A 1 321 ? -5.151 13.908 5.501 1.00 75.31 321 LEU A CA 1
ATOM 2551 C C . LEU A 1 321 ? -5.422 15.333 5.002 1.00 75.31 321 LEU A C 1
ATOM 2553 O O . LEU A 1 321 ? -6.567 15.664 4.690 1.00 75.31 321 LEU A O 1
ATOM 2557 N N . GLN A 1 322 ? -4.393 16.183 4.920 1.00 75.25 322 GLN A N 1
ATOM 2558 C CA . GLN A 1 322 ? -4.528 17.529 4.379 1.00 75.25 322 GLN A CA 1
ATOM 2559 C C . GLN A 1 322 ? -4.961 17.463 2.910 1.00 75.25 322 GLN A C 1
ATOM 2561 O O . GLN A 1 322 ? -4.298 16.856 2.067 1.00 75.25 322 GLN A O 1
ATOM 2566 N N . GLY A 1 323 ? -6.074 18.126 2.587 1.00 73.56 323 GLY A N 1
ATOM 2567 C CA . GLY A 1 323 ? -6.568 18.179 1.218 1.00 73.56 323 GLY A CA 1
ATOM 2568 C C . GLY A 1 323 ? -5.529 18.797 0.282 1.00 73.56 323 GLY A C 1
ATOM 2569 O O . GLY A 1 323 ? -5.004 19.878 0.557 1.00 73.56 323 GLY A O 1
ATOM 2570 N N . GLU A 1 324 ? -5.277 18.148 -0.857 1.00 74.12 324 GLU A N 1
ATOM 2571 C CA . GLU A 1 324 ? -4.291 18.603 -1.848 1.00 74.12 324 GLU A CA 1
ATOM 2572 C C . GLU A 1 324 ? -4.540 20.058 -2.271 1.00 74.12 324 GLU A C 1
ATOM 2574 O O . GLU A 1 324 ? -3.609 20.850 -2.384 1.00 74.12 324 GLU A O 1
ATOM 2579 N N . ARG A 1 325 ? -5.812 20.458 -2.395 1.00 79.50 325 ARG A N 1
ATOM 2580 C CA . ARG A 1 325 ? -6.194 21.845 -2.682 1.00 79.50 325 ARG A CA 1
ATOM 2581 C C . ARG A 1 325 ? -5.694 22.830 -1.624 1.00 79.50 325 ARG A C 1
ATOM 2583 O O . ARG A 1 325 ? -5.201 23.890 -1.983 1.00 79.50 325 ARG A O 1
ATOM 2590 N N . GLU A 1 326 ? -5.861 22.522 -0.341 1.00 83.81 326 GLU A N 1
ATOM 2591 C CA . GLU A 1 326 ? -5.428 23.423 0.732 1.00 83.81 326 GLU A CA 1
ATOM 2592 C C . GLU A 1 326 ? -3.903 23.526 0.772 1.00 83.81 326 GLU A C 1
ATOM 2594 O O . GLU A 1 326 ? -3.369 24.628 0.876 1.00 83.81 326 GLU A O 1
ATOM 2599 N N . LYS A 1 327 ? -3.218 22.391 0.590 1.00 84.56 327 LYS A N 1
ATOM 2600 C CA . LYS A 1 327 ? -1.760 22.321 0.471 1.00 84.56 327 LYS A CA 1
ATOM 2601 C C . LYS A 1 327 ? -1.248 23.218 -0.666 1.00 84.56 327 LYS A C 1
ATOM 2603 O O . LYS A 1 327 ? -0.331 24.005 -0.495 1.00 84.56 327 LYS A O 1
ATOM 2608 N N . LEU A 1 328 ? -1.897 23.182 -1.828 1.00 87.69 328 LEU A N 1
ATOM 2609 C CA . LEU A 1 328 ? -1.509 24.008 -2.977 1.00 87.69 328 LEU A CA 1
ATOM 2610 C C . LEU A 1 328 ? -1.838 25.504 -2.829 1.00 87.69 328 LEU A C 1
ATOM 2612 O O . LEU A 1 328 ? -1.195 26.334 -3.473 1.00 87.69 328 LEU A O 1
ATOM 2616 N N . LEU A 1 329 ? -2.849 25.855 -2.028 1.00 89.00 329 LEU A N 1
ATOM 2617 C CA . LEU A 1 329 ? -3.226 27.251 -1.768 1.00 89.00 329 LEU A CA 1
ATOM 2618 C C . LEU A 1 329 ? -2.276 27.952 -0.790 1.00 89.00 329 LEU A C 1
ATOM 2620 O O . LEU A 1 329 ? -2.189 29.172 -0.833 1.00 89.00 329 LEU A O 1
ATOM 2624 N N . LYS A 1 330 ? -1.596 27.192 0.074 1.00 91.38 330 LYS A N 1
ATOM 2625 C CA . LYS A 1 330 ? -0.633 27.695 1.069 1.00 91.38 330 LYS A CA 1
ATOM 2626 C C . LYS A 1 330 ? 0.827 27.501 0.642 1.00 91.38 330 LYS A C 1
ATOM 2628 O O . LYS A 1 330 ? 1.730 27.708 1.443 1.00 91.38 330 LYS A O 1
ATOM 2633 N N . LEU A 1 331 ? 1.065 27.071 -0.599 1.00 92.75 331 LEU A N 1
ATOM 2634 C CA . LEU A 1 331 ? 2.389 26.664 -1.072 1.00 92.75 331 LEU A CA 1
ATOM 2635 C C . LEU A 1 331 ? 3.421 27.794 -0.960 1.00 92.75 331 LEU A C 1
ATOM 2637 O O . LEU A 1 331 ? 4.521 27.556 -0.479 1.00 92.75 331 LEU A O 1
ATOM 2641 N N . GLU A 1 332 ? 3.079 29.016 -1.366 1.00 94.81 332 GLU A N 1
ATOM 2642 C CA . GLU A 1 332 ? 3.977 30.168 -1.254 1.00 94.81 332 GLU A CA 1
ATOM 2643 C C . GLU A 1 332 ? 4.342 30.481 0.195 1.00 94.81 332 GLU A C 1
ATOM 2645 O O . GLU A 1 332 ? 5.524 30.611 0.503 1.00 94.81 332 GLU A O 1
ATOM 2650 N N . ASP A 1 333 ? 3.341 30.559 1.075 1.00 93.50 333 ASP A N 1
ATOM 2651 C CA . ASP A 1 333 ? 3.530 30.876 2.494 1.00 93.50 333 ASP A CA 1
ATOM 2652 C C . ASP A 1 333 ? 4.474 29.863 3.162 1.00 93.50 333 ASP A C 1
ATOM 2654 O O . ASP A 1 333 ? 5.383 30.226 3.910 1.00 93.50 333 ASP A O 1
ATOM 2658 N N . GLU A 1 334 ? 4.303 28.585 2.831 1.00 92.56 334 GLU A N 1
ATOM 2659 C CA . GLU A 1 334 ? 5.096 27.486 3.380 1.00 92.56 334 GLU A CA 1
ATOM 2660 C C . GLU A 1 334 ? 6.528 27.472 2.837 1.00 92.56 334 GLU A C 1
ATOM 2662 O O . GLU A 1 334 ? 7.477 27.224 3.583 1.00 92.56 334 GLU A O 1
ATOM 2667 N N . LEU A 1 335 ? 6.727 27.816 1.560 1.00 94.38 335 LEU A N 1
ATOM 2668 C CA . LEU A 1 335 ? 8.070 27.990 1.003 1.00 94.38 335 LEU A CA 1
ATOM 2669 C C . LEU A 1 335 ? 8.785 29.200 1.625 1.00 94.38 335 LEU A C 1
ATOM 2671 O O . LEU A 1 335 ? 9.980 29.108 1.918 1.00 94.38 335 LEU A O 1
ATOM 2675 N N . HIS A 1 336 ? 8.062 30.289 1.903 1.00 94.69 336 HIS A N 1
ATOM 2676 C CA . HIS A 1 336 ? 8.588 31.497 2.555 1.00 94.69 336 HIS A CA 1
ATOM 2677 C C . HIS A 1 336 ? 9.026 31.280 4.008 1.00 94.69 336 HIS A C 1
ATOM 2679 O O . HIS A 1 336 ? 9.892 32.001 4.506 1.00 94.69 336 HIS A O 1
ATOM 2685 N N . HIS A 1 337 ? 8.498 30.265 4.700 1.00 93.19 337 HIS A N 1
ATOM 2686 C CA . HIS A 1 337 ? 8.988 29.899 6.034 1.00 93.19 337 HIS A CA 1
ATOM 2687 C C . HIS A 1 337 ? 10.449 29.429 6.027 1.00 93.19 337 HIS A C 1
ATOM 2689 O O . HIS A 1 337 ? 11.153 29.609 7.024 1.00 93.19 337 HIS A O 1
ATOM 2695 N N . ARG A 1 338 ? 10.912 28.846 4.914 1.00 91.81 338 ARG A N 1
ATOM 2696 C CA . ARG A 1 338 ? 12.262 28.280 4.776 1.00 91.81 338 ARG A CA 1
ATOM 2697 C C . ARG A 1 338 ? 13.164 29.110 3.859 1.00 91.81 338 ARG A C 1
ATOM 2699 O O . ARG A 1 338 ? 14.366 29.201 4.106 1.00 91.81 338 ARG A O 1
ATOM 2706 N N . VAL A 1 339 ? 12.605 29.731 2.823 1.00 93.75 339 VAL A N 1
ATOM 2707 C CA . VAL A 1 339 ? 13.335 30.530 1.831 1.00 93.75 339 VAL A CA 1
ATOM 2708 C C . VAL A 1 339 ? 12.993 32.003 2.009 1.00 93.75 339 VAL A C 1
ATOM 2710 O O . VAL A 1 339 ? 11.855 32.412 1.839 1.00 93.75 339 VAL A O 1
ATOM 2713 N N . VAL A 1 340 ? 13.998 32.819 2.327 1.00 91.81 340 VAL A N 1
ATOM 2714 C CA . VAL A 1 340 ? 13.814 34.265 2.501 1.00 91.81 340 VAL A CA 1
ATOM 2715 C C . VAL A 1 340 ? 13.966 34.983 1.158 1.00 91.81 340 VAL A C 1
ATOM 2717 O O . VAL A 1 340 ? 15.011 34.884 0.510 1.00 91.81 340 VAL A O 1
ATOM 2720 N N . GLY A 1 341 ? 12.956 35.763 0.769 1.00 91.69 341 GLY A N 1
ATOM 2721 C CA . GLY A 1 341 ? 12.939 36.497 -0.500 1.00 91.69 341 GLY A CA 1
ATOM 2722 C C . GLY A 1 341 ? 12.537 35.601 -1.674 1.00 91.69 341 GLY A C 1
ATOM 2723 O O . GLY A 1 341 ? 11.697 34.729 -1.520 1.00 91.69 341 GLY A O 1
ATOM 2724 N N . GLN A 1 342 ? 13.125 35.815 -2.858 1.00 92.50 342 GLN A N 1
ATOM 2725 C CA . GLN A 1 342 ? 12.841 35.018 -4.068 1.00 92.50 342 GLN A CA 1
ATOM 2726 C C . GLN A 1 342 ? 11.352 34.986 -4.482 1.00 92.50 342 GLN A C 1
ATOM 2728 O O . GLN A 1 342 ? 10.903 34.005 -5.073 1.00 92.50 342 GLN A O 1
ATOM 2733 N N . GLU A 1 343 ? 10.604 36.063 -4.211 1.00 94.00 343 GLU A N 1
ATOM 2734 C CA . GLU A 1 343 ? 9.144 36.134 -4.407 1.00 94.00 343 GLU A CA 1
ATOM 2735 C C . GLU A 1 343 ? 8.709 35.685 -5.807 1.00 94.00 343 GLU A C 1
ATOM 2737 O O . GLU A 1 343 ? 7.869 34.802 -5.957 1.00 94.00 343 GLU A O 1
ATOM 2742 N N . GLU A 1 344 ? 9.346 36.236 -6.842 1.00 93.25 344 GLU A N 1
ATOM 2743 C CA . GLU A 1 344 ? 9.024 35.925 -8.237 1.00 93.25 344 GLU A CA 1
ATOM 2744 C C . GLU A 1 344 ? 9.266 34.446 -8.570 1.00 93.25 344 GLU A C 1
ATOM 2746 O O . GLU A 1 344 ? 8.479 33.830 -9.290 1.00 93.25 344 GLU A O 1
ATOM 2751 N N . ALA A 1 345 ? 10.337 33.855 -8.030 1.00 93.25 345 ALA A N 1
ATOM 2752 C CA . ALA A 1 345 ? 10.665 32.453 -8.261 1.00 93.25 345 ALA A CA 1
ATOM 2753 C C . ALA A 1 345 ? 9.673 31.529 -7.545 1.00 93.25 345 ALA A C 1
ATOM 2755 O O . ALA A 1 345 ? 9.162 30.593 -8.161 1.00 93.25 345 ALA A O 1
ATOM 2756 N N . ILE A 1 346 ? 9.369 31.813 -6.274 1.00 95.56 346 ILE A N 1
ATOM 2757 C CA . ILE A 1 346 ? 8.398 31.055 -5.476 1.00 95.56 346 ILE A CA 1
ATOM 2758 C C . ILE A 1 346 ? 7.023 31.106 -6.145 1.00 95.56 346 ILE A C 1
ATOM 2760 O O . ILE A 1 346 ? 6.425 30.058 -6.383 1.00 95.56 346 ILE A O 1
ATOM 2764 N N . GLN A 1 347 ? 6.562 32.292 -6.548 1.00 95.38 347 GLN A N 1
ATOM 2765 C CA . GLN A 1 347 ? 5.283 32.457 -7.235 1.00 95.38 347 GLN A CA 1
ATOM 2766 C C . GLN A 1 347 ? 5.238 31.685 -8.564 1.00 95.38 347 GLN A C 1
ATOM 2768 O O . GLN A 1 347 ? 4.284 30.947 -8.823 1.00 95.38 347 GLN A O 1
ATOM 2773 N N . ALA A 1 348 ? 6.283 31.791 -9.395 1.00 94.44 348 ALA A N 1
ATOM 2774 C CA . ALA A 1 348 ? 6.345 31.095 -10.680 1.00 94.44 348 ALA A CA 1
ATOM 2775 C C . ALA A 1 348 ? 6.294 29.565 -10.528 1.00 94.44 348 ALA A C 1
ATOM 2777 O O . ALA A 1 348 ? 5.645 28.878 -11.327 1.00 94.44 348 ALA A O 1
ATOM 2778 N N . ILE A 1 349 ? 6.957 29.031 -9.498 1.00 94.62 349 ILE A N 1
ATOM 2779 C CA . ILE A 1 349 ? 6.930 27.601 -9.185 1.00 94.62 349 ILE A CA 1
ATOM 2780 C C . ILE A 1 349 ? 5.545 27.190 -8.701 1.00 94.62 349 ILE A C 1
ATOM 2782 O O . ILE A 1 349 ? 4.977 26.236 -9.237 1.00 94.62 349 ILE A O 1
ATOM 2786 N N . SER A 1 350 ? 4.979 27.923 -7.743 1.00 94.69 350 SER A N 1
ATOM 2787 C CA . SER A 1 350 ? 3.665 27.624 -7.178 1.00 94.69 350 SER A CA 1
ATOM 2788 C C . SER A 1 350 ? 2.569 27.622 -8.240 1.00 94.69 350 SER A C 1
ATOM 2790 O O . SER A 1 350 ? 1.755 26.698 -8.297 1.00 94.69 350 SER A O 1
ATOM 2792 N N . ASP A 1 351 ? 2.596 28.586 -9.160 1.00 93.50 351 ASP A N 1
ATOM 2793 C CA . ASP A 1 351 ? 1.670 28.645 -10.288 1.00 93.50 351 ASP A CA 1
ATOM 2794 C C . ASP A 1 351 ? 1.810 27.454 -11.240 1.00 93.50 351 ASP A C 1
ATOM 2796 O O . ASP A 1 351 ? 0.807 26.909 -11.708 1.00 93.50 351 ASP A O 1
ATOM 2800 N N . ALA A 1 352 ? 3.038 27.027 -11.539 1.00 91.94 352 ALA A N 1
ATOM 2801 C CA . ALA A 1 352 ? 3.274 25.869 -12.394 1.00 91.94 352 ALA A CA 1
ATOM 2802 C C . ALA A 1 352 ? 2.799 24.564 -11.738 1.00 91.94 352 ALA A C 1
ATOM 2804 O O . ALA A 1 352 ? 2.082 23.792 -12.378 1.00 91.94 352 ALA A O 1
ATOM 2805 N N . VAL A 1 353 ? 3.103 24.362 -10.452 1.00 91.75 353 VAL A N 1
ATOM 2806 C CA . VAL A 1 353 ? 2.636 23.194 -9.692 1.00 91.75 353 VAL A CA 1
ATOM 2807 C C . VAL A 1 353 ? 1.106 23.167 -9.642 1.00 91.75 353 VAL A C 1
ATOM 2809 O O . VAL A 1 353 ? 0.503 22.129 -9.924 1.00 91.75 353 VAL A O 1
ATOM 2812 N N . ARG A 1 354 ? 0.451 24.306 -9.376 1.00 92.25 354 ARG A N 1
ATOM 2813 C CA . ARG A 1 354 ? -1.018 24.407 -9.394 1.00 92.25 354 ARG A CA 1
ATOM 2814 C C . ARG A 1 354 ? -1.617 24.084 -10.760 1.00 92.25 354 ARG A C 1
ATOM 2816 O O . ARG A 1 354 ? -2.598 23.348 -10.817 1.00 92.25 354 ARG A O 1
ATOM 2823 N N . ARG A 1 355 ? -1.037 24.586 -11.858 1.00 90.50 355 ARG A N 1
ATOM 2824 C CA . ARG A 1 355 ? -1.507 24.273 -13.224 1.00 90.50 355 ARG A CA 1
ATOM 2825 C C . ARG A 1 355 ? -1.421 22.782 -13.533 1.00 90.50 355 ARG A C 1
ATOM 2827 O O . ARG A 1 355 ? -2.372 22.233 -14.088 1.00 90.50 355 ARG A O 1
ATOM 2834 N N . SER A 1 356 ? -0.316 22.139 -13.159 1.00 87.62 356 SER A N 1
ATOM 2835 C CA . SER A 1 356 ? -0.140 20.697 -13.343 1.00 87.62 356 SER A CA 1
ATOM 2836 C C . SER A 1 356 ? -1.180 19.903 -12.549 1.00 87.62 356 SER A C 1
ATOM 2838 O O . SER A 1 356 ? -1.895 19.084 -13.124 1.00 87.62 356 SER A O 1
ATOM 2840 N N . ARG A 1 357 ? -1.355 20.211 -11.257 1.00 84.19 357 ARG A N 1
ATOM 2841 C CA . ARG A 1 357 ? -2.318 19.517 -10.384 1.00 84.19 357 ARG A CA 1
ATOM 2842 C C . ARG A 1 357 ? -3.778 19.763 -10.757 1.00 84.19 357 ARG A C 1
ATOM 2844 O O . ARG A 1 357 ? -4.609 18.884 -10.569 1.00 84.19 357 ARG A O 1
ATOM 2851 N N . ALA A 1 358 ? -4.090 20.916 -11.342 1.00 85.00 358 ALA A N 1
ATOM 2852 C CA . ALA A 1 358 ? -5.415 21.207 -11.884 1.00 85.00 358 ALA A CA 1
ATOM 2853 C C . ALA A 1 358 ? -5.696 20.514 -13.236 1.00 85.00 358 ALA A C 1
ATOM 2855 O O . ALA A 1 358 ? -6.774 20.707 -13.796 1.00 85.00 358 ALA A O 1
ATOM 2856 N N . GLY A 1 359 ? -4.739 19.759 -13.795 1.00 84.31 359 GLY A N 1
ATOM 2857 C CA . GLY A 1 359 ? -4.879 19.116 -15.106 1.00 84.31 359 GLY A CA 1
ATOM 2858 C C . GLY A 1 359 ? -4.939 20.108 -16.273 1.00 84.31 359 GLY A C 1
ATOM 2859 O O . GLY A 1 359 ? -5.424 19.770 -17.349 1.00 84.31 359 GLY A O 1
ATOM 2860 N N . LEU A 1 360 ? -4.471 21.345 -16.066 1.00 87.56 360 LEU A N 1
ATOM 2861 C CA . LEU A 1 360 ? -4.470 22.409 -17.079 1.00 87.56 360 LEU A CA 1
ATOM 2862 C C . LEU A 1 360 ? -3.221 22.373 -17.974 1.00 87.56 360 LEU A C 1
ATOM 2864 O O . LEU A 1 360 ? -3.118 23.146 -18.926 1.00 87.56 360 LEU A O 1
ATOM 2868 N N . GLN A 1 361 ? -2.266 21.497 -17.662 1.00 85.44 361 GLN A N 1
ATOM 2869 C CA . GLN A 1 361 ? -1.070 21.225 -18.453 1.00 85.44 361 GLN A CA 1
ATOM 2870 C C . GLN A 1 361 ? -1.157 19.819 -19.066 1.00 85.44 361 GLN A C 1
ATOM 2872 O O . GLN A 1 361 ? -1.923 18.974 -18.610 1.00 85.44 361 GLN A O 1
ATOM 2877 N N . ASP A 1 362 ? -0.359 19.558 -20.102 1.00 85.12 362 ASP A N 1
ATOM 2878 C CA . ASP A 1 362 ? -0.210 18.219 -20.671 1.00 85.12 362 ASP A CA 1
ATOM 2879 C C . ASP A 1 362 ? 0.222 17.201 -19.597 1.00 85.12 362 ASP A C 1
ATOM 2881 O O . ASP A 1 362 ? 1.332 17.278 -19.068 1.00 85.12 362 ASP A O 1
ATOM 2885 N N . MET A 1 363 ? -0.650 16.226 -19.310 1.00 81.75 363 MET A N 1
ATOM 2886 C CA . MET A 1 363 ? -0.420 15.153 -18.330 1.00 81.75 363 MET A CA 1
ATOM 2887 C C . MET A 1 363 ? 0.712 14.195 -18.722 1.00 81.75 363 MET A C 1
ATOM 2889 O O . MET A 1 363 ? 1.077 13.310 -17.948 1.00 81.75 363 MET A O 1
ATOM 2893 N N . LYS A 1 364 ? 1.249 14.309 -19.942 1.00 85.62 364 LYS A N 1
ATOM 2894 C CA . LYS A 1 364 ? 2.447 13.573 -20.343 1.00 85.62 364 LYS A CA 1
ATOM 2895 C C . LYS A 1 364 ? 3.727 14.210 -19.825 1.00 85.62 364 LYS A C 1
ATOM 2897 O O . LYS A 1 364 ? 4.727 13.515 -19.807 1.00 85.62 364 LYS A O 1
ATOM 2902 N N . LYS A 1 365 ? 3.718 15.473 -19.401 1.00 91.25 365 LYS A N 1
ATOM 2903 C CA . LYS A 1 365 ? 4.926 16.189 -18.974 1.00 91.25 365 LYS A CA 1
ATOM 2904 C C . LYS A 1 365 ? 5.152 16.078 -17.460 1.00 91.25 365 LYS A C 1
ATOM 2906 O O . LYS A 1 365 ? 4.207 15.776 -16.730 1.00 91.25 365 LYS A O 1
ATOM 2911 N N . PRO A 1 366 ? 6.382 16.331 -16.974 1.00 93.19 366 PRO A N 1
ATOM 2912 C CA . PRO A 1 366 ? 6.647 16.482 -15.544 1.00 93.19 366 PRO A CA 1
ATOM 2913 C C . PRO A 1 366 ? 5.771 17.570 -14.903 1.00 93.19 366 PRO A C 1
ATOM 2915 O O . PRO A 1 366 ? 5.320 18.496 -15.586 1.00 93.19 366 PRO A O 1
ATOM 2918 N N . VAL A 1 367 ? 5.593 17.501 -13.578 1.00 91.50 367 VAL A N 1
ATOM 2919 C CA . VAL A 1 367 ? 4.774 18.448 -12.792 1.00 91.50 367 VAL A CA 1
ATOM 2920 C C . VAL A 1 367 ? 5.225 19.891 -13.009 1.00 91.50 367 VAL A C 1
ATOM 2922 O O . VAL A 1 367 ? 4.414 20.810 -13.098 1.00 91.50 367 VAL A O 1
ATOM 2925 N N . GLY A 1 368 ? 6.534 20.094 -13.109 1.00 93.06 368 GLY A N 1
ATOM 2926 C CA . GLY A 1 368 ? 7.125 21.384 -13.413 1.00 93.06 368 GLY A CA 1
ATOM 2927 C C . GLY A 1 368 ? 8.553 21.224 -13.902 1.00 93.06 368 GLY A C 1
ATOM 2928 O O . GLY A 1 368 ? 9.246 20.266 -13.552 1.00 93.06 368 GLY A O 1
ATOM 2929 N N . THR A 1 369 ? 8.995 22.164 -14.730 1.00 94.50 369 THR A N 1
ATOM 2930 C CA . THR A 1 369 ? 10.378 22.243 -15.199 1.00 94.50 369 THR A CA 1
ATOM 2931 C C . THR A 1 369 ? 10.860 23.671 -15.055 1.00 94.50 369 THR A C 1
ATOM 2933 O O . THR A 1 369 ? 10.264 24.586 -15.620 1.00 94.50 369 THR A O 1
ATOM 2936 N N . PHE A 1 370 ? 11.942 23.854 -14.306 1.00 95.94 370 PHE A N 1
ATOM 2937 C CA . PHE A 1 370 ? 12.445 25.170 -13.938 1.00 95.94 370 PHE A CA 1
ATOM 2938 C C . PHE A 1 370 ? 13.941 25.288 -14.214 1.00 95.94 370 PHE A C 1
ATOM 2940 O O . PHE A 1 370 ? 14.691 24.331 -14.032 1.00 95.94 370 PHE A O 1
ATOM 2947 N N . LEU A 1 371 ? 14.371 26.483 -14.619 1.00 95.25 371 LEU A N 1
ATOM 2948 C CA . LEU A 1 371 ? 15.777 26.865 -14.717 1.00 95.25 371 LEU A CA 1
ATOM 2949 C C . LEU A 1 371 ? 16.050 27.996 -13.720 1.00 95.25 371 LEU A C 1
ATOM 2951 O O . LEU A 1 371 ? 15.611 29.126 -13.915 1.00 95.25 371 LEU A O 1
ATOM 2955 N N . PHE A 1 372 ? 16.763 27.689 -12.642 1.00 94.81 372 PHE A N 1
ATOM 2956 C CA . PHE A 1 372 ? 17.131 28.633 -11.593 1.00 94.81 372 PHE A CA 1
ATOM 2957 C C . PHE A 1 372 ? 18.447 29.336 -11.936 1.00 94.81 372 PHE A C 1
ATOM 2959 O O . PHE A 1 372 ? 19.544 28.788 -11.765 1.00 94.81 372 PHE A O 1
ATOM 2966 N N . LEU A 1 373 ? 18.331 30.586 -12.375 1.00 92.69 373 LEU A N 1
ATOM 2967 C CA . LEU A 1 373 ? 19.451 31.480 -12.672 1.00 92.69 373 LEU A CA 1
ATOM 2968 C C . LEU A 1 373 ? 19.772 32.363 -11.459 1.00 92.69 373 LEU A C 1
ATOM 2970 O O . LEU A 1 373 ? 18.876 32.758 -10.722 1.00 92.69 373 LEU A O 1
ATOM 2974 N N . GLY A 1 374 ? 21.053 32.639 -11.208 1.00 89.06 374 GLY A N 1
ATOM 2975 C CA . GLY A 1 374 ? 21.489 33.468 -10.070 1.00 89.06 374 GLY A CA 1
ATOM 2976 C C . GLY A 1 374 ? 22.874 33.102 -9.535 1.00 89.06 374 GLY A C 1
ATOM 2977 O O . GLY A 1 374 ? 23.480 32.137 -9.994 1.00 89.06 374 GLY A O 1
ATOM 2978 N N . THR A 1 375 ? 23.390 33.841 -8.556 1.00 86.50 375 THR A N 1
ATOM 2979 C CA . THR A 1 375 ? 24.680 33.535 -7.912 1.00 86.50 375 THR A CA 1
ATOM 2980 C C . THR A 1 375 ? 24.590 32.325 -6.976 1.00 86.50 375 THR A C 1
ATOM 2982 O O . THR A 1 375 ? 23.512 31.896 -6.560 1.00 86.50 375 THR A O 1
ATOM 2985 N N . THR A 1 376 ? 25.738 31.749 -6.625 1.00 85.75 376 THR A N 1
ATOM 2986 C CA . THR A 1 376 ? 25.821 30.705 -5.596 1.00 85.75 376 THR A CA 1
ATOM 2987 C C . THR A 1 376 ? 25.416 31.259 -4.231 1.00 85.75 376 THR A C 1
ATOM 2989 O O . THR A 1 376 ? 25.781 32.380 -3.885 1.00 85.75 376 THR A O 1
ATOM 2992 N N . GLY A 1 377 ? 24.708 30.461 -3.430 1.00 84.06 377 GLY A N 1
ATOM 2993 C CA . GLY A 1 377 ? 24.348 30.829 -2.055 1.00 84.06 377 GLY A CA 1
ATOM 2994 C C . GLY A 1 377 ? 23.066 31.655 -1.902 1.00 84.06 377 GLY A C 1
ATOM 2995 O O . GLY A 1 377 ? 22.682 31.940 -0.776 1.00 84.06 377 GLY A O 1
ATOM 2996 N N . VAL A 1 378 ? 22.355 31.977 -2.990 1.00 89.00 378 VAL A N 1
ATOM 2997 C CA . VAL A 1 378 ? 21.072 32.722 -2.940 1.00 89.00 378 VAL A CA 1
ATOM 2998 C C . VAL A 1 378 ? 19.849 31.869 -2.582 1.00 89.00 378 VAL A C 1
ATOM 3000 O O . VAL A 1 378 ? 18.731 32.373 -2.586 1.00 89.00 378 VAL A O 1
ATOM 3003 N N . GLY A 1 379 ? 20.042 30.576 -2.299 1.00 91.19 379 GLY A N 1
ATOM 3004 C CA . GLY A 1 379 ? 18.968 29.674 -1.864 1.00 91.19 379 GLY A CA 1
ATOM 3005 C C . GLY A 1 379 ? 18.343 28.788 -2.949 1.00 91.19 379 GLY A C 1
ATOM 3006 O O . GLY A 1 379 ? 17.326 28.165 -2.682 1.00 91.19 379 GLY A O 1
ATOM 3007 N N . LYS A 1 380 ? 18.937 28.653 -4.146 1.00 93.06 380 LYS A N 1
ATOM 3008 C CA . LYS A 1 380 ? 18.406 27.780 -5.224 1.00 93.06 380 LYS A CA 1
ATOM 3009 C C . LYS A 1 380 ? 18.179 26.329 -4.784 1.00 93.06 380 LYS A C 1
ATOM 3011 O O . LYS A 1 380 ? 17.103 25.773 -4.980 1.00 93.06 380 LYS A O 1
ATOM 3016 N N . THR A 1 381 ? 19.202 25.720 -4.184 1.00 92.50 381 THR A N 1
ATOM 3017 C CA . THR A 1 381 ? 19.128 24.350 -3.655 1.00 92.50 381 THR A CA 1
ATOM 3018 C C . THR A 1 381 ? 18.178 24.268 -2.463 1.00 92.50 381 THR A C 1
ATOM 3020 O O . THR A 1 381 ? 17.506 23.259 -2.289 1.00 92.50 381 THR A O 1
ATOM 3023 N N . GLU A 1 382 ? 18.095 25.331 -1.663 1.00 94.38 382 GLU A N 1
ATOM 3024 C CA . GLU A 1 382 ? 17.207 25.381 -0.502 1.00 94.38 382 GLU A CA 1
ATOM 3025 C C . GLU A 1 382 ? 15.736 25.417 -0.923 1.00 94.38 382 GLU A C 1
ATOM 3027 O O . GLU A 1 382 ? 14.922 24.693 -0.364 1.00 94.38 382 GLU A O 1
ATOM 3032 N N . LEU A 1 383 ? 15.412 26.159 -1.984 1.00 94.94 383 LEU A N 1
ATOM 3033 C CA . LEU A 1 383 ? 14.083 26.164 -2.585 1.00 94.94 383 LEU A CA 1
ATOM 3034 C C . LEU A 1 383 ? 13.703 24.791 -3.152 1.00 94.94 383 LEU A C 1
ATOM 3036 O O . LEU A 1 383 ? 12.580 24.336 -2.956 1.00 94.94 383 LEU A O 1
ATOM 3040 N N . ALA A 1 384 ? 14.642 24.092 -3.798 1.00 94.75 384 ALA A N 1
ATOM 3041 C CA . ALA A 1 384 ? 14.419 22.724 -4.273 1.00 94.75 384 ALA A CA 1
ATOM 3042 C C . ALA A 1 384 ? 14.120 21.744 -3.122 1.00 94.75 384 ALA A C 1
ATOM 3044 O O . ALA A 1 384 ? 13.214 20.918 -3.232 1.00 94.75 384 ALA A O 1
ATOM 3045 N N . LYS A 1 385 ? 14.841 21.866 -2.001 1.00 94.75 385 LYS A N 1
ATOM 3046 C CA . LYS A 1 385 ? 14.612 21.069 -0.787 1.00 94.75 385 LYS A CA 1
ATOM 3047 C C . LYS A 1 385 ? 13.278 21.388 -0.120 1.00 94.75 385 LYS A C 1
ATOM 3049 O O . LYS A 1 385 ? 12.548 20.463 0.218 1.00 94.75 385 LYS A O 1
ATOM 3054 N N . ALA A 1 386 ? 12.945 22.672 0.014 1.00 94.44 386 ALA A N 1
ATOM 3055 C CA . ALA A 1 386 ? 11.670 23.123 0.565 1.00 94.44 386 ALA A CA 1
ATOM 3056 C C . ALA A 1 386 ? 10.487 22.594 -0.264 1.00 94.44 386 ALA A C 1
ATOM 3058 O O . ALA A 1 386 ? 9.504 22.114 0.292 1.00 94.44 386 ALA A O 1
ATOM 3059 N N . LEU A 1 387 ? 10.611 22.590 -1.596 1.00 93.50 387 LEU A N 1
ATOM 3060 C CA . LEU A 1 387 ? 9.621 21.984 -2.490 1.00 93.50 387 LEU A CA 1
ATOM 3061 C C . LEU A 1 387 ? 9.495 20.474 -2.294 1.00 93.50 387 LEU A C 1
ATOM 3063 O O . LEU A 1 387 ? 8.374 19.968 -2.275 1.00 93.50 387 LEU A O 1
ATOM 3067 N N . ALA A 1 388 ? 10.618 19.761 -2.164 1.00 92.06 388 ALA A N 1
ATOM 3068 C CA . ALA A 1 388 ? 10.607 18.319 -1.940 1.00 92.06 388 ALA A CA 1
ATOM 3069 C C . ALA A 1 388 ? 9.916 17.968 -0.617 1.00 92.06 388 ALA A C 1
ATOM 3071 O O . ALA A 1 388 ? 8.983 17.165 -0.598 1.00 92.06 388 ALA A O 1
ATOM 3072 N N . GLU A 1 389 ? 10.310 18.641 0.464 1.00 90.06 389 GLU A N 1
ATOM 3073 C CA . GLU A 1 389 ? 9.719 18.460 1.785 1.00 90.06 389 GLU A CA 1
ATOM 3074 C C . GLU A 1 389 ? 8.227 18.792 1.790 1.00 90.06 389 GLU A C 1
ATOM 3076 O O . GLU A 1 389 ? 7.427 18.027 2.325 1.00 90.06 389 GLU A O 1
ATOM 3081 N N . TYR A 1 390 ? 7.835 19.915 1.190 1.00 90.00 390 TYR A N 1
ATOM 3082 C CA . TYR A 1 390 ? 6.447 20.336 1.239 1.00 90.00 390 TYR A CA 1
ATOM 3083 C C . TYR A 1 390 ? 5.565 19.474 0.339 1.00 90.00 390 TYR A C 1
ATOM 3085 O O . TYR A 1 390 ? 4.573 18.927 0.803 1.00 90.00 390 TYR A O 1
ATOM 3093 N N . LEU A 1 391 ? 5.900 19.293 -0.941 1.00 87.00 391 LEU A N 1
ATOM 3094 C CA . LEU A 1 391 ? 5.015 18.602 -1.888 1.00 87.00 391 LEU A CA 1
ATOM 3095 C C . LEU A 1 391 ? 5.024 17.079 -1.716 1.00 87.00 391 LEU A C 1
ATOM 3097 O O . LEU A 1 391 ? 3.975 16.439 -1.881 1.00 87.00 391 LEU A O 1
ATOM 3101 N N . PHE A 1 392 ? 6.177 16.510 -1.363 1.00 85.94 392 PHE A N 1
ATOM 3102 C CA . PHE A 1 392 ? 6.385 15.063 -1.278 1.00 85.94 392 PHE A CA 1
ATOM 3103 C C . PHE A 1 392 ? 6.566 14.548 0.153 1.00 85.94 392 PHE A C 1
ATOM 3105 O O . PHE A 1 392 ? 6.770 13.353 0.335 1.00 85.94 392 PHE A O 1
ATOM 3112 N N . ASP A 1 393 ? 6.433 15.419 1.158 1.00 83.88 393 ASP A N 1
ATOM 3113 C CA . ASP A 1 393 ? 6.489 15.081 2.586 1.00 83.88 393 ASP A CA 1
ATOM 3114 C C . ASP A 1 393 ? 7.844 14.485 3.049 1.00 83.88 393 ASP A C 1
ATOM 3116 O O . ASP A 1 393 ? 7.943 13.991 4.171 1.00 83.88 393 ASP A O 1
ATOM 3120 N N . ASP A 1 394 ? 8.895 14.574 2.218 1.00 83.44 394 ASP A N 1
ATOM 3121 C CA . ASP A 1 394 ? 10.258 14.077 2.471 1.00 83.44 394 ASP A CA 1
ATOM 3122 C C . ASP A 1 394 ? 11.303 14.985 1.786 1.00 83.44 394 ASP A C 1
ATOM 3124 O O . ASP A 1 394 ? 11.349 15.073 0.560 1.00 83.44 394 ASP A O 1
ATOM 3128 N N . GLU A 1 395 ? 12.198 15.633 2.547 1.00 87.06 395 GLU A N 1
ATOM 3129 C CA . GLU A 1 395 ? 13.323 16.405 1.969 1.00 87.06 395 GLU A CA 1
ATOM 3130 C C . GLU A 1 395 ? 14.253 15.504 1.132 1.00 87.06 395 GLU A C 1
ATOM 3132 O O . GLU A 1 395 ? 14.826 15.937 0.130 1.00 87.06 395 GLU A O 1
ATOM 3137 N N . ASN A 1 396 ? 14.367 14.220 1.491 1.00 86.50 396 ASN A N 1
ATOM 3138 C CA . ASN A 1 396 ? 15.153 13.242 0.741 1.00 86.50 396 ASN A CA 1
ATOM 3139 C C . ASN A 1 396 ? 14.434 12.758 -0.523 1.00 86.50 396 ASN A C 1
ATOM 3141 O O . ASN A 1 396 ? 15.016 11.985 -1.291 1.00 86.50 396 ASN A O 1
ATOM 3145 N N . ALA A 1 397 ? 13.203 13.205 -0.791 1.00 89.06 397 ALA A N 1
ATOM 3146 C CA . ALA A 1 397 ? 12.561 13.080 -2.097 1.00 89.06 397 ALA A CA 1
ATOM 3147 C C . ALA A 1 397 ? 13.146 14.071 -3.119 1.00 89.06 397 ALA A C 1
ATOM 3149 O O . ALA A 1 397 ? 12.508 14.384 -4.118 1.00 89.06 397 ALA A O 1
ATOM 3150 N N . MET A 1 398 ? 14.373 14.546 -2.900 1.00 94.25 398 MET A N 1
ATOM 3151 C CA . MET A 1 398 ? 15.183 15.244 -3.884 1.00 94.25 398 MET A CA 1
ATOM 3152 C C . MET A 1 398 ? 16.367 14.370 -4.313 1.00 94.25 398 MET A C 1
ATOM 3154 O O . MET A 1 398 ? 17.185 13.963 -3.489 1.00 94.25 398 MET A O 1
ATOM 3158 N N . THR A 1 399 ? 16.509 14.139 -5.618 1.00 94.50 399 THR A N 1
ATOM 3159 C CA . THR A 1 399 ? 17.736 13.581 -6.199 1.00 94.50 399 THR A CA 1
ATOM 3160 C C . THR A 1 399 ? 18.552 14.713 -6.798 1.00 94.50 399 THR A C 1
ATOM 3162 O O . THR A 1 399 ? 18.121 15.346 -7.760 1.00 94.50 399 THR A O 1
ATOM 3165 N N . ARG A 1 400 ? 19.739 14.962 -6.242 1.00 95.44 400 ARG A N 1
ATOM 3166 C CA . ARG A 1 400 ? 20.698 15.931 -6.784 1.00 95.44 400 ARG A CA 1
ATOM 3167 C C . ARG A 1 400 ? 21.708 15.220 -7.676 1.00 95.44 400 ARG A C 1
ATOM 3169 O O . ARG A 1 400 ? 22.319 14.244 -7.246 1.00 95.44 400 ARG A O 1
ATOM 3176 N N . ILE A 1 401 ? 21.896 15.732 -8.886 1.00 94.88 401 ILE A N 1
ATOM 3177 C CA . ILE A 1 401 ? 22.905 15.265 -9.836 1.00 94.88 401 ILE A CA 1
ATOM 3178 C C . ILE A 1 401 ? 23.765 16.464 -10.229 1.00 94.88 401 ILE A C 1
ATOM 3180 O O . ILE A 1 401 ? 23.257 17.443 -10.775 1.00 94.88 401 ILE A O 1
ATOM 3184 N N . ASP A 1 402 ? 25.058 16.386 -9.929 1.00 94.94 402 ASP A N 1
ATOM 3185 C CA . ASP A 1 402 ? 26.036 17.408 -10.295 1.00 94.94 402 ASP A CA 1
ATOM 3186 C C . ASP A 1 402 ? 26.434 17.242 -11.767 1.00 94.94 402 ASP A C 1
ATOM 3188 O O . ASP A 1 402 ? 27.023 16.230 -12.155 1.00 94.94 402 ASP A O 1
ATOM 3192 N N . MET A 1 403 ? 26.095 18.222 -12.607 1.00 95.56 403 MET A N 1
ATOM 3193 C CA . MET A 1 403 ? 26.376 18.165 -14.042 1.00 95.56 403 MET A CA 1
ATOM 3194 C C . MET A 1 403 ? 27.856 18.374 -14.374 1.00 95.56 403 MET A C 1
ATOM 3196 O O . MET A 1 403 ? 28.271 18.052 -15.491 1.00 95.56 403 MET A O 1
ATOM 3200 N N . SER A 1 404 ? 28.684 18.809 -13.419 1.00 92.75 404 SER A N 1
ATOM 3201 C CA . SER A 1 404 ? 30.138 18.846 -13.589 1.00 92.75 404 SER A CA 1
ATOM 3202 C C . SER A 1 404 ? 30.747 17.446 -13.766 1.00 92.75 404 SER A C 1
ATOM 3204 O O . SER A 1 404 ? 31.751 17.308 -14.464 1.00 92.75 404 SER A O 1
ATOM 3206 N N . GLU A 1 405 ? 30.111 16.384 -13.256 1.00 91.94 405 GLU A N 1
ATOM 3207 C CA . GLU A 1 405 ? 30.523 14.989 -13.512 1.00 91.94 405 GLU A CA 1
ATOM 3208 C C . GLU A 1 405 ? 30.161 14.485 -14.926 1.00 91.94 405 GLU A C 1
ATOM 3210 O O . GLU A 1 405 ? 30.572 13.397 -15.355 1.00 91.94 405 GLU A O 1
ATOM 3215 N N . TYR A 1 406 ? 29.381 15.275 -15.666 1.00 93.69 406 TYR A N 1
ATOM 3216 C CA . TYR A 1 406 ? 28.789 14.935 -16.958 1.00 93.69 406 TYR A CA 1
ATOM 3217 C C . TYR A 1 406 ? 29.321 15.805 -18.107 1.00 93.69 406 TYR A C 1
ATOM 3219 O O . TYR A 1 406 ? 28.655 15.969 -19.128 1.00 93.69 406 TYR A O 1
ATOM 3227 N N . GLN A 1 407 ? 30.534 16.349 -17.952 1.00 93.75 407 GLN A N 1
ATOM 3228 C CA . GLN A 1 407 ? 31.219 17.175 -18.959 1.00 93.75 407 GLN A CA 1
ATOM 3229 C C . GLN A 1 407 ? 31.669 16.385 -20.198 1.00 93.75 407 GLN A C 1
ATOM 3231 O O . GLN A 1 407 ? 31.772 16.937 -21.295 1.00 93.75 407 GLN A O 1
ATOM 3236 N N . GLU A 1 408 ? 31.945 15.091 -20.044 1.00 91.94 408 GLU A N 1
ATOM 3237 C CA . GLU A 1 408 ? 32.479 14.245 -21.107 1.00 91.94 408 GLU A CA 1
ATOM 3238 C C . GLU A 1 408 ? 31.386 13.383 -21.741 1.00 91.94 408 GLU A C 1
ATOM 3240 O O . GLU A 1 408 ? 30.486 12.868 -21.083 1.00 91.94 408 GLU A O 1
ATOM 3245 N N . ARG A 1 409 ? 31.487 13.145 -23.050 1.00 87.75 409 ARG A N 1
ATOM 3246 C CA . ARG A 1 409 ? 30.455 12.417 -23.802 1.00 87.75 409 ARG A CA 1
ATOM 3247 C C . ARG A 1 409 ? 30.126 11.030 -23.239 1.00 87.75 409 ARG A C 1
ATOM 3249 O O . ARG A 1 409 ? 28.978 10.601 -23.276 1.00 87.75 409 ARG A O 1
ATOM 3256 N N . HIS A 1 410 ? 31.126 10.306 -22.741 1.00 85.25 410 HIS A N 1
ATOM 3257 C CA . HIS A 1 410 ? 30.921 8.951 -22.231 1.00 85.25 410 HIS A CA 1
ATOM 3258 C C . HIS A 1 410 ? 30.263 8.941 -20.847 1.00 85.25 410 HIS A C 1
ATOM 3260 O O . HIS A 1 410 ? 29.530 7.999 -20.545 1.00 85.25 410 HIS A O 1
ATOM 3266 N N . SER A 1 411 ? 30.450 9.983 -20.027 1.00 87.81 411 SER A N 1
ATOM 3267 C CA . SER A 1 411 ? 29.815 10.048 -18.713 1.00 87.81 411 SER A CA 1
ATOM 3268 C C . SER A 1 411 ? 28.309 10.280 -18.813 1.00 87.81 411 SER A C 1
ATOM 3270 O O . SER A 1 411 ? 27.594 9.757 -17.966 1.00 87.81 411 SER A O 1
ATOM 3272 N N . VAL A 1 412 ? 27.810 10.910 -19.887 1.00 87.31 412 VAL A N 1
ATOM 3273 C CA . VAL A 1 412 ? 26.368 11.059 -20.195 1.00 87.31 412 VAL A CA 1
ATOM 3274 C C . VAL A 1 412 ? 25.626 9.720 -20.164 1.00 87.31 412 VAL A C 1
ATOM 3276 O O . VAL A 1 412 ? 24.508 9.638 -19.657 1.00 87.31 412 VAL A O 1
ATOM 3279 N N . SER A 1 413 ? 26.267 8.644 -20.634 1.00 86.56 413 SER A N 1
ATOM 3280 C CA . SER A 1 413 ? 25.662 7.308 -20.609 1.00 86.56 413 SER A CA 1
ATOM 3281 C C . SER A 1 413 ? 25.325 6.834 -19.191 1.00 86.56 413 SER A C 1
ATOM 3283 O O . SER A 1 413 ? 24.350 6.115 -19.021 1.00 86.56 413 SER A O 1
ATOM 3285 N N . ARG A 1 414 ? 26.026 7.306 -18.147 1.00 87.44 414 ARG A N 1
ATOM 3286 C CA . ARG A 1 414 ? 25.729 6.954 -16.747 1.00 87.44 414 ARG A CA 1
ATOM 3287 C C . ARG A 1 414 ? 24.381 7.495 -16.254 1.00 87.44 414 ARG A C 1
ATOM 3289 O O . ARG A 1 414 ? 23.821 6.916 -15.330 1.00 87.44 414 ARG A O 1
ATOM 3296 N N . LEU A 1 415 ? 23.814 8.537 -16.878 1.00 87.12 415 LEU A N 1
ATOM 3297 C CA . LEU A 1 415 ? 22.470 9.027 -16.525 1.00 87.12 415 LEU A CA 1
ATOM 3298 C C . LEU A 1 415 ? 21.387 7.997 -16.860 1.00 87.12 415 LEU A C 1
ATOM 3300 O O . LEU A 1 415 ? 20.425 7.849 -16.110 1.00 87.12 415 LEU A O 1
ATOM 3304 N N . VAL A 1 416 ? 21.559 7.282 -17.972 1.00 86.00 416 VAL A N 1
ATOM 3305 C CA . VAL A 1 416 ? 20.557 6.371 -18.553 1.00 86.00 416 VAL A CA 1
ATOM 3306 C C . VAL A 1 416 ? 20.951 4.898 -18.372 1.00 86.00 416 VAL A C 1
ATOM 3308 O O . VAL A 1 416 ? 20.103 4.019 -18.428 1.00 86.00 416 VAL A O 1
ATOM 3311 N N . GLY A 1 417 ? 22.222 4.621 -18.086 1.00 83.94 417 GLY A N 1
ATOM 3312 C CA . GLY A 1 417 ? 22.811 3.288 -17.942 1.00 83.94 417 GLY A CA 1
ATOM 3313 C C . GLY A 1 417 ? 23.807 3.014 -19.068 1.00 83.94 417 GLY A C 1
ATOM 3314 O O . GLY A 1 417 ? 23.644 3.509 -20.181 1.00 83.94 417 GLY A O 1
ATOM 3315 N N . ALA A 1 418 ? 24.859 2.238 -18.812 1.00 77.56 418 ALA A N 1
ATOM 3316 C CA . ALA A 1 418 ? 25.845 1.944 -19.852 1.00 77.56 418 ALA A CA 1
ATOM 3317 C C . ALA A 1 418 ? 25.240 1.051 -20.964 1.00 77.56 418 ALA A C 1
ATOM 3319 O O . ALA A 1 418 ? 24.364 0.229 -20.686 1.00 77.56 418 ALA A O 1
ATOM 3320 N N . PRO A 1 419 ? 25.670 1.187 -22.232 1.00 71.19 419 PRO A N 1
ATOM 3321 C CA . PRO A 1 419 ? 25.251 0.288 -23.308 1.00 71.19 419 PRO A CA 1
ATOM 3322 C C . PRO A 1 419 ? 25.892 -1.112 -23.175 1.00 71.19 419 PRO A C 1
ATOM 3324 O O . PRO A 1 419 ? 26.906 -1.263 -22.483 1.00 71.19 419 PRO A O 1
ATOM 3327 N N . PRO A 1 420 ? 25.345 -2.148 -23.847 1.00 67.50 420 PRO A N 1
ATOM 3328 C CA . PRO A 1 420 ? 25.907 -3.500 -23.814 1.00 67.50 420 PRO A CA 1
ATOM 3329 C C . PRO A 1 420 ? 27.399 -3.528 -24.174 1.00 67.50 420 PRO A C 1
ATOM 3331 O O . PRO A 1 420 ? 27.801 -3.005 -25.213 1.00 67.50 420 PRO A O 1
ATOM 3334 N N . GLY A 1 421 ? 28.219 -4.158 -23.325 1.00 63.12 421 GLY A N 1
ATOM 3335 C CA . GLY A 1 421 ? 29.668 -4.305 -23.536 1.00 63.12 421 GLY A CA 1
ATOM 3336 C C . GLY A 1 421 ? 30.560 -3.273 -22.830 1.00 63.12 421 GLY A C 1
ATOM 3337 O O . GLY A 1 421 ? 31.777 -3.344 -22.982 1.00 63.12 421 GLY A O 1
ATOM 3338 N N . TYR A 1 422 ? 29.991 -2.355 -22.041 1.00 66.19 422 TYR A N 1
ATOM 3339 C CA . TYR A 1 422 ? 30.733 -1.382 -21.227 1.00 66.19 422 TYR A CA 1
ATOM 3340 C C . TYR A 1 422 ? 30.713 -1.739 -19.729 1.00 66.19 422 TYR A C 1
ATOM 3342 O O . TYR A 1 422 ? 29.782 -2.379 -19.238 1.00 66.19 422 TYR A O 1
ATOM 3350 N N . VAL A 1 423 ? 31.750 -1.325 -18.989 1.00 59.62 423 VAL A N 1
ATOM 3351 C CA . VAL A 1 423 ? 31.808 -1.474 -17.521 1.00 59.62 423 VAL A CA 1
ATOM 3352 C C . VAL A 1 423 ? 30.640 -0.701 -16.899 1.00 59.62 423 VAL A C 1
ATOM 3354 O O . VAL A 1 423 ? 30.430 0.458 -17.244 1.00 59.62 423 VAL A O 1
ATOM 3357 N N . GLY A 1 424 ? 29.873 -1.348 -16.015 1.00 60.53 424 GLY A N 1
ATOM 3358 C CA . GLY A 1 424 ? 28.644 -0.779 -15.447 1.00 60.53 424 GLY A CA 1
ATOM 3359 C C . GLY A 1 424 ? 27.374 -1.061 -16.260 1.00 60.53 424 GLY A C 1
ATOM 3360 O O . GLY A 1 424 ? 26.327 -0.525 -15.929 1.00 60.53 424 GLY A O 1
ATOM 3361 N N . TYR A 1 425 ? 27.420 -1.920 -17.291 1.00 59.41 425 TYR A N 1
ATOM 3362 C CA . TYR A 1 425 ? 26.215 -2.366 -18.018 1.00 59.41 425 TYR A CA 1
ATOM 3363 C C . TYR A 1 425 ? 25.160 -3.003 -17.100 1.00 59.41 425 TYR A C 1
ATOM 3365 O O . TYR A 1 425 ? 23.957 -2.863 -17.325 1.00 59.41 425 TYR A O 1
ATOM 3373 N N . ASP A 1 426 ? 25.590 -3.690 -16.041 1.00 57.41 426 ASP A N 1
ATOM 3374 C CA . ASP A 1 426 ? 24.669 -4.282 -15.072 1.00 57.41 426 ASP A CA 1
ATOM 3375 C C . ASP A 1 426 ? 24.031 -3.233 -14.140 1.00 57.41 426 ASP A C 1
ATOM 3377 O O . ASP A 1 426 ? 22.944 -3.483 -13.621 1.00 57.41 426 ASP A O 1
ATOM 3381 N N . GLU A 1 427 ? 24.607 -2.033 -14.023 1.00 64.38 427 GLU A N 1
ATOM 3382 C CA . GLU A 1 427 ? 24.082 -0.928 -13.217 1.00 64.38 427 GLU A CA 1
ATOM 3383 C C . GLU A 1 427 ? 23.070 -0.092 -14.026 1.00 64.38 427 GLU A C 1
ATOM 3385 O O . GLU A 1 427 ? 23.263 0.199 -15.209 1.00 64.38 427 GLU A O 1
ATOM 3390 N N . GLY A 1 428 ? 21.936 0.258 -13.411 1.00 72.75 428 GLY A N 1
ATOM 3391 C CA . GLY A 1 428 ? 20.952 1.153 -14.027 1.00 72.75 428 GLY A CA 1
ATOM 3392 C C . GLY A 1 428 ? 21.448 2.604 -14.078 1.00 72.75 428 GLY A C 1
ATOM 3393 O O . GLY A 1 428 ? 22.384 2.977 -13.372 1.00 72.75 428 GLY A O 1
ATOM 3394 N N . GLY A 1 429 ? 20.826 3.436 -14.916 1.00 84.88 429 GLY A N 1
ATOM 3395 C CA . GLY A 1 429 ?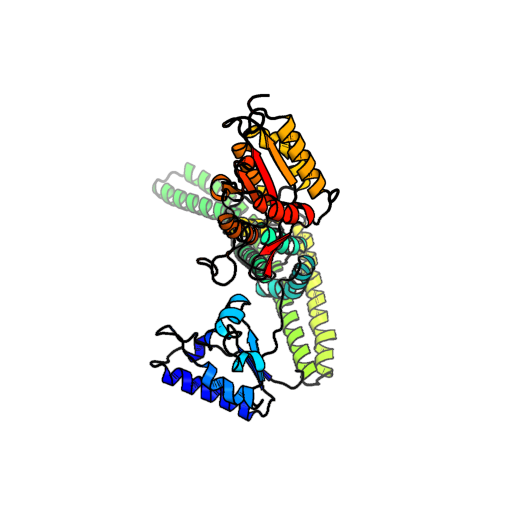 21.187 4.850 -15.020 1.00 84.88 429 GLY A CA 1
ATOM 3396 C C . GLY A 1 429 ? 20.880 5.640 -13.751 1.00 84.88 429 GLY A C 1
ATOM 3397 O O . GLY A 1 429 ? 19.826 5.444 -13.148 1.00 84.88 429 GLY A O 1
ATOM 3398 N N . GLN A 1 430 ? 21.758 6.571 -13.366 1.00 87.75 430 GLN A N 1
ATOM 3399 C CA . GLN A 1 430 ? 21.581 7.384 -12.156 1.00 87.75 430 GLN A CA 1
ATOM 3400 C C . GLN A 1 430 ? 20.257 8.164 -12.174 1.00 87.75 430 GLN A C 1
ATOM 3402 O O . GLN A 1 430 ? 19.580 8.248 -11.153 1.00 87.75 430 GLN A O 1
ATOM 3407 N N . LEU A 1 431 ? 19.864 8.699 -13.334 1.00 90.75 431 LEU A N 1
ATOM 3408 C CA . LEU A 1 431 ? 18.628 9.463 -13.495 1.00 90.75 431 LEU A CA 1
ATOM 3409 C C . LEU A 1 431 ? 17.404 8.539 -13.589 1.00 90.75 431 LEU A C 1
ATOM 3411 O O . LEU A 1 431 ? 16.405 8.760 -12.907 1.00 90.75 431 LEU A O 1
ATOM 3415 N N . THR A 1 432 ? 17.480 7.484 -14.405 1.00 89.94 432 THR A N 1
ATOM 3416 C CA . THR A 1 432 ? 16.360 6.547 -14.602 1.00 89.94 432 THR A CA 1
ATOM 3417 C C . THR A 1 432 ? 16.031 5.752 -13.339 1.00 89.94 432 THR A C 1
ATOM 3419 O O . THR A 1 432 ? 14.858 5.560 -13.026 1.00 89.94 432 THR A O 1
ATOM 3422 N N . GLU A 1 433 ? 17.042 5.317 -12.583 1.00 86.12 433 GLU A N 1
ATOM 3423 C CA . GLU A 1 433 ? 16.846 4.556 -11.343 1.00 86.12 4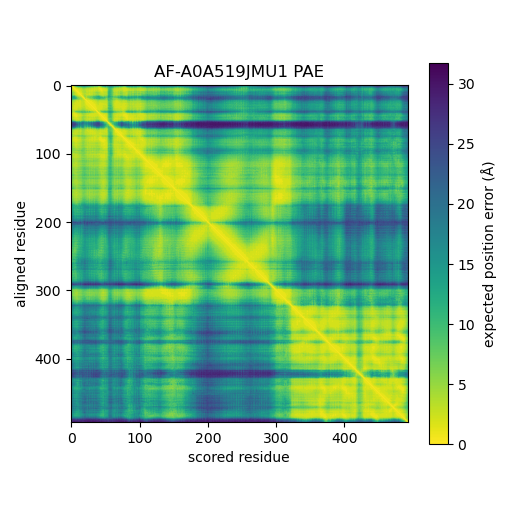33 GLU A CA 1
ATOM 3424 C C . GLU A 1 433 ? 16.375 5.437 -10.189 1.00 86.12 433 GLU A C 1
ATOM 3426 O O . GLU A 1 433 ? 15.545 4.999 -9.392 1.00 86.12 433 GLU A O 1
ATOM 3431 N N . ALA A 1 434 ? 16.844 6.687 -10.112 1.00 87.19 434 ALA A N 1
ATOM 3432 C CA . ALA A 1 434 ? 16.362 7.634 -9.113 1.00 87.19 434 ALA A CA 1
ATOM 3433 C C . ALA A 1 434 ? 14.844 7.830 -9.212 1.00 87.19 434 ALA A C 1
ATOM 3435 O O . ALA A 1 434 ? 14.138 7.716 -8.210 1.00 87.19 434 ALA A O 1
ATOM 3436 N N . VAL A 1 435 ? 14.335 8.036 -10.430 1.00 88.38 435 VAL A N 1
ATOM 3437 C CA . VAL A 1 435 ? 12.900 8.238 -10.660 1.00 88.38 435 VAL A CA 1
ATOM 3438 C C . VAL A 1 435 ? 12.093 6.955 -10.498 1.00 88.38 435 VAL A C 1
ATOM 3440 O O . VAL A 1 435 ? 11.006 7.004 -9.935 1.00 88.38 435 VAL A O 1
ATOM 3443 N N . ARG A 1 436 ? 12.618 5.785 -10.886 1.00 83.31 436 ARG A N 1
ATOM 3444 C CA . ARG A 1 436 ? 11.933 4.507 -10.604 1.00 83.31 436 ARG A CA 1
ATOM 3445 C C . ARG A 1 436 ? 11.773 4.251 -9.112 1.00 83.31 436 ARG A C 1
ATOM 3447 O O . ARG A 1 436 ? 10.720 3.794 -8.684 1.00 83.31 436 ARG A O 1
ATOM 3454 N N . ARG A 1 437 ? 12.805 4.552 -8.319 1.00 82.44 437 ARG A N 1
ATOM 3455 C CA . ARG A 1 437 ? 12.763 4.378 -6.860 1.00 82.44 437 ARG A CA 1
ATOM 3456 C C . ARG A 1 437 ? 11.867 5.413 -6.179 1.00 82.44 437 ARG A C 1
ATOM 3458 O O . ARG A 1 437 ? 11.187 5.082 -5.206 1.00 82.44 437 ARG A O 1
ATOM 3465 N N . LYS A 1 438 ? 11.872 6.657 -6.670 1.00 83.88 438 LYS A N 1
ATOM 3466 C CA . LYS A 1 438 ? 11.080 7.774 -6.138 1.00 83.88 438 LYS A CA 1
ATOM 3467 C C . LYS A 1 438 ? 10.343 8.514 -7.269 1.00 83.88 438 LYS A C 1
ATOM 3469 O O . LYS A 1 438 ? 10.796 9.583 -7.682 1.00 83.88 438 LYS A O 1
ATOM 3474 N N . PRO A 1 439 ? 9.195 7.993 -7.749 1.00 83.75 439 PRO A N 1
ATOM 3475 C CA . PRO A 1 439 ? 8.433 8.622 -8.836 1.00 83.75 439 PRO A CA 1
ATOM 3476 C C . PRO A 1 439 ? 7.893 10.013 -8.475 1.00 83.75 439 PRO A C 1
ATOM 3478 O O . PRO A 1 439 ? 7.744 10.868 -9.344 1.00 83.75 439 PRO A O 1
ATOM 3481 N N . TYR A 1 440 ? 7.626 10.244 -7.186 1.00 88.31 440 TYR A N 1
ATOM 3482 C CA . TYR A 1 440 ? 7.247 11.535 -6.612 1.00 88.31 440 TYR A CA 1
ATOM 3483 C C . TYR A 1 440 ? 8.483 12.200 -6.002 1.00 88.31 440 TYR A C 1
ATOM 3485 O O . TYR A 1 440 ? 8.822 11.953 -4.845 1.00 88.31 440 TYR A O 1
ATOM 3493 N N . SER A 1 441 ? 9.212 12.973 -6.803 1.00 93.06 441 SER A N 1
ATOM 3494 C CA . SER A 1 441 ? 10.466 13.582 -6.358 1.00 93.06 441 SER A CA 1
ATOM 3495 C C . SER A 1 441 ? 10.817 14.873 -7.095 1.00 93.06 441 SER A C 1
ATOM 3497 O O . SER A 1 441 ? 10.301 15.180 -8.172 1.00 93.06 441 SER A O 1
ATOM 3499 N N . VAL A 1 442 ? 11.729 15.639 -6.500 1.00 96.81 442 VAL A N 1
ATOM 3500 C CA . VAL A 1 442 ? 12.440 16.739 -7.151 1.00 96.81 442 VAL A CA 1
ATOM 3501 C C . VAL A 1 442 ? 13.740 16.198 -7.750 1.00 96.81 442 VAL A C 1
ATOM 3503 O O . VAL A 1 442 ? 14.559 15.608 -7.049 1.00 96.81 442 VAL A O 1
ATOM 3506 N N . ILE A 1 443 ? 13.964 16.422 -9.041 1.00 96.81 443 ILE A N 1
ATOM 3507 C CA . ILE A 1 443 ? 15.226 16.129 -9.724 1.00 96.81 443 ILE A CA 1
ATOM 3508 C C . ILE A 1 443 ? 15.983 17.439 -9.900 1.00 96.81 443 ILE A C 1
ATOM 3510 O O . ILE A 1 443 ? 15.593 18.283 -10.704 1.00 96.81 443 ILE A O 1
ATOM 3514 N N . LEU A 1 444 ? 17.059 17.606 -9.132 1.00 97.19 444 LEU A N 1
ATOM 3515 C CA . LEU A 1 444 ? 17.913 18.786 -9.157 1.00 97.19 444 LEU A CA 1
ATOM 3516 C C . LEU A 1 444 ? 19.163 18.513 -10.003 1.00 97.19 444 LEU A C 1
ATOM 3518 O O . LEU A 1 444 ? 20.062 17.791 -9.573 1.00 97.19 444 LEU A O 1
ATOM 3522 N N . LEU A 1 445 ? 19.217 19.110 -11.190 1.00 96.69 445 LEU A N 1
ATOM 3523 C CA . LEU A 1 445 ? 20.362 19.098 -12.097 1.00 96.69 445 LEU A CA 1
ATOM 3524 C C . LEU A 1 445 ? 21.198 20.352 -11.827 1.00 96.69 445 LEU A C 1
ATOM 3526 O O . LEU A 1 445 ? 20.847 21.452 -12.261 1.00 96.69 445 LEU A O 1
ATOM 3530 N N . ASP A 1 446 ? 22.258 20.192 -11.044 1.00 94.88 446 ASP A N 1
ATOM 3531 C CA . ASP A 1 446 ? 23.067 21.310 -10.562 1.00 94.88 446 ASP A CA 1
ATOM 3532 C C . ASP A 1 446 ? 24.147 21.691 -11.583 1.00 94.88 446 ASP A C 1
ATOM 3534 O O . ASP A 1 446 ? 24.7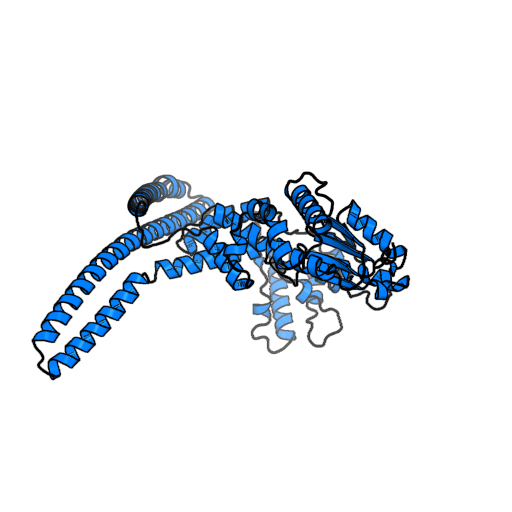32 20.803 -12.199 1.00 94.88 446 ASP A O 1
ATOM 3538 N N . GLU A 1 447 ? 24.410 22.988 -11.760 1.00 93.69 447 GLU A N 1
ATOM 3539 C CA . GLU A 1 447 ? 25.395 23.524 -12.720 1.00 93.69 447 GLU A CA 1
ATOM 3540 C C . GLU A 1 447 ? 25.180 23.045 -14.169 1.00 93.69 447 GLU A C 1
ATOM 3542 O O . GLU A 1 447 ? 26.110 22.603 -14.850 1.00 93.69 447 GLU A O 1
ATOM 3547 N N . ILE A 1 448 ? 23.944 23.140 -14.673 1.00 95.25 448 ILE A N 1
ATOM 3548 C CA . ILE A 1 448 ? 23.551 22.603 -15.989 1.00 95.25 448 ILE A CA 1
ATOM 3549 C C . ILE A 1 448 ? 24.405 23.127 -17.153 1.00 95.25 448 ILE A C 1
ATOM 3551 O O . ILE A 1 448 ? 24.577 22.436 -18.154 1.00 95.25 448 ILE A O 1
ATOM 3555 N N . GLU A 1 449 ? 25.000 24.315 -17.023 1.00 93.50 449 GLU A N 1
ATOM 3556 C CA . GLU A 1 449 ? 25.924 24.888 -18.005 1.00 93.50 449 GLU A CA 1
ATOM 3557 C C . GLU A 1 449 ? 27.217 24.081 -18.196 1.00 93.50 449 GLU A C 1
ATOM 3559 O O . GLU A 1 449 ? 27.924 24.284 -19.183 1.00 93.50 449 GLU A O 1
ATOM 3564 N N . LYS A 1 450 ? 27.557 23.199 -17.250 1.00 94.50 450 LYS A N 1
ATOM 3565 C CA . LYS A 1 450 ? 28.730 22.320 -17.318 1.00 94.50 450 LYS A CA 1
ATOM 3566 C C . LYS A 1 450 ? 28.433 21.003 -18.028 1.00 94.50 450 LYS A C 1
ATOM 3568 O O . LYS A 1 450 ? 29.372 20.311 -18.407 1.00 94.50 450 LYS A O 1
ATOM 3573 N N . ALA A 1 451 ? 27.164 20.653 -18.230 1.00 95.31 451 ALA A N 1
ATOM 3574 C CA . ALA A 1 451 ? 26.793 19.400 -18.871 1.00 95.31 451 ALA A CA 1
ATOM 3575 C C . ALA A 1 451 ? 27.287 19.332 -20.325 1.00 95.31 451 ALA A C 1
ATOM 3577 O O . ALA A 1 451 ? 27.248 20.313 -21.072 1.00 95.31 451 ALA A O 1
ATOM 3578 N N . HIS A 1 452 ? 27.678 18.136 -20.766 1.00 96.12 452 HIS A N 1
ATOM 3579 C CA . HIS A 1 452 ? 27.927 17.870 -22.178 1.00 96.12 452 HIS A CA 1
ATOM 3580 C C . HIS A 1 452 ? 26.645 18.093 -23.017 1.00 96.12 452 HIS A C 1
ATOM 3582 O O . HIS A 1 452 ? 25.557 17.725 -22.564 1.00 96.12 452 HIS A O 1
ATOM 3588 N N . PRO A 1 453 ? 26.733 18.602 -24.266 1.00 94.06 453 PRO A N 1
ATOM 3589 C CA . PRO A 1 453 ? 25.567 18.842 -25.127 1.00 94.06 453 PRO A CA 1
ATOM 3590 C C . PRO A 1 453 ? 24.617 17.643 -25.295 1.00 94.06 453 PRO A C 1
ATOM 3592 O O . PRO A 1 453 ? 23.401 17.816 -25.321 1.00 94.06 453 PRO A O 1
ATOM 3595 N N . ASP A 1 454 ? 25.155 16.420 -25.352 1.00 92.12 454 ASP A N 1
ATOM 3596 C CA . ASP A 1 454 ? 24.353 15.188 -25.474 1.00 92.12 454 ASP A CA 1
ATOM 3597 C C . ASP A 1 454 ? 23.391 14.971 -24.285 1.00 92.12 454 ASP A C 1
ATOM 3599 O O . ASP A 1 454 ? 22.354 14.330 -24.458 1.00 92.12 454 ASP A O 1
ATOM 3603 N N . THR A 1 455 ? 23.672 15.541 -23.105 1.00 92.88 455 THR A N 1
ATOM 3604 C CA . THR A 1 455 ? 22.768 15.495 -21.943 1.00 92.88 455 THR A CA 1
ATOM 3605 C C . THR A 1 455 ? 21.439 16.188 -22.242 1.00 92.88 455 THR A C 1
ATOM 3607 O O . THR A 1 455 ? 20.383 15.692 -21.855 1.00 92.88 455 THR A O 1
ATOM 3610 N N . PHE A 1 456 ? 21.451 17.295 -22.989 1.00 92.06 456 PHE A N 1
ATOM 3611 C CA . PHE A 1 456 ? 20.228 18.034 -23.311 1.00 92.06 456 PHE A CA 1
ATOM 3612 C C . PHE A 1 456 ? 19.282 17.237 -24.213 1.00 92.06 456 PHE A C 1
ATOM 3614 O O . PHE A 1 456 ? 18.073 17.384 -24.084 1.00 92.06 456 PHE A O 1
ATOM 3621 N N . ASN A 1 457 ? 19.797 16.344 -25.063 1.00 89.31 457 ASN A N 1
ATOM 3622 C CA . ASN A 1 457 ? 18.953 15.467 -25.882 1.00 89.31 457 ASN A CA 1
ATOM 3623 C C . ASN A 1 457 ? 18.148 14.490 -25.012 1.00 89.31 457 ASN A C 1
ATOM 3625 O O . ASN A 1 457 ? 16.967 14.263 -25.264 1.00 89.31 457 ASN A O 1
ATOM 3629 N N . ILE A 1 458 ? 18.779 13.953 -23.964 1.00 89.56 458 ILE A N 1
ATOM 3630 C CA . ILE A 1 458 ? 18.126 13.082 -22.978 1.00 89.56 458 ILE A CA 1
ATOM 3631 C C . ILE A 1 458 ? 17.075 13.875 -22.200 1.00 89.56 458 ILE A C 1
ATOM 3633 O O . ILE A 1 458 ? 15.950 13.413 -22.026 1.00 89.56 458 ILE A O 1
ATOM 3637 N N . LEU A 1 459 ? 17.425 15.087 -21.758 1.00 91.56 459 LEU A N 1
ATOM 3638 C CA . LEU A 1 459 ? 16.494 15.941 -21.027 1.00 91.56 459 LEU A CA 1
ATOM 3639 C C . LEU A 1 459 ? 15.296 16.333 -21.891 1.00 91.56 459 LEU A C 1
ATOM 3641 O O . LEU A 1 459 ? 14.179 16.236 -21.408 1.00 91.56 459 LEU A O 1
ATOM 3645 N N . LEU A 1 460 ? 15.479 16.692 -23.164 1.00 91.31 460 LEU A N 1
ATOM 3646 C CA . LEU A 1 460 ? 14.370 17.028 -24.065 1.00 91.31 460 LEU A CA 1
ATOM 3647 C C . LEU A 1 460 ? 13.334 15.903 -24.156 1.00 91.31 460 LEU A C 1
ATOM 3649 O O . LEU A 1 460 ? 12.141 16.179 -24.064 1.00 91.31 460 LEU A O 1
ATOM 3653 N N . GLN A 1 461 ? 13.774 14.643 -24.234 1.00 89.44 461 GLN A N 1
ATOM 3654 C CA . GLN A 1 461 ? 12.861 13.498 -24.202 1.00 89.44 461 GLN A CA 1
ATOM 3655 C C . GLN A 1 461 ? 12.023 13.478 -22.913 1.00 89.44 461 GLN A C 1
ATOM 3657 O O . GLN A 1 461 ? 10.805 13.308 -22.957 1.00 89.44 461 GLN A O 1
ATOM 3662 N N . VAL A 1 462 ? 12.660 13.717 -21.766 1.00 92.44 462 VAL A N 1
ATOM 3663 C CA . VAL A 1 462 ? 11.972 13.798 -20.472 1.00 92.44 462 VAL A CA 1
ATOM 3664 C C . VAL A 1 462 ? 11.009 14.989 -20.419 1.00 92.44 462 VAL A C 1
ATOM 3666 O O . VAL A 1 462 ? 9.892 14.851 -19.931 1.00 92.44 462 VAL A O 1
ATOM 3669 N N . LEU A 1 463 ? 11.417 16.156 -20.916 1.00 91.19 463 LEU A N 1
ATOM 3670 C CA . LEU A 1 463 ? 10.624 17.387 -20.862 1.00 91.19 463 LEU A CA 1
ATOM 3671 C C . LEU A 1 463 ? 9.399 17.353 -21.789 1.00 91.19 463 LEU A C 1
ATOM 3673 O O . LEU A 1 463 ? 8.389 17.999 -21.493 1.00 91.19 463 LEU A O 1
ATOM 3677 N N . ASP A 1 464 ? 9.470 16.604 -22.890 1.00 87.06 464 ASP A N 1
ATOM 3678 C CA . ASP A 1 464 ? 8.369 16.483 -23.846 1.00 87.06 464 ASP A CA 1
ATOM 3679 C C . ASP A 1 464 ? 7.450 15.293 -23.574 1.00 87.06 464 ASP A C 1
ATOM 3681 O O . ASP A 1 464 ? 6.229 15.456 -23.623 1.00 87.06 464 ASP A O 1
ATOM 3685 N N . GLU A 1 465 ? 8.001 14.120 -23.259 1.00 87.00 465 GLU A N 1
ATOM 3686 C CA . GLU A 1 465 ? 7.223 12.882 -23.111 1.00 87.00 465 GLU A CA 1
ATOM 3687 C C . GLU A 1 465 ? 7.012 12.452 -21.652 1.00 87.00 465 GLU A C 1
ATOM 3689 O O . GLU A 1 465 ? 6.273 11.493 -21.403 1.00 87.00 465 GLU A O 1
ATOM 3694 N N . GLY A 1 466 ? 7.688 13.113 -20.700 1.00 89.38 466 GLY A N 1
ATOM 3695 C CA . GLY A 1 466 ? 7.690 12.754 -19.276 1.00 89.38 466 GLY A CA 1
ATOM 3696 C C . GLY A 1 466 ? 8.165 11.333 -19.025 1.00 89.38 466 GLY A C 1
ATOM 3697 O O . GLY A 1 466 ? 7.784 10.722 -18.031 1.00 89.38 466 GLY A O 1
ATOM 3698 N N . ARG A 1 467 ? 8.944 10.764 -19.945 1.00 91.19 467 ARG A N 1
ATOM 3699 C CA . ARG A 1 467 ? 9.383 9.373 -19.912 1.00 91.19 467 ARG A CA 1
ATOM 3700 C C . ARG A 1 467 ? 10.792 9.261 -20.455 1.00 91.19 467 ARG A C 1
ATOM 3702 O O . ARG A 1 467 ? 11.159 9.959 -21.393 1.00 91.19 467 ARG A O 1
ATOM 3709 N N . LEU A 1 468 ? 11.562 8.343 -19.885 1.00 91.81 468 LEU A N 1
ATOM 3710 C CA . LEU A 1 468 ? 12.903 8.025 -20.356 1.00 91.81 468 LEU A CA 1
ATOM 3711 C C . LEU A 1 468 ? 13.088 6.518 -20.377 1.00 91.81 468 LEU A C 1
ATOM 3713 O O . LEU A 1 468 ? 12.831 5.846 -19.381 1.00 91.81 468 LEU A O 1
ATOM 3717 N N . THR A 1 469 ? 13.523 5.984 -21.512 1.00 86.38 469 THR A N 1
ATOM 3718 C CA . THR A 1 469 ? 13.817 4.553 -21.633 1.00 86.38 469 THR A CA 1
ATOM 3719 C C . THR A 1 469 ? 15.308 4.342 -21.431 1.00 86.38 469 THR A C 1
ATOM 3721 O O . THR A 1 469 ? 16.113 5.024 -22.061 1.00 86.38 469 THR A O 1
ATOM 3724 N N . ASP A 1 470 ? 15.674 3.421 -20.542 1.00 86.19 470 ASP A N 1
ATOM 3725 C CA . ASP A 1 470 ? 17.075 3.067 -20.346 1.00 86.19 470 ASP A CA 1
ATOM 3726 C C . ASP A 1 470 ? 17.630 2.205 -21.490 1.00 86.19 470 ASP A C 1
ATOM 3728 O O . ASP A 1 470 ? 16.901 1.692 -22.343 1.00 86.19 470 ASP A O 1
ATOM 3732 N N . ASN A 1 471 ? 18.945 1.985 -21.485 1.00 82.50 471 ASN A N 1
ATOM 3733 C CA . ASN A 1 471 ? 19.612 1.138 -22.478 1.00 82.50 471 ASN A CA 1
ATOM 3734 C C . ASN A 1 471 ? 19.255 -0.362 -22.370 1.00 82.50 471 ASN A C 1
ATOM 3736 O O . ASN A 1 471 ? 19.700 -1.158 -23.197 1.00 82.50 471 ASN A O 1
ATOM 3740 N N . LYS A 1 472 ? 18.444 -0.757 -21.378 1.00 77.69 472 LYS A N 1
ATOM 3741 C CA . LYS A 1 472 ? 17.864 -2.100 -21.217 1.00 77.69 472 LYS A CA 1
ATOM 3742 C C . LYS A 1 472 ? 16.397 -2.159 -21.667 1.00 77.69 472 LYS A C 1
ATOM 3744 O O . LYS A 1 472 ? 15.769 -3.209 -21.534 1.00 77.69 472 LYS A O 1
ATOM 3749 N N . GLY A 1 473 ? 15.845 -1.068 -22.202 1.00 78.56 473 GLY A N 1
ATOM 3750 C CA . GLY A 1 473 ? 14.455 -0.989 -22.650 1.00 78.56 473 GLY A CA 1
ATOM 3751 C C . GLY A 1 473 ? 13.441 -0.795 -21.520 1.00 78.56 473 GLY A C 1
ATOM 3752 O O . GLY A 1 473 ? 12.242 -0.927 -21.757 1.00 78.56 473 GLY A O 1
ATOM 3753 N N . ARG A 1 474 ? 13.885 -0.498 -20.293 1.00 79.38 474 ARG A N 1
ATOM 3754 C CA . ARG A 1 474 ? 12.999 -0.251 -19.150 1.00 79.38 474 ARG A CA 1
ATOM 3755 C C . ARG A 1 474 ? 12.618 1.226 -19.108 1.00 79.38 474 ARG A C 1
ATOM 3757 O O . ARG A 1 474 ? 13.461 2.112 -19.254 1.00 79.38 474 ARG A O 1
ATOM 3764 N N . LEU A 1 475 ? 11.342 1.496 -18.866 1.00 83.88 475 LEU A N 1
ATOM 3765 C CA . LEU A 1 475 ? 10.788 2.846 -18.828 1.00 83.88 475 LEU A CA 1
ATOM 3766 C C . LEU A 1 475 ? 10.932 3.459 -17.424 1.00 83.88 475 LEU A C 1
ATOM 3768 O O . LEU A 1 475 ? 10.669 2.798 -16.424 1.00 83.88 475 LEU A O 1
ATOM 3772 N N . ALA A 1 476 ? 11.334 4.722 -17.338 1.00 87.31 476 ALA A N 1
ATOM 3773 C CA . ALA A 1 476 ? 11.220 5.562 -16.148 1.00 87.31 476 ALA A CA 1
ATOM 3774 C C . ALA A 1 476 ? 10.178 6.663 -16.414 1.00 87.31 476 ALA A C 1
ATOM 3776 O O . ALA A 1 476 ? 10.257 7.337 -17.444 1.00 87.31 476 ALA A O 1
ATOM 3777 N N . ASP A 1 477 ? 9.197 6.820 -15.519 1.00 86.94 477 ASP A N 1
ATOM 3778 C CA . ASP A 1 477 ? 8.086 7.774 -15.659 1.00 86.94 477 ASP A CA 1
ATOM 3779 C C . ASP A 1 477 ? 8.316 9.015 -14.777 1.00 86.94 477 ASP A C 1
ATOM 3781 O O . ASP A 1 477 ? 8.399 8.920 -13.556 1.00 86.94 477 ASP A O 1
ATOM 3785 N N . PHE A 1 478 ? 8.429 10.178 -15.415 1.00 93.06 478 PHE A N 1
ATOM 3786 C CA . PHE A 1 478 ? 8.745 11.476 -14.816 1.00 93.06 478 PHE A CA 1
ATOM 3787 C C . PHE A 1 478 ? 7.509 12.353 -14.593 1.00 93.06 478 PHE A C 1
ATOM 3789 O O . PHE A 1 478 ? 7.653 13.476 -14.107 1.00 93.06 478 PHE A O 1
ATOM 3796 N N . LYS A 1 479 ? 6.292 11.893 -14.912 1.00 88.50 479 LYS A N 1
ATOM 3797 C CA . LYS A 1 479 ? 5.070 12.720 -14.820 1.00 88.50 479 LYS A CA 1
ATOM 3798 C C . LYS A 1 479 ? 4.804 13.277 -13.424 1.00 88.50 479 LYS A C 1
ATOM 3800 O O . LYS A 1 479 ? 4.224 14.346 -13.291 1.00 88.50 479 LYS A O 1
ATOM 3805 N N . ASN A 1 480 ? 5.261 12.575 -12.389 1.00 87.31 480 ASN A N 1
ATOM 3806 C CA . ASN A 1 480 ? 5.111 12.971 -10.988 1.00 87.31 480 ASN A CA 1
ATOM 3807 C C . ASN A 1 480 ? 6.342 13.695 -10.414 1.00 87.31 480 ASN A C 1
ATOM 3809 O O . ASN A 1 480 ? 6.381 13.984 -9.217 1.00 87.31 480 ASN A O 1
ATOM 3813 N N . THR A 1 481 ? 7.329 14.012 -11.256 1.00 93.44 481 THR A N 1
ATOM 3814 C CA . THR A 1 481 ? 8.567 14.680 -10.841 1.00 93.44 481 THR A CA 1
ATOM 3815 C C . THR A 1 481 ? 8.526 16.182 -11.095 1.00 93.44 481 THR A C 1
ATOM 3817 O O . THR A 1 481 ? 7.843 16.662 -12.002 1.00 93.44 481 THR A O 1
ATOM 3820 N N . ILE A 1 482 ? 9.296 16.929 -10.307 1.00 95.62 482 ILE A N 1
ATOM 3821 C CA . ILE A 1 482 ? 9.634 18.328 -10.580 1.00 95.62 482 ILE A CA 1
ATOM 3822 C C . ILE A 1 482 ? 11.099 18.381 -10.991 1.00 95.62 482 ILE A C 1
ATOM 3824 O O . ILE A 1 482 ? 11.966 17.951 -10.237 1.00 95.62 482 ILE A O 1
ATOM 3828 N N . ILE A 1 483 ? 11.387 18.926 -12.168 1.00 96.38 483 ILE A N 1
ATOM 3829 C CA . ILE A 1 483 ? 12.752 19.028 -12.689 1.00 96.38 483 ILE A CA 1
ATOM 3830 C C . ILE A 1 483 ? 13.249 20.453 -12.480 1.00 96.38 483 ILE A C 1
ATOM 3832 O O . ILE A 1 483 ? 12.664 21.410 -12.986 1.00 96.38 483 ILE A O 1
ATOM 3836 N N . ILE A 1 484 ? 14.341 20.599 -11.739 1.00 97.31 484 ILE A N 1
ATOM 3837 C CA . ILE A 1 484 ? 14.986 21.879 -11.462 1.00 97.31 484 ILE A CA 1
ATOM 3838 C C . ILE A 1 484 ? 16.401 21.812 -12.016 1.00 97.31 484 ILE A C 1
ATOM 3840 O O . ILE A 1 484 ? 17.200 20.984 -11.598 1.00 97.31 484 ILE A O 1
ATOM 3844 N N . MET A 1 485 ? 16.721 22.704 -12.941 1.00 97.00 485 MET A N 1
ATOM 3845 C CA . MET A 1 485 ? 18.079 22.936 -13.418 1.00 97.00 485 MET A CA 1
ATOM 3846 C C . MET A 1 485 ? 18.609 24.196 -12.749 1.00 97.00 485 MET A C 1
ATOM 3848 O O . MET A 1 485 ? 17.922 25.213 -12.754 1.00 97.00 485 MET A O 1
ATOM 3852 N N . THR A 1 486 ? 19.810 24.176 -12.182 1.00 95.31 486 THR A N 1
ATOM 3853 C CA . THR A 1 486 ? 20.450 25.400 -11.679 1.00 95.31 486 THR A CA 1
ATOM 3854 C C . THR A 1 486 ? 21.541 25.833 -12.644 1.00 95.31 486 THR A C 1
ATOM 3856 O O . THR A 1 486 ? 22.213 25.005 -13.256 1.00 95.31 486 THR A O 1
ATOM 3859 N N . SER A 1 487 ? 21.729 27.144 -12.781 1.00 93.25 487 SER A N 1
ATOM 3860 C CA . SER A 1 487 ? 22.883 27.682 -13.490 1.00 93.25 487 SER A CA 1
ATOM 3861 C C . SER A 1 487 ? 23.402 28.956 -12.859 1.00 93.25 487 SER A C 1
ATOM 3863 O O . SER A 1 487 ? 22.616 29.823 -12.470 1.00 93.25 487 SER A O 1
ATOM 3865 N N . ASN A 1 488 ? 24.725 29.093 -12.781 1.00 88.50 488 ASN A N 1
ATOM 3866 C CA . ASN A 1 488 ? 25.373 30.320 -12.317 1.00 88.50 488 ASN A CA 1
ATOM 3867 C C . ASN A 1 488 ? 25.565 31.349 -13.447 1.00 88.50 488 ASN A C 1
ATOM 3869 O O . ASN A 1 488 ? 26.097 32.446 -13.223 1.00 88.50 488 ASN A O 1
ATOM 3873 N N . MET A 1 489 ? 25.111 31.016 -14.661 1.00 81.50 489 MET A N 1
ATOM 3874 C CA . MET A 1 489 ? 25.045 31.945 -15.783 1.00 81.50 489 MET A CA 1
ATOM 3875 C C . MET A 1 489 ? 24.105 33.114 -15.462 1.00 81.50 489 MET A C 1
ATOM 3877 O O . MET A 1 489 ? 23.041 32.935 -14.873 1.00 81.50 489 MET A O 1
ATOM 3881 N N . GLY A 1 490 ? 24.515 34.326 -15.844 1.00 69.00 490 GLY A N 1
ATOM 3882 C CA . GLY A 1 490 ? 23.758 35.555 -15.579 1.00 69.00 490 GLY A CA 1
ATOM 3883 C C . GLY A 1 490 ? 24.060 36.227 -14.236 1.00 69.00 490 GLY A C 1
ATOM 3884 O O . GLY A 1 490 ? 23.480 37.258 -13.952 1.00 69.00 490 GLY A O 1
ATOM 3885 N N . SER A 1 491 ? 25.005 35.715 -13.440 1.00 63.59 491 SER A N 1
ATOM 3886 C CA . SER A 1 491 ? 25.444 36.332 -12.170 1.00 63.59 491 SER A CA 1
ATOM 3887 C C . SER A 1 491 ? 26.142 37.697 -12.301 1.00 63.59 491 SER A C 1
ATOM 3889 O O . SER A 1 491 ? 26.368 38.363 -11.293 1.00 63.59 491 SER A O 1
ATOM 3891 N N . GLN A 1 492 ? 26.524 38.085 -13.521 1.00 55.00 492 GLN A N 1
ATOM 3892 C CA . GLN A 1 492 ? 27.189 39.356 -13.843 1.00 55.00 492 GLN A CA 1
ATOM 3893 C C . GLN A 1 492 ? 26.270 40.366 -14.549 1.00 55.00 492 GLN A C 1
ATOM 3895 O O . GLN A 1 492 ? 26.728 41.456 -14.890 1.00 55.00 492 GLN A O 1
ATOM 3900 N N . ILE A 1 493 ? 25.021 39.978 -14.820 1.00 49.97 493 ILE A N 1
ATOM 3901 C CA . ILE A 1 493 ? 23.965 40.842 -15.365 1.00 49.97 493 ILE A CA 1
ATOM 3902 C C . ILE A 1 493 ? 23.168 41.364 -14.175 1.00 49.97 493 ILE A C 1
ATOM 3904 O O . ILE A 1 493 ? 22.849 42.573 -14.184 1.00 49.97 493 ILE A O 1
#

pLDDT: mean 87.81, std 9.28, range [38.5, 98.0]

Solvent-accessible surface area (backbone atoms only — not comparable to full-atom values): 26804 Å² total; per-residue (Å²): 112,94,90,45,50,76,46,77,56,60,64,63,69,51,52,59,90,43,91,48,76,65,54,33,53,52,51,51,51,49,53,52,49,53,40,38,71,46,77,57,42,37,35,41,34,28,67,56,43,50,70,35,41,37,76,88,78,56,104,77,58,53,62,49,43,74,72,47,49,62,39,47,73,72,63,40,46,46,71,47,73,39,68,55,70,68,48,40,59,66,40,35,68,71,33,69,73,53,45,76,70,52,82,91,76,89,82,75,70,56,53,73,70,55,32,43,51,51,50,63,73,48,40,64,61,53,25,62,73,42,60,39,46,72,39,70,63,20,49,49,39,19,46,55,50,32,64,72,73,42,57,92,56,55,56,52,58,54,23,52,51,40,51,49,52,30,37,48,51,42,41,51,55,62,74,44,79,51,67,72,53,54,54,42,54,53,52,48,53,51,50,54,52,51,46,61,53,43,63,76,71,68,48,65,71,60,48,53,53,52,50,50,54,46,51,52,51,50,49,57,40,50,53,55,48,53,51,46,49,55,56,48,54,52,54,53,49,48,42,52,46,52,51,51,44,50,54,46,52,54,50,30,56,50,28,52,74,73,66,37,59,68,59,25,48,48,35,62,71,41,55,42,44,54,47,47,56,54,42,55,50,51,53,48,55,48,53,62,59,51,76,56,94,57,81,67,72,57,63,37,40,44,64,46,33,38,48,52,49,19,71,76,67,71,45,60,43,70,70,72,72,49,52,68,69,60,55,62,73,45,42,57,65,60,42,50,76,77,38,84,71,60,60,70,59,48,49,55,50,46,52,40,44,48,36,37,76,69,62,76,44,71,79,47,21,36,38,34,78,48,77,49,67,37,58,88,90,77,42,70,70,54,48,52,36,47,48,11,28,67,78,59,70,30,52,79,31,42,50,77,44,64,20,69,75,23,49,45,78,73,45,43,36,46,38,40,17,31,51,92,94,44,90,55,40,91,42,73,6,60,55,41,46,48,30,60,62,39,38,59,24,27,40,36,35,36,44,48,85,43,36,25,75,72,48,54,60,58,46,49,42,33,64,64,54,7,37,47,68,29,71,83,72,50,79,20,57,33,38,58,16,35,41,37,31,30,29,61,64,67,58,89,113

Secondary structure (DSSP, 8-state):
-TT-EEEEE-HHHHHTT--SHHHHHHHHHHHHHHHHHTTTSEEEEETTGGGGS--S--TT---THHHHHHHHHHT---EEE---HHHIIIIITT-HHHHTTS-----PPPPHHHHHHHHHHHHHHHHHHHT-EE-HHHHHHHHHHHHHH-TTS-TTHHHHHHHHHHHHHHHHHHHSPPHHHHHHHHHHHHHHHHHHHHHHHT-HHHHHHHHHHHHHHHHHHHHHHHHHHHHHHHHHHHHHHHHHHHHHHHHHHHHHHTT-HHHHHIIIIIIHHHHHHHHHHHHHHHHHHHTS--S---EE-HHHHHHHHHHHH---HHHHHS-HHHHHHSHHHHHHHHS-S-HHHHHHHHHHHHHHHTT-S-TTS-SEEEEEES-TTSSHHHHHHHHHHHHHS-GGGEEEEEGGGG-STTTTHHHHBPPTTSTTTTSBPHHHHHHHH-SS-EEEEETGGGS-HHHHHHHHHHHHHSEEE-TTS-EEE-TT-EEEEEE-TTTT-